Protein AF-0000000067808959 (afdb_homodimer)

Structure (mmCIF, N/CA/C/O backbone):
data_AF-0000000067808959-model_v1
#
loop_
_entity.id
_entity.type
_entity.pdbx_description
1 polymer 'Prostaglandin reductase 1'
#
loop_
_atom_site.group_PDB
_atom_site.id
_atom_site.type_symbol
_atom_site.label_atom_id
_atom_site.label_alt_id
_atom_site.label_comp_id
_atom_site.label_asym_id
_atom_site.label_entity_id
_atom_site.label_seq_id
_atom_site.pdbx_PDB_ins_code
_atom_site.Cartn_x
_atom_site.Cartn_y
_atom_site.Cartn_z
_atom_site.occupancy
_atom_site.B_iso_or_equiv
_atom_site.auth_seq_id
_atom_site.auth_comp_id
_atom_site.auth_asym_id
_atom_site.auth_atom_id
_atom_site.pdbx_PDB_model_num
ATOM 1 N N . MET A 1 1 ? -17.75 41.562 25.484 1 77.75 1 MET A N 1
ATOM 2 C CA . MET A 1 1 ? -17.984 40.969 24.172 1 77.75 1 MET A CA 1
ATOM 3 C C . MET A 1 1 ? -16.812 41.219 23.234 1 77.75 1 MET A C 1
ATOM 5 O O . MET A 1 1 ? -16.188 42.281 23.312 1 77.75 1 MET A O 1
ATOM 9 N N . VAL A 1 2 ? -16.234 40.062 22.656 1 91.69 2 VAL A N 1
ATOM 10 C CA . VAL A 1 2 ? -15.062 40.188 21.781 1 91.69 2 VAL A CA 1
ATOM 11 C C . VAL A 1 2 ? -15.477 39.938 20.328 1 91.69 2 VAL A C 1
ATOM 13 O O . VAL A 1 2 ? -16.25 39.031 20.047 1 91.69 2 VAL A O 1
ATOM 16 N N . LEU A 1 3 ? -15.047 40.875 19.469 1 95.69 3 LEU A N 1
ATOM 17 C CA . LEU A 1 3 ? -15.281 40.688 18.047 1 95.69 3 LEU A CA 1
ATOM 18 C C . LEU A 1 3 ? -14.258 39.719 17.438 1 95.69 3 LEU A C 1
ATOM 20 O O . LEU A 1 3 ? -13.047 39.969 17.516 1 95.69 3 LEU A O 1
ATOM 24 N N . SER A 1 4 ? -14.758 38.625 16.906 1 97.94 4 SER A N 1
ATOM 25 C CA . SER A 1 4 ? -13.906 37.656 16.25 1 97.94 4 SER A CA 1
ATOM 26 C C . SER A 1 4 ? -14.109 37.656 14.734 1 97.94 4 SER A C 1
ATOM 28 O O . SER A 1 4 ? -15.164 38.062 14.25 1 97.94 4 SER A O 1
ATOM 30 N N . ARG A 1 5 ? -13.055 37.375 14.016 1 98.5 5 ARG A N 1
ATOM 31 C CA . ARG A 1 5 ? -13.125 37.094 12.578 1 98.5 5 ARG A CA 1
ATOM 32 C C . ARG A 1 5 ? -12.789 35.656 12.266 1 98.5 5 ARG A C 1
ATOM 34 O O . ARG A 1 5 ? -11.906 35.062 12.891 1 98.5 5 ARG A O 1
ATOM 41 N N . LYS A 1 6 ? -13.539 35.094 11.336 1 98.5 6 LYS A N 1
ATOM 42 C CA . LYS A 1 6 ? -13.258 33.719 10.938 1 98.5 6 LYS A CA 1
ATOM 43 C C . LYS A 1 6 ? -13.398 33.531 9.43 1 98.5 6 LYS A C 1
ATOM 45 O O . LYS A 1 6 ? -14.094 34.312 8.766 1 98.5 6 LYS A O 1
ATOM 50 N N . TYR A 1 7 ? -12.688 32.594 8.883 1 98.62 7 TYR A N 1
ATOM 51 C CA . TYR A 1 7 ? -12.844 32.219 7.48 1 98.62 7 TYR A CA 1
ATOM 52 C C . TYR A 1 7 ? -13.992 31.219 7.316 1 98.62 7 TYR A C 1
ATOM 54 O O . TYR A 1 7 ? -14.07 30.219 8.047 1 98.62 7 TYR A O 1
ATOM 62 N N . VAL A 1 8 ? -14.852 31.484 6.434 1 98.62 8 VAL A N 1
ATOM 63 C CA . VAL A 1 8 ? -15.93 30.594 6.012 1 98.62 8 VAL A CA 1
ATOM 64 C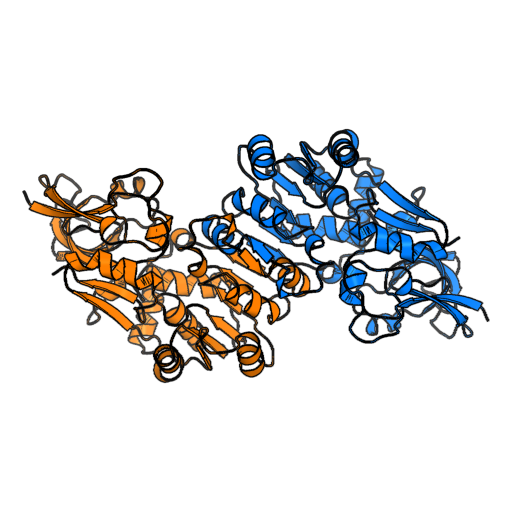 C . VAL A 1 8 ? -15.688 30.141 4.57 1 98.62 8 VAL A C 1
ATOM 66 O O . VAL A 1 8 ? -15.43 30.969 3.691 1 98.62 8 VAL A O 1
ATOM 69 N N . VAL A 1 9 ? -15.656 28.844 4.375 1 98.56 9 VAL A N 1
ATOM 70 C CA . VAL A 1 9 ? -15.586 28.312 3.021 1 98.56 9 VAL A CA 1
ATOM 71 C C . VAL A 1 9 ? -16.984 28.281 2.4 1 98.56 9 VAL A C 1
ATOM 73 O O . VAL A 1 9 ? -17.875 27.609 2.91 1 98.56 9 VAL A O 1
ATOM 76 N N . GLN A 1 10 ? -17.094 28.891 1.295 1 98.12 10 GLN A N 1
ATOM 77 C CA . GLN A 1 10 ? -18.422 29.156 0.725 1 98.12 10 GLN A CA 1
ATOM 78 C C . GLN A 1 10 ? -18.875 28 -0.156 1 98.12 10 GLN A C 1
ATOM 80 O O . GLN A 1 10 ? -20.062 27.672 -0.192 1 98.12 10 GLN A O 1
ATOM 85 N N . THR A 1 11 ? -18 27.453 -0.9 1 97 11 THR A N 1
ATOM 86 C CA . THR A 1 11 ? -18.297 26.406 -1.875 1 97 11 THR A CA 1
ATOM 87 C C . THR A 1 11 ? -17.188 25.359 -1.885 1 97 11 THR A C 1
ATOM 89 O O . THR A 1 11 ? -16.062 25.625 -1.46 1 97 11 THR A O 1
ATOM 92 N N . PRO A 1 12 ? -17.547 24.172 -2.352 1 95.81 12 PRO A N 1
ATOM 93 C CA . PRO A 1 12 ? -16.5 23.156 -2.449 1 95.81 12 PRO A CA 1
ATOM 94 C C . PRO A 1 12 ? -15.336 23.594 -3.342 1 95.81 12 PRO A C 1
ATOM 96 O O . PRO A 1 12 ? -15.523 24.375 -4.27 1 95.81 12 PRO A O 1
ATOM 99 N N . PHE A 1 13 ? -14.172 23.078 -3.01 1 96.06 13 PHE A N 1
ATOM 100 C CA . PHE A 1 13 ? -13.023 23.328 -3.869 1 96.06 13 PHE A CA 1
ATOM 101 C C . PHE A 1 13 ? -13.109 22.484 -5.141 1 96.06 13 PHE A C 1
ATOM 103 O O . PHE A 1 13 ? -13.164 21.266 -5.078 1 96.06 13 PHE A O 1
ATOM 110 N N . VAL A 1 14 ? -13.203 23.047 -6.262 1 95.38 14 VAL A N 1
ATOM 111 C CA . VAL A 1 14 ? -13.156 22.391 -7.57 1 95.38 14 VAL A CA 1
ATOM 112 C C . VAL A 1 14 ? -11.867 22.781 -8.289 1 95.38 14 VAL A C 1
ATOM 114 O O . VAL A 1 14 ? -11.695 23.938 -8.688 1 95.38 14 VAL A O 1
ATOM 117 N N . GLY A 1 15 ? -10.992 21.812 -8.492 1 96 15 GLY A N 1
ATOM 118 C CA . GLY A 1 15 ? -9.656 22.172 -8.938 1 96 15 GLY A CA 1
ATOM 119 C C . GLY A 1 15 ? -8.844 22.891 -7.875 1 96 15 GLY A C 1
ATOM 120 O O . GLY A 1 15 ? -8.961 22.578 -6.684 1 96 15 GLY A O 1
ATOM 121 N N . GLU A 1 16 ? -7.98 23.703 -8.289 1 96.44 16 GLU A N 1
ATOM 122 C CA . GLU A 1 16 ? -7.207 24.5 -7.34 1 96.44 16 GLU A CA 1
ATOM 123 C C . GLU A 1 16 ? -8.109 25.469 -6.57 1 96.44 16 GLU A C 1
ATOM 125 O O . GLU A 1 16 ? -8.961 26.125 -7.164 1 96.44 16 GLU A O 1
ATOM 130 N N . PRO A 1 17 ? -7.98 25.484 -5.266 1 97.38 17 PRO A N 1
ATOM 131 C CA . PRO A 1 17 ? -8.758 26.453 -4.504 1 97.38 17 PRO A CA 1
ATOM 132 C C . PRO A 1 17 ? -8.586 27.875 -5.035 1 97.38 17 PRO A C 1
ATOM 134 O O . PRO A 1 17 ? -7.535 28.219 -5.586 1 97.38 17 PRO A O 1
ATOM 137 N N . LYS A 1 18 ? -9.711 28.75 -4.895 1 96.81 18 LYS A N 1
ATOM 138 C CA . LYS A 1 18 ? -9.734 30.156 -5.312 1 96.81 18 LYS A CA 1
ATOM 139 C C . LYS A 1 18 ? -10.109 31.062 -4.148 1 96.81 18 LYS A C 1
ATOM 141 O O . LYS A 1 18 ? -10.773 30.641 -3.199 1 96.81 18 LYS A O 1
ATOM 146 N N . LYS A 1 19 ? -9.664 32.25 -4.289 1 97.56 19 LYS A N 1
ATOM 147 C CA . LYS A 1 19 ? -10 33.219 -3.252 1 97.56 19 LYS A CA 1
ATOM 148 C C . LYS A 1 19 ? -11.508 33.312 -3.049 1 97.56 19 LYS A C 1
ATOM 150 O O . LYS A 1 19 ? -11.977 33.531 -1.929 1 97.56 19 LYS A O 1
ATOM 155 N N . SER A 1 20 ? -12.234 33.156 -4.148 1 98.06 20 SER A N 1
ATOM 156 C CA . SER A 1 20 ? -13.688 33.25 -4.102 1 98.06 20 SER A CA 1
ATOM 157 C C . SER A 1 20 ? -14.297 32.156 -3.262 1 98.06 20 SER A C 1
ATOM 159 O O . SER A 1 20 ? -15.477 32.219 -2.902 1 98.06 20 SER A O 1
ATOM 161 N N . ASN A 1 21 ? -13.57 31.109 -2.982 1 98.44 21 ASN A N 1
ATOM 162 C CA . ASN A 1 21 ? -14.07 30.047 -2.119 1 98.44 21 ASN A CA 1
ATOM 163 C C . ASN A 1 21 ? -14.219 30.516 -0.675 1 98.44 21 ASN A C 1
ATOM 165 O O . ASN A 1 21 ? -14.883 29.859 0.13 1 98.44 21 ASN A O 1
ATOM 169 N N . PHE A 1 22 ? -13.617 31.641 -0.339 1 98.62 22 PHE A N 1
ATOM 170 C CA . PHE A 1 22 ? -13.492 32.031 1.062 1 98.62 22 PHE A CA 1
ATOM 171 C C . PHE A 1 22 ? -14.195 33.344 1.322 1 98.62 22 PHE A C 1
ATOM 173 O O . PHE A 1 22 ? -14.25 34.219 0.443 1 98.62 22 PHE A O 1
ATOM 180 N N . LYS A 1 23 ? -14.695 33.5 2.469 1 98.56 23 LYS A N 1
ATOM 181 C CA . LYS A 1 23 ? -15.234 34.75 2.996 1 98.56 23 LYS A CA 1
ATOM 182 C C . LYS A 1 23 ? -14.844 34.938 4.457 1 98.56 23 LYS A C 1
ATOM 184 O O . LYS A 1 23 ? -14.891 34 5.25 1 98.56 23 LYS A O 1
ATOM 189 N N . ILE A 1 24 ? -14.359 36.094 4.832 1 98.56 24 ILE A N 1
ATOM 190 C CA . ILE A 1 24 ? -14.141 36.438 6.234 1 98.56 24 ILE A CA 1
ATOM 191 C C . ILE A 1 24 ? -15.422 37 6.836 1 98.56 24 ILE A C 1
ATOM 193 O O . ILE A 1 24 ? -16.031 37.938 6.277 1 98.56 24 ILE A O 1
ATOM 197 N N . VAL A 1 25 ? -15.773 36.406 7.922 1 98.44 25 VAL A N 1
ATOM 198 C CA . VAL A 1 25 ? -16.984 36.812 8.609 1 98.44 25 VAL A CA 1
ATOM 199 C C . VAL A 1 25 ? -16.656 37.281 10.023 1 98.44 25 VAL A C 1
ATOM 201 O O . VAL A 1 25 ? -15.797 36.719 10.688 1 98.44 25 VAL A O 1
ATOM 204 N N . GLU A 1 26 ? -17.359 38.312 10.438 1 98 26 GLU A N 1
ATOM 205 C CA . GLU A 1 26 ? -17.234 38.781 11.812 1 98 26 GLU A CA 1
ATOM 206 C C . GLU A 1 26 ? -18.312 38.219 12.711 1 98 26 GLU A C 1
ATOM 208 O O . GLU A 1 26 ? -19.438 37.969 12.266 1 98 26 GLU A O 1
ATOM 213 N N . GLU A 1 27 ? -17.891 37.938 13.867 1 96.44 27 GLU A N 1
ATOM 214 C CA . GLU A 1 27 ? -18.844 37.406 14.836 1 96.44 27 GLU A CA 1
ATOM 215 C C . GLU A 1 27 ? -18.547 37.938 16.234 1 96.44 27 GLU A C 1
ATOM 217 O O . GLU A 1 27 ? -17.391 38.031 16.641 1 96.44 27 GLU A O 1
ATOM 222 N N . ASP A 1 28 ? -19.625 38.344 16.984 1 97.25 28 ASP A N 1
ATOM 223 C CA . ASP A 1 28 ? -19.484 38.688 18.391 1 97.25 28 ASP A CA 1
ATOM 224 C C . ASP A 1 28 ? -19.484 37.438 19.281 1 97.25 28 ASP A C 1
ATOM 226 O O . ASP A 1 28 ? -20.438 36.656 19.25 1 97.25 28 ASP A O 1
ATOM 230 N N . LEU A 1 29 ? -18.422 37.344 20.031 1 97.88 29 LEU A N 1
ATOM 231 C CA . LEU A 1 29 ? -18.359 36.188 20.922 1 97.88 29 LEU A CA 1
ATOM 232 C C . LEU A 1 29 ? -19.031 36.5 22.25 1 97.88 29 LEU A C 1
ATOM 234 O O . LEU A 1 29 ? -18.922 37.625 22.766 1 97.88 29 LEU A O 1
ATOM 238 N N . PRO A 1 30 ? -19.719 35.5 22.781 1 96.75 30 PRO A N 1
ATOM 239 C CA . PRO A 1 30 ? -20.375 35.719 24.078 1 96.75 30 PRO A CA 1
ATOM 240 C C . PRO A 1 30 ? -19.391 35.812 25.234 1 96.75 30 PRO A C 1
ATOM 242 O O . PRO A 1 30 ? -18.172 35.75 25.016 1 96.75 30 PRO A O 1
ATOM 245 N N . ALA A 1 31 ? -20 36.062 26.422 1 97.12 31 ALA A N 1
ATOM 246 C CA . ALA A 1 31 ? -19.156 36.031 27.625 1 97.12 31 ALA A CA 1
ATOM 247 C C . ALA A 1 31 ? -18.625 34.656 27.922 1 97.12 31 ALA A C 1
ATOM 249 O O . ALA A 1 31 ? -19.312 33.656 27.672 1 97.12 31 ALA A O 1
ATOM 250 N N . VAL A 1 32 ? -17.359 34.656 28.406 1 98 32 VAL A N 1
ATOM 251 C CA . VAL A 1 32 ? -16.75 33.375 28.781 1 98 32 VAL A CA 1
ATOM 252 C C . VAL A 1 32 ? -17.531 32.75 29.938 1 98 32 VAL A C 1
ATOM 254 O O . VAL A 1 32 ? -17.812 33.406 30.938 1 98 32 VAL A O 1
ATOM 257 N N . GLU A 1 33 ? -17.891 31.484 29.766 1 97.44 33 GLU A N 1
ATOM 258 C CA . GLU A 1 33 ? -18.641 30.766 30.781 1 97.44 33 GLU A CA 1
ATOM 259 C C . GLU A 1 33 ? -17.734 29.875 31.609 1 97.44 33 GLU A C 1
ATOM 261 O O . GLU A 1 33 ? -16.516 29.859 31.406 1 97.44 33 GLU A O 1
ATOM 266 N N . GLU A 1 34 ? -18.391 29.219 32.594 1 96.88 34 GLU A N 1
ATOM 267 C CA . GLU A 1 34 ? -17.641 28.312 33.469 1 96.88 34 GLU A CA 1
ATOM 268 C C . GLU A 1 34 ? -16.922 27.234 32.656 1 96.88 34 GLU A C 1
ATOM 270 O O . GLU A 1 34 ? -17.5 26.656 31.734 1 96.88 34 GLU A O 1
ATOM 275 N N . ASN A 1 35 ? -15.633 26.984 33 1 97.12 35 ASN A N 1
ATOM 276 C CA . ASN A 1 35 ? -14.781 25.969 32.406 1 97.12 35 ASN A CA 1
ATOM 277 C C . ASN A 1 35 ? -14.336 26.344 31 1 97.12 35 ASN A C 1
ATOM 279 O O . ASN A 1 35 ? -13.727 25.547 30.281 1 97.12 35 ASN A O 1
ATOM 283 N N . GLU A 1 36 ? -14.688 27.531 30.578 1 98.19 36 GLU A N 1
ATOM 284 C CA . GLU A 1 36 ? -14.273 28.031 29.281 1 98.19 36 GLU A CA 1
ATOM 285 C C . GLU A 1 36 ? -13.117 29.016 29.406 1 98.19 36 GLU A C 1
ATOM 287 O O . GLU A 1 36 ? -12.812 29.484 30.5 1 98.19 36 GLU A O 1
ATOM 292 N N . PHE A 1 37 ? -12.477 29.25 28.312 1 98.31 37 PHE A N 1
ATOM 293 C CA . PHE A 1 37 ? -11.516 30.344 28.203 1 98.31 37 PHE A CA 1
ATOM 294 C C . PHE A 1 37 ? -11.586 30.953 26.812 1 98.31 37 PHE A C 1
ATOM 296 O O . PHE A 1 37 ? -12.086 30.344 25.875 1 98.31 37 PHE A O 1
ATOM 303 N N . LEU A 1 38 ? -11.211 32.188 26.734 1 98.62 38 LEU A N 1
ATOM 304 C CA . LEU A 1 38 ? -11.039 32.938 25.484 1 98.62 38 LEU A CA 1
ATOM 305 C C . LEU A 1 38 ? -9.578 32.969 25.062 1 98.62 38 LEU A C 1
ATOM 307 O O . LEU A 1 38 ? -8.703 33.312 25.859 1 98.62 38 LEU A O 1
ATOM 311 N N . ALA A 1 39 ? -9.336 32.531 23.891 1 98.5 39 ALA A N 1
ATOM 312 C CA . ALA A 1 39 ? -7.977 32.531 23.359 1 98.5 39 ALA A CA 1
ATOM 313 C C . ALA A 1 39 ? -7.883 33.406 22.109 1 98.5 39 ALA A C 1
ATOM 315 O O . ALA A 1 39 ? -8.82 33.469 21.312 1 98.5 39 ALA A O 1
ATOM 316 N N . GLU A 1 40 ? -6.773 34.062 21.969 1 98.75 40 GLU A N 1
ATOM 317 C CA . GLU A 1 40 ? -6.465 34.906 20.812 1 98.75 40 GLU A CA 1
ATOM 318 C C . GLU A 1 40 ? -5.391 34.25 19.938 1 98.75 40 GLU A C 1
ATOM 320 O O . GLU A 1 40 ? -4.293 33.969 20.422 1 98.75 40 GLU A O 1
ATOM 325 N N . ALA A 1 41 ? -5.703 34.094 18.672 1 98.75 41 ALA A N 1
ATOM 326 C CA . ALA A 1 41 ? -4.801 33.406 17.75 1 98.75 41 ALA A CA 1
ATOM 327 C C . ALA A 1 41 ? -3.527 34.219 17.531 1 98.75 41 ALA A C 1
ATOM 329 O O . ALA A 1 41 ? -3.586 35.438 17.297 1 98.75 41 ALA A O 1
ATOM 330 N N . ALA A 1 42 ? -2.434 33.562 17.672 1 98.75 42 ALA A N 1
ATOM 331 C CA . ALA A 1 42 ? -1.156 34.156 17.297 1 98.75 42 ALA A CA 1
ATOM 332 C C . ALA A 1 42 ? -0.721 33.688 15.906 1 98.75 42 ALA A C 1
ATOM 334 O O . ALA A 1 42 ? -0.342 34.5 15.062 1 98.75 42 ALA A O 1
ATOM 335 N N . PHE A 1 43 ? -0.751 32.375 15.641 1 98.81 43 PHE A N 1
ATOM 336 C CA . PHE A 1 43 ? -0.417 31.766 14.367 1 98.81 43 PHE A CA 1
ATOM 337 C C . PHE A 1 43 ? -1.479 30.75 13.961 1 98.81 43 PHE A C 1
ATOM 339 O O . PHE A 1 43 ? -2.049 30.062 14.812 1 98.81 43 PHE A O 1
ATOM 346 N N . ILE A 1 44 ? -1.712 30.672 12.68 1 98.56 44 ILE A N 1
ATOM 347 C CA . ILE A 1 44 ? -2.639 29.703 12.094 1 98.56 44 ILE A CA 1
ATOM 348 C C . ILE A 1 44 ? -1.884 28.766 11.148 1 98.56 44 ILE A C 1
ATOM 350 O O . ILE A 1 44 ? -1.042 29.219 10.367 1 98.56 44 ILE A O 1
ATOM 354 N N . SER A 1 45 ? -2.158 27.516 11.359 1 98.19 45 SER A N 1
ATOM 355 C CA . SER A 1 45 ? -1.544 26.516 10.492 1 98.19 45 SER A CA 1
ATOM 356 C C . SER A 1 45 ? -2.285 26.422 9.156 1 98.19 45 SER A C 1
ATOM 358 O O . SER A 1 45 ? -3.516 26.484 9.125 1 98.19 45 SER A O 1
ATOM 360 N N . VAL A 1 46 ? -1.574 26.312 8.125 1 97.25 46 VAL A N 1
ATOM 361 C CA . VAL A 1 46 ? -2.105 26.047 6.789 1 97.25 46 VAL A CA 1
ATOM 362 C C . VAL A 1 46 ? -1.584 24.703 6.289 1 97.25 46 VAL A C 1
ATOM 364 O O . VAL A 1 46 ? -0.375 24.516 6.125 1 97.25 46 VAL A O 1
ATOM 367 N N . ASP A 1 47 ? -2.504 23.75 6.062 1 96.44 47 ASP A N 1
ATOM 368 C CA . ASP A 1 47 ? -2.133 22.375 5.746 1 96.44 47 ASP A CA 1
ATOM 369 C C . ASP A 1 47 ? -2.977 21.828 4.598 1 96.44 47 ASP A C 1
ATOM 371 O O . ASP A 1 47 ? -4.172 22.109 4.512 1 96.44 47 ASP A O 1
ATOM 375 N N . PRO A 1 48 ? -2.395 20.953 3.797 1 95.25 48 PRO A N 1
ATOM 376 C CA . PRO A 1 48 ? -3.131 20.391 2.664 1 95.25 48 PRO A CA 1
ATOM 377 C C . PRO A 1 48 ? -4.34 19.562 3.096 1 95.25 48 PRO A C 1
ATOM 379 O O . PRO A 1 48 ? -5.363 19.547 2.404 1 95.25 48 PRO A O 1
ATOM 382 N N . TYR A 1 49 ? -4.309 18.906 4.23 1 92.88 49 TYR A N 1
ATOM 383 C CA . TYR A 1 49 ? -5.387 18.031 4.66 1 92.88 49 TYR A CA 1
ATOM 384 C C . TYR A 1 49 ? -6.684 18.797 4.852 1 92.88 49 TYR A C 1
ATOM 386 O O . TYR A 1 49 ? -7.773 18.219 4.805 1 92.88 49 TYR A O 1
ATOM 394 N N . GLN A 1 50 ? -6.57 20.078 5.098 1 95.44 50 GLN A N 1
ATOM 395 C CA . GLN A 1 50 ? -7.75 20.906 5.328 1 95.44 50 GLN A CA 1
ATOM 396 C C . GLN A 1 50 ? -8.68 20.891 4.117 1 95.44 50 GLN A C 1
ATOM 398 O O . GLN A 1 50 ? -9.898 21 4.266 1 95.44 50 GLN A O 1
ATOM 403 N N . ARG A 1 51 ? -8.062 20.734 2.965 1 94.19 51 ARG A N 1
ATOM 404 C CA . ARG A 1 51 ? -8.852 20.609 1.743 1 94.19 51 ARG A CA 1
ATOM 405 C C . ARG A 1 51 ? -9.695 19.328 1.771 1 94.19 51 ARG A C 1
ATOM 407 O O . ARG A 1 51 ? -10.844 19.344 1.319 1 94.19 51 ARG A O 1
ATOM 414 N N . MET A 1 52 ? -9.148 18.312 2.4 1 89 52 MET A N 1
ATOM 415 C CA . MET A 1 52 ? -9.727 16.969 2.309 1 89 52 MET A CA 1
ATOM 416 C C . MET A 1 52 ? -10.719 16.734 3.445 1 89 52 MET A C 1
ATOM 418 O O . MET A 1 52 ? -11.609 15.891 3.326 1 89 52 MET A O 1
ATOM 422 N N . LYS A 1 53 ? -10.664 17.516 4.512 1 91.38 53 LYS A N 1
ATOM 423 C CA . LYS A 1 53 ? -11.383 17.156 5.73 1 91.38 53 LYS A CA 1
ATOM 424 C C . LYS A 1 53 ? -12.531 18.125 5.988 1 91.38 53 LYS A C 1
ATOM 426 O O . LYS A 1 53 ? -13.188 18.062 7.035 1 91.38 53 LYS A O 1
ATOM 431 N N . LEU A 1 54 ? -12.781 19.109 5.191 1 91.12 54 LEU A N 1
ATOM 432 C CA . LEU A 1 54 ? -13.836 20.109 5.398 1 91.12 54 LEU A CA 1
ATOM 433 C C . LEU A 1 54 ? -15.211 19.453 5.32 1 91.12 54 LEU A C 1
ATOM 435 O O . LEU A 1 54 ? -16.172 19.953 5.906 1 91.12 54 LEU A O 1
ATOM 439 N N . GLY A 1 55 ? -15.5 18.297 4.793 1 85.62 55 GLY A N 1
ATOM 440 C CA . GLY A 1 55 ? -16.797 17.672 4.641 1 85.62 55 GLY A CA 1
ATOM 441 C C . GLY A 1 55 ? -17.531 18.109 3.377 1 85.62 55 GLY A C 1
ATOM 442 O O . GLY A 1 55 ? -16.906 18.625 2.445 1 85.62 55 GLY A O 1
ATOM 443 N N . ALA A 1 56 ? -18.844 17.938 3.396 1 88.25 56 ALA A N 1
ATOM 444 C CA . ALA A 1 56 ? -19.594 18.125 2.148 1 88.25 56 ALA A CA 1
ATOM 445 C C . ALA A 1 56 ? -20.641 19.219 2.291 1 88.25 56 ALA A C 1
ATOM 447 O O . ALA A 1 56 ? -21.359 19.531 1.339 1 88.25 56 ALA A O 1
ATOM 448 N N . THR A 1 57 ? -20.688 19.828 3.457 1 94.56 57 THR A N 1
ATOM 449 C CA . THR A 1 57 ? -21.719 20.844 3.695 1 94.56 57 THR A CA 1
ATOM 450 C C . THR A 1 57 ? -21.125 22.234 3.66 1 94.56 57 THR A C 1
ATOM 452 O O . THR A 1 57 ? -20.172 22.531 4.387 1 94.56 57 THR A O 1
ATOM 455 N N . PHE A 1 58 ? -21.734 23.047 2.842 1 96.19 58 PHE A N 1
ATOM 456 C CA . PHE A 1 58 ? -21.281 24.422 2.672 1 96.19 58 PHE A CA 1
ATOM 457 C C . PHE A 1 58 ? -22.453 25.391 2.764 1 96.19 58 PHE A C 1
ATOM 459 O O . PHE A 1 58 ? -23.594 25.031 2.445 1 96.19 58 PHE A O 1
ATOM 466 N N . PRO A 1 59 ? -22.219 26.688 3.195 1 97.56 59 PRO A N 1
ATOM 467 C CA . PRO A 1 59 ? -20.938 27.156 3.711 1 97.56 59 PRO A CA 1
ATOM 468 C C . PRO A 1 59 ? -20.578 26.531 5.059 1 97.56 59 PRO A C 1
ATOM 470 O O . PRO A 1 59 ? -21.453 26.062 5.785 1 97.56 59 PRO A O 1
ATOM 473 N N . CYS A 1 60 ? -19.328 26.469 5.344 1 97.5 60 CYS A N 1
ATOM 474 C CA . CYS A 1 60 ? -18.859 25.969 6.633 1 97.5 60 CYS A CA 1
ATOM 475 C C . CYS A 1 60 ? -17.609 26.719 7.09 1 97.5 60 CYS A C 1
ATOM 477 O O . CYS A 1 60 ? -16.953 27.375 6.285 1 97.5 60 CYS A O 1
ATOM 479 N N . ASP A 1 61 ? -17.312 26.688 8.367 1 97 61 ASP A N 1
ATOM 480 C CA . ASP A 1 61 ? -16.094 27.297 8.898 1 97 61 ASP A CA 1
ATOM 481 C C . ASP A 1 61 ? -14.859 26.547 8.414 1 97 61 ASP A C 1
ATOM 483 O O . ASP A 1 61 ? -14.852 25.312 8.344 1 97 61 ASP A O 1
ATOM 487 N N . MET A 1 62 ? -13.828 27.312 8.055 1 97.75 62 MET A N 1
ATOM 488 C CA . MET A 1 62 ? -12.547 26.672 7.746 1 97.75 62 MET A CA 1
ATOM 489 C C . MET A 1 62 ? -11.961 26 8.984 1 97.75 62 MET A C 1
ATOM 491 O O . MET A 1 62 ? -12.109 26.516 10.102 1 97.75 62 MET A O 1
ATOM 495 N N . ILE A 1 63 ? -11.328 24.875 8.805 1 96.88 63 ILE A N 1
ATOM 496 C CA . ILE A 1 63 ? -10.758 24.109 9.906 1 96.88 63 ILE A CA 1
ATOM 497 C C . ILE A 1 63 ? -9.25 24.344 9.977 1 96.88 63 ILE A C 1
ATOM 499 O O . ILE A 1 63 ? -8.664 24.906 9.047 1 96.88 63 ILE A O 1
ATOM 503 N N . GLY A 1 64 ? -8.617 23.891 11.109 1 96.69 64 GLY A N 1
ATOM 504 C CA . GLY A 1 64 ? -7.172 23.969 11.242 1 96.69 64 GLY A CA 1
ATOM 505 C C . GLY A 1 64 ? -6.723 24.25 12.664 1 96.69 64 GLY A C 1
ATOM 506 O O . GLY A 1 64 ? -7.504 24.75 13.484 1 96.69 64 GLY A O 1
ATOM 507 N N . GLY A 1 65 ? -5.457 23.922 12.828 1 97.31 65 GLY A N 1
ATOM 508 C CA . GLY A 1 65 ? -4.855 24.219 14.125 1 97.31 65 GLY A CA 1
ATOM 509 C C . GLY A 1 65 ? -4.324 25.641 14.219 1 97.31 65 GLY A C 1
ATOM 510 O O . GLY A 1 65 ? -4.031 26.266 13.203 1 97.31 65 GLY A O 1
ATOM 511 N N . GLN A 1 66 ? -4.242 26.125 15.422 1 98.06 66 GLN A N 1
ATOM 512 C CA . GLN A 1 66 ? -3.598 27.406 15.672 1 98.06 66 GLN A CA 1
ATOM 513 C C . GLN A 1 66 ? -2.928 27.438 17.047 1 98.06 66 GLN A C 1
ATOM 515 O O . GLN A 1 66 ? -3.232 26.609 17.906 1 98.06 66 GLN A O 1
ATOM 520 N N . VAL A 1 67 ? -1.928 28.188 17.141 1 98.56 67 VAL A N 1
ATOM 521 C CA . VAL A 1 67 ? -1.361 28.578 18.438 1 98.56 67 VAL A CA 1
ATOM 522 C C . VAL A 1 67 ? -1.981 29.891 18.891 1 98.56 67 VAL A C 1
ATOM 524 O O . VAL A 1 67 ? -2.049 30.859 18.125 1 98.56 67 VAL A O 1
ATOM 527 N N . ALA A 1 68 ? -2.447 29.859 20.125 1 98.69 68 ALA A N 1
ATOM 528 C CA . ALA A 1 68 ? -3.17 31.016 20.656 1 98.69 68 ALA A CA 1
ATOM 529 C C . ALA A 1 68 ? -2.791 31.266 22.109 1 98.69 68 ALA A C 1
ATOM 531 O O . ALA A 1 68 ? -2.273 30.391 22.797 1 98.69 68 ALA A O 1
ATOM 532 N N . LYS A 1 69 ? -2.996 32.5 22.469 1 98.5 69 LYS A N 1
ATOM 533 C CA . LYS A 1 69 ? -2.775 32.906 23.859 1 98.5 69 LYS A CA 1
ATOM 534 C C . LYS A 1 69 ? -4.098 33.062 24.594 1 98.5 69 LYS A C 1
ATOM 536 O O . LYS A 1 69 ? -5.02 33.719 24.094 1 98.5 69 LYS A O 1
ATOM 541 N N . VAL A 1 70 ? -4.16 32.469 25.766 1 98.62 70 VAL A N 1
ATOM 542 C CA . VAL A 1 70 ? -5.348 32.625 26.594 1 98.62 70 VAL A CA 1
ATOM 543 C C . VAL A 1 70 ? -5.398 34.062 27.141 1 98.62 70 VAL A C 1
ATOM 545 O O . VAL A 1 70 ? -4.461 34.5 27.812 1 98.62 70 VAL A O 1
ATOM 548 N N . ILE A 1 71 ? -6.539 34.75 26.953 1 98.5 71 ILE A N 1
ATOM 549 C CA . ILE A 1 71 ? -6.586 36.156 27.359 1 98.5 71 ILE A CA 1
ATOM 550 C C . ILE A 1 71 ? -7.707 36.375 28.375 1 98.5 71 ILE A C 1
ATOM 552 O O . ILE A 1 71 ? -7.762 37.406 29.031 1 98.5 71 ILE A O 1
ATOM 556 N N . GLU A 1 72 ? -8.594 35.5 28.5 1 98.56 72 GLU A N 1
ATOM 557 C CA . GLU A 1 72 ? -9.609 35.406 29.547 1 98.56 72 GLU A CA 1
ATOM 558 C C . GLU A 1 72 ? -9.883 33.938 29.891 1 98.56 72 GLU A C 1
ATOM 560 O O . GLU A 1 72 ? -9.867 33.062 29.016 1 98.56 72 GLU A O 1
ATOM 565 N N . SER A 1 73 ? -10.078 33.656 31.234 1 98.38 73 SER A N 1
ATOM 566 C CA . SER A 1 73 ? -10.258 32.25 31.547 1 98.38 73 SER A CA 1
ATOM 567 C C . SER A 1 73 ? -11.148 32.062 32.781 1 98.38 73 SER A C 1
ATOM 569 O O . SER A 1 73 ? -11.047 32.812 33.75 1 98.38 73 SER A O 1
ATOM 571 N N . ARG A 1 74 ? -12.055 31.203 32.688 1 98.25 74 ARG A N 1
ATOM 572 C CA . ARG A 1 74 ? -12.773 30.625 33.812 1 98.25 74 ARG A CA 1
ATOM 573 C C . ARG A 1 74 ? -12.477 29.125 33.938 1 98.25 74 ARG A C 1
ATOM 575 O O . ARG A 1 74 ? -13.359 28.344 34.312 1 98.25 74 ARG A O 1
ATOM 582 N N . ASN A 1 75 ? -11.359 28.766 33.5 1 97.75 75 ASN A N 1
ATOM 583 C CA . ASN A 1 75 ? -10.812 27.406 33.562 1 97.75 75 ASN A CA 1
ATOM 584 C C . ASN A 1 75 ? -9.43 27.406 34.219 1 97.75 75 ASN A C 1
ATOM 586 O O . ASN A 1 75 ? -8.469 27.922 33.656 1 97.75 75 ASN A O 1
ATOM 590 N N . SER A 1 76 ? -9.234 26.781 35.312 1 97.25 76 SER A N 1
ATOM 591 C CA . SER A 1 76 ? -8 26.828 36.094 1 97.25 76 SER A CA 1
ATOM 592 C C . SER A 1 76 ? -6.871 26.094 35.375 1 97.25 76 SER A C 1
ATOM 594 O O . SER A 1 76 ? -5.695 26.375 35.594 1 97.25 76 SER A O 1
ATOM 596 N N . GLU A 1 77 ? -7.199 25.172 34.5 1 97.06 77 GLU A N 1
ATOM 597 C CA . GLU A 1 77 ? -6.188 24.438 33.75 1 97.06 77 GLU A CA 1
ATOM 598 C C . GLU A 1 77 ? -5.598 25.281 32.625 1 97.06 77 GLU A C 1
ATOM 600 O O . GLU A 1 77 ? -4.52 24.984 32.094 1 97.06 77 GLU A O 1
ATOM 605 N N . TYR A 1 78 ? -6.266 26.281 32.25 1 98.12 78 TYR A N 1
ATOM 606 C CA . TYR A 1 78 ? -5.828 27.156 31.156 1 98.12 78 TYR A CA 1
ATOM 607 C C . TYR A 1 78 ? -5.875 28.625 31.609 1 98.12 78 TYR A C 1
ATOM 609 O O . TYR A 1 78 ? -6.691 29.406 31.109 1 98.12 78 TYR A O 1
ATOM 617 N N . PRO A 1 79 ? -4.973 28.984 32.438 1 97.94 79 PRO A N 1
ATOM 618 C CA . PRO A 1 79 ? -4.984 30.359 32.969 1 97.94 79 PRO A CA 1
ATOM 619 C C . PRO A 1 79 ? -4.574 31.391 31.922 1 97.94 79 PRO A C 1
ATOM 621 O O . PRO A 1 79 ? -3.902 31.062 30.953 1 97.94 79 PRO A O 1
ATOM 624 N N . VAL A 1 80 ? -4.961 32.625 32.188 1 98.44 80 VAL A N 1
ATOM 625 C CA . VAL A 1 80 ? -4.594 33.75 31.328 1 98.44 80 VAL A CA 1
ATOM 626 C C . VAL A 1 80 ? -3.08 33.781 31.141 1 98.44 80 VAL A C 1
ATOM 628 O O . VAL A 1 80 ? -2.328 33.594 32.094 1 98.44 80 VAL A O 1
ATOM 631 N N . GLY A 1 81 ? -2.627 33.969 29.906 1 97.69 81 GLY A N 1
ATOM 632 C CA . GLY A 1 81 ? -1.208 34.062 29.609 1 97.69 81 GLY A CA 1
ATOM 633 C C . GLY A 1 81 ? -0.644 32.75 29.062 1 97.69 81 GLY A C 1
ATOM 634 O O . GLY A 1 81 ? 0.44 32.75 28.469 1 97.69 81 GLY A O 1
ATOM 635 N N . SER A 1 82 ? -1.376 31.688 29.172 1 96.94 82 SER A N 1
ATOM 636 C CA . SER A 1 82 ? -0.912 30.391 28.688 1 96.94 82 SER A CA 1
ATOM 637 C C . SER A 1 82 ? -0.992 30.312 27.172 1 96.94 82 SER A C 1
ATOM 639 O O . SER A 1 82 ? -1.922 30.844 26.562 1 96.94 82 SER A O 1
ATOM 641 N N . TRP A 1 83 ? 0.076 29.688 26.625 1 98.12 83 TRP A N 1
ATOM 642 C CA . TRP A 1 83 ? 0.036 29.344 25.203 1 98.12 83 TRP A CA 1
ATOM 643 C C . TRP A 1 83 ? -0.599 27.969 24.984 1 98.12 83 TRP A C 1
ATOM 645 O O . TRP A 1 83 ? -0.287 27.016 25.703 1 98.12 83 TRP A O 1
ATOM 655 N N . VAL A 1 84 ? -1.497 27.891 23.969 1 98.25 84 VAL A N 1
ATOM 656 C CA . VAL A 1 84 ? -2.154 26.625 23.672 1 98.25 84 VAL A CA 1
ATOM 657 C C . VAL A 1 84 ? -2.104 26.344 22.172 1 98.25 84 VAL A C 1
ATOM 659 O O . VAL A 1 84 ? -2.041 27.281 21.375 1 98.25 84 VAL A O 1
ATOM 662 N N . MET A 1 85 ? -1.946 25.125 21.828 1 98.19 85 MET A N 1
ATOM 663 C CA . MET A 1 85 ? -2.299 24.656 20.484 1 98.19 85 MET A CA 1
ATOM 664 C C . MET A 1 85 ? -3.713 24.078 20.469 1 98.19 85 MET A C 1
ATOM 666 O O . MET A 1 85 ? -4.09 23.312 21.359 1 98.19 85 MET A O 1
ATOM 670 N N . GLY A 1 86 ? -4.527 24.5 19.578 1 97.81 86 GLY A N 1
ATOM 671 C CA . GLY A 1 86 ? -5.883 23.984 19.469 1 97.81 86 GLY A CA 1
ATOM 672 C C . GLY A 1 86 ? -6.391 23.922 18.047 1 97.81 86 GLY A C 1
ATOM 673 O O . GLY A 1 86 ? -5.898 24.656 17.172 1 97.81 86 GLY A O 1
ATOM 674 N N . HIS A 1 87 ? -7.277 23.016 17.781 1 97.5 87 HIS A N 1
ATOM 675 C CA . HIS A 1 87 ? -7.965 22.938 16.5 1 97.5 87 HIS A CA 1
ATOM 676 C C . HIS A 1 87 ? -9.203 23.828 16.484 1 97.5 87 HIS A C 1
ATOM 678 O O . HIS A 1 87 ? -10.328 23.328 16.453 1 97.5 87 HIS A O 1
ATOM 684 N N . PHE A 1 88 ? -8.969 25.156 16.438 1 97.31 88 PHE A N 1
ATOM 685 C CA . PHE A 1 88 ? -10.016 26.156 16.578 1 97.31 88 PHE A CA 1
ATOM 686 C C . PHE A 1 88 ? -10.469 26.656 15.211 1 97.31 88 PHE A C 1
ATOM 688 O O . PHE A 1 88 ? -11.453 27.391 15.109 1 97.31 88 PHE A O 1
ATOM 695 N N . GLY A 1 89 ? -9.812 26.188 14.141 1 96.81 89 GLY A N 1
ATOM 696 C CA . GLY A 1 89 ? -10.086 26.719 12.812 1 96.81 89 GLY A CA 1
ATOM 697 C C . GLY A 1 89 ? -9.406 28.047 12.547 1 96.81 89 GLY A C 1
ATOM 698 O O . GLY A 1 89 ? -8.562 28.484 13.328 1 96.81 89 GLY A O 1
ATOM 699 N N . TRP A 1 90 ? -9.711 28.531 11.383 1 98.44 90 TRP A N 1
ATOM 700 C CA . TRP A 1 90 ? -9.164 29.828 10.992 1 98.44 90 TRP A CA 1
ATOM 701 C C . TRP A 1 90 ? -10 30.969 11.547 1 98.44 90 TRP A C 1
ATOM 703 O O . TRP A 1 90 ? -10.797 31.578 10.82 1 98.44 90 TRP A O 1
ATOM 713 N N . ARG A 1 91 ? -9.758 31.328 12.758 1 98.44 91 ARG A N 1
ATOM 714 C CA . ARG A 1 91 ? -10.461 32.406 13.43 1 98.44 91 ARG A CA 1
ATOM 715 C C . ARG A 1 91 ? -9.531 33.156 14.383 1 98.44 91 ARG A C 1
ATOM 717 O O . ARG A 1 91 ? -8.57 32.594 14.898 1 98.44 91 ARG A O 1
ATOM 724 N N . THR A 1 92 ? -9.797 34.438 14.703 1 98.69 92 THR A N 1
ATOM 725 C CA . THR A 1 92 ? -8.891 35.281 15.453 1 98.69 92 THR A CA 1
ATOM 726 C C . THR A 1 92 ? -9.062 35.094 16.953 1 98.69 92 THR A C 1
ATOM 728 O O . THR A 1 92 ? -8.117 35.281 17.719 1 98.69 92 THR A O 1
ATOM 731 N N . HIS A 1 93 ? -10.281 34.812 17.359 1 98.62 93 HIS A N 1
ATOM 732 C CA . HIS A 1 93 ? -10.609 34.562 18.75 1 98.62 93 HIS A CA 1
ATOM 733 C C . HIS A 1 93 ? -11.523 33.375 18.906 1 98.62 93 HIS A C 1
ATOM 735 O O . HIS A 1 93 ? -12.414 33.125 18.094 1 98.62 93 HIS A O 1
ATOM 741 N N . THR A 1 94 ? -11.352 32.594 19.922 1 97.88 94 THR A N 1
ATOM 742 C CA . THR A 1 94 ? -12.133 31.375 20.156 1 97.88 94 THR A CA 1
ATOM 743 C C . THR A 1 94 ? -12.492 31.25 21.641 1 97.88 94 THR A C 1
ATOM 745 O O . THR A 1 94 ? -11.633 31.406 22.516 1 97.88 94 THR A O 1
ATOM 748 N N . ILE A 1 95 ? -13.727 31.078 21.969 1 98.25 95 ILE A N 1
ATOM 749 C CA . ILE A 1 95 ? -14.141 30.594 23.266 1 98.25 95 ILE A CA 1
ATOM 750 C C . ILE A 1 95 ? -14.328 29.078 23.219 1 98.25 95 ILE A C 1
ATOM 752 O O . ILE A 1 95 ? -15.062 28.562 22.375 1 98.25 95 ILE A O 1
ATOM 756 N N . THR A 1 96 ? -13.633 28.406 24.062 1 97.25 96 THR A N 1
ATOM 757 C CA . THR A 1 96 ? -13.695 26.953 23.984 1 97.25 96 THR A CA 1
ATOM 758 C C . THR A 1 96 ? -13.477 26.328 25.359 1 97.25 96 THR A C 1
ATOM 760 O O . THR A 1 96 ? -13.305 27.047 26.344 1 97.25 96 THR A O 1
ATOM 763 N N . LYS A 1 97 ? -13.695 25.094 25.453 1 95.69 97 LYS A N 1
ATOM 764 C CA . LYS A 1 97 ? -13.398 24.219 26.594 1 95.69 97 LYS A CA 1
ATOM 765 C C . LYS A 1 97 ? -12.969 22.828 26.141 1 95.69 97 LYS A C 1
ATOM 767 O O . LYS A 1 97 ? -13.219 22.453 25 1 95.69 97 LYS A O 1
ATOM 772 N N . PRO A 1 98 ? -12.18 22.062 26.953 1 91.75 98 PRO A N 1
ATOM 773 C CA . PRO A 1 98 ? -11.664 20.75 26.562 1 91.75 98 PRO A CA 1
ATOM 774 C C . PRO A 1 98 ? -12.75 19.812 26.031 1 91.75 98 PRO A C 1
ATOM 776 O O . PRO A 1 98 ? -12.508 19.031 25.125 1 91.75 98 PRO A O 1
ATOM 779 N N . GLU A 1 99 ? -13.953 19.938 26.469 1 91.31 99 GLU A N 1
ATOM 780 C CA . GLU A 1 99 ? -15.055 19.031 26.141 1 91.31 99 GLU A CA 1
ATOM 781 C C . GLU A 1 99 ? -15.5 19.219 24.688 1 91.31 99 GLU A C 1
ATOM 783 O O . GLU A 1 99 ? -16.219 18.375 24.141 1 91.31 99 GLU A O 1
ATOM 788 N N . ASN A 1 100 ? -15.031 20.297 24.109 1 91.69 100 ASN A N 1
ATOM 789 C CA . ASN A 1 100 ? -15.43 20.562 22.734 1 91.69 100 ASN A CA 1
ATOM 790 C C . ASN A 1 100 ? -14.734 19.609 21.766 1 91.69 100 ASN A C 1
ATOM 792 O O . ASN A 1 100 ? -15.07 19.562 20.578 1 91.69 100 ASN A O 1
ATOM 796 N N . GLU A 1 101 ? -13.773 18.812 22.219 1 86.44 101 GLU A N 1
ATOM 797 C CA . GL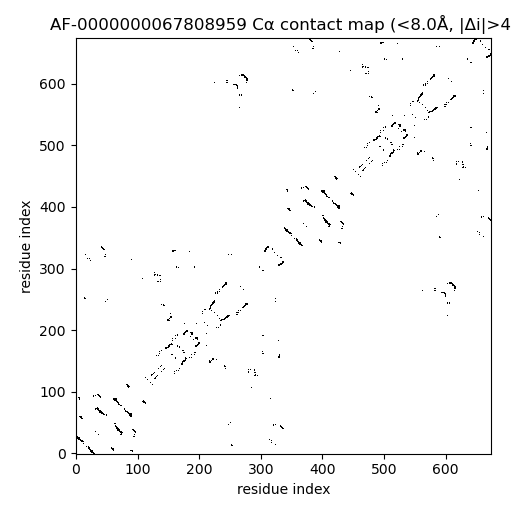U A 1 101 ? -13.047 17.844 21.406 1 86.44 101 GLU A CA 1
ATOM 798 C C . GLU A 1 101 ? -14 16.906 20.672 1 86.44 101 GLU A C 1
ATOM 800 O O . GLU A 1 101 ? -13.711 16.453 19.562 1 86.44 101 GLU A O 1
ATOM 805 N N . LYS A 1 102 ? -15.055 16.656 21.188 1 82.44 102 LYS A N 1
ATOM 806 C CA . LYS A 1 102 ? -16.016 15.68 20.688 1 82.44 102 LYS A CA 1
ATOM 807 C C . LYS A 1 102 ? -16.594 16.125 19.344 1 82.44 102 LYS A C 1
ATOM 809 O O . LYS A 1 102 ? -17.156 15.312 18.594 1 82.44 102 LYS A O 1
ATOM 814 N N . PHE A 1 103 ? -16.328 17.422 19.062 1 74.5 103 PHE A N 1
ATOM 815 C CA . PHE A 1 103 ? -16.969 17.969 17.875 1 74.5 103 PHE A CA 1
ATOM 816 C C . PHE A 1 103 ? -15.969 18.094 16.734 1 74.5 103 PHE A C 1
ATOM 818 O O . PHE A 1 103 ? -16.344 18.453 15.609 1 74.5 103 PHE A O 1
ATOM 825 N N . CYS A 1 104 ? -14.812 17.703 17.188 1 82.19 104 CYS A N 1
ATOM 826 C CA . CYS A 1 104 ? -13.789 17.812 16.156 1 82.19 104 CYS A CA 1
ATOM 827 C C . CYS A 1 104 ? -13.172 16.453 15.844 1 82.19 104 CYS A C 1
ATOM 829 O O . CYS A 1 104 ? -13.219 15.547 16.688 1 82.19 104 CYS A O 1
ATOM 831 N N . GLY A 1 105 ? -12.93 16.016 14.781 1 86.06 105 GLY A N 1
ATOM 832 C CA . GLY A 1 105 ? -12.32 14.766 14.352 1 86.06 105 GLY A CA 1
ATOM 833 C C . GLY A 1 105 ? -10.805 14.766 14.492 1 86.06 105 GLY A C 1
ATOM 834 O O . GLY A 1 105 ? -10.133 13.891 13.945 1 86.06 105 GLY A O 1
ATOM 835 N N . GLN A 1 106 ? -10.203 15.781 15.32 1 92.44 106 GLN A N 1
ATOM 836 C CA . GLN A 1 106 ? -8.766 15.914 15.508 1 92.44 106 GLN A CA 1
ATOM 837 C C . GLN A 1 106 ? -8.367 15.656 16.969 1 92.44 106 GLN A C 1
ATOM 839 O O . GLN A 1 106 ? -9.031 16.141 17.891 1 92.44 106 GLN A O 1
ATOM 844 N N . LYS A 1 107 ? -7.266 14.875 17.188 1 94.25 107 LYS A N 1
ATOM 845 C CA . LYS A 1 107 ? -6.777 14.547 18.531 1 94.25 107 LYS A CA 1
ATOM 846 C C . LYS A 1 107 ? -5.273 14.781 18.625 1 94.25 107 LYS A C 1
ATOM 848 O O . LYS A 1 107 ? -4.512 14.391 17.75 1 94.25 107 LYS A O 1
ATOM 853 N N . PRO A 1 108 ? -4.859 15.414 19.812 1 95.62 108 PRO A N 1
ATOM 854 C CA . PRO A 1 108 ? -5.707 16.125 20.781 1 95.62 108 PRO A CA 1
ATOM 855 C C . PRO A 1 108 ? -6.348 17.375 20.203 1 95.62 108 PRO A C 1
ATOM 857 O O . PRO A 1 108 ? -5.758 18.031 19.328 1 95.62 108 PRO A O 1
ATOM 860 N N . TYR A 1 109 ? -7.457 17.672 20.656 1 96.25 109 TYR A N 1
ATOM 861 C CA . TYR A 1 109 ? -8.164 18.891 20.266 1 96.25 109 TYR A CA 1
ATOM 862 C C . TYR A 1 109 ? -7.418 20.125 20.75 1 96.25 109 TYR A C 1
ATOM 864 O O . TYR A 1 109 ? -7.293 21.109 20 1 96.25 109 TYR A O 1
ATOM 872 N N . LEU A 1 110 ? -6.941 20.062 21.906 1 96.06 110 LEU A N 1
ATOM 873 C CA . LEU A 1 110 ? -6.324 21.188 22.594 1 96.06 110 LEU A CA 1
ATOM 874 C C . LEU A 1 110 ? -5.305 20.719 23.609 1 96.06 110 LEU A C 1
ATOM 876 O O . LEU A 1 110 ? -5.523 19.703 24.297 1 96.06 110 LEU A O 1
ATOM 880 N N . TYR A 1 111 ? -4.164 21.375 23.688 1 96.5 111 TYR A N 1
ATOM 881 C CA . TYR A 1 111 ? -3.205 21.156 24.766 1 96.5 111 TYR A CA 1
ATOM 882 C C . TYR A 1 111 ? -2.367 22.406 25.016 1 96.5 111 TYR A C 1
ATOM 884 O O . TYR A 1 111 ? -2.201 23.234 24.125 1 96.5 111 TYR A O 1
ATOM 892 N N . LYS A 1 112 ? -1.863 22.516 26.25 1 96.81 112 LYS A N 1
ATOM 893 C CA . LYS A 1 112 ? -0.93 23.594 26.594 1 96.81 112 LYS A CA 1
ATOM 894 C C . LYS A 1 112 ? 0.442 23.344 25.984 1 96.81 112 LYS A C 1
ATOM 896 O O . LYS A 1 112 ? 0.912 22.203 25.922 1 96.81 112 LYS A O 1
ATOM 901 N N . LEU A 1 113 ? 1.036 24.391 25.453 1 97.06 113 LEU A N 1
ATOM 902 C CA . LEU A 1 113 ? 2.363 24.234 24.859 1 97.06 113 LEU A CA 1
ATOM 903 C C . LEU A 1 113 ? 3.41 24 25.938 1 97.06 113 LEU A C 1
ATOM 905 O O . LEU A 1 113 ? 3.354 24.594 27.016 1 97.06 113 LEU A O 1
ATOM 909 N N . PRO A 1 114 ? 4.348 23.078 25.625 1 94 114 PRO A N 1
ATOM 910 C CA . PRO A 1 114 ? 5.52 23.016 26.5 1 94 114 PRO A CA 1
ATOM 911 C C . PRO A 1 114 ? 6.355 24.297 26.453 1 94 114 PRO A C 1
ATOM 913 O O . PRO A 1 114 ? 6.066 25.203 25.672 1 94 114 PRO A O 1
ATOM 916 N N . ASP A 1 115 ? 7.305 24.328 27.359 1 92 115 ASP A N 1
ATOM 917 C CA . ASP A 1 115 ? 8.18 25.5 27.406 1 92 115 ASP A CA 1
ATOM 918 C C . ASP A 1 115 ? 9.133 25.5 26.219 1 92 115 ASP A C 1
ATOM 920 O O . ASP A 1 115 ? 10.055 24.688 26.141 1 92 115 ASP A O 1
ATOM 924 N N . PHE A 1 116 ? 8.914 26.406 25.344 1 94.62 116 PHE A N 1
ATOM 925 C CA . PHE A 1 116 ? 9.75 26.531 24.156 1 94.62 116 PHE A CA 1
ATOM 926 C C . PHE A 1 116 ? 10.961 27.406 24.422 1 94.62 116 PHE A C 1
ATOM 928 O O . PHE A 1 116 ? 11.883 27.484 23.594 1 94.62 116 PHE A O 1
ATOM 935 N N . GLY A 1 117 ? 11 27.969 25.641 1 93.62 117 GLY A N 1
ATOM 936 C CA . GLY A 1 117 ? 12.094 28.875 25.953 1 93.62 117 GLY A CA 1
ATOM 937 C C . GLY A 1 117 ? 12.227 30.016 24.969 1 93.62 117 GLY A C 1
ATOM 938 O O . GLY A 1 117 ? 11.258 30.734 24.703 1 93.62 117 GLY A O 1
ATOM 939 N N . ASP A 1 118 ? 13.367 30.109 24.297 1 95.06 118 ASP A N 1
ATOM 940 C CA . ASP A 1 118 ? 13.648 31.203 23.391 1 95.06 118 ASP A CA 1
ATOM 941 C C . ASP A 1 118 ? 13.172 30.891 21.969 1 95.06 118 ASP A C 1
ATOM 943 O O . ASP A 1 118 ? 13.289 31.719 21.078 1 95.06 118 ASP A O 1
ATOM 947 N N . LEU A 1 119 ? 12.664 29.75 21.797 1 97.12 119 LEU A N 1
ATOM 948 C CA . LEU A 1 119 ? 12.195 29.359 20.469 1 97.12 119 LEU A CA 1
ATOM 949 C C . LEU A 1 119 ? 10.812 29.953 20.188 1 97.12 119 LEU A C 1
ATOM 951 O O . LEU A 1 119 ? 10.016 30.141 21.109 1 97.12 119 LEU A O 1
ATOM 955 N N . PRO A 1 120 ? 10.555 30.25 18.984 1 97.12 120 PRO A N 1
ATOM 956 C CA . PRO A 1 120 ? 9.242 30.828 18.656 1 97.12 120 PRO A CA 1
ATOM 957 C C . PRO A 1 120 ? 8.102 29.844 18.922 1 97.12 120 PRO A C 1
ATOM 959 O O . PRO A 1 120 ? 8.234 28.641 18.672 1 97.12 120 PRO A O 1
ATOM 962 N N . VAL A 1 121 ? 6.938 30.344 19.344 1 97.31 121 VAL A N 1
ATOM 963 C CA . VAL A 1 121 ? 5.785 29.5 19.672 1 97.31 121 VAL A CA 1
ATOM 964 C C . VAL A 1 121 ? 5.188 28.922 18.391 1 97.31 121 VAL A C 1
ATOM 966 O O . VAL A 1 121 ? 4.434 27.953 18.438 1 97.31 121 VAL A O 1
ATOM 969 N N . SER A 1 122 ? 5.527 29.547 17.188 1 97.94 122 SER A N 1
ATOM 970 C CA . SER A 1 122 ? 5.023 29.078 15.906 1 97.94 122 SER A CA 1
ATOM 971 C C . SER A 1 122 ? 5.477 27.641 15.633 1 97.94 122 SER A C 1
ATOM 973 O O . SER A 1 122 ? 4.844 26.922 14.859 1 97.94 122 SER A O 1
ATOM 975 N N . LEU A 1 123 ? 6.562 27.188 16.266 1 98.12 123 LEU A N 1
ATOM 976 C CA . LEU A 1 123 ? 7.09 25.844 16.047 1 98.12 123 LEU A CA 1
ATOM 977 C C . LEU A 1 123 ? 6.074 24.797 16.469 1 98.12 123 LEU A C 1
ATOM 979 O O . LEU A 1 123 ? 6.145 23.641 16.031 1 98.12 123 LEU A O 1
ATOM 983 N N . ALA A 1 124 ? 5.121 25.234 17.328 1 98.19 124 ALA A N 1
ATOM 984 C CA . ALA A 1 124 ? 4.078 24.328 17.812 1 98.19 124 ALA A CA 1
ATOM 985 C C . ALA A 1 124 ? 3.162 23.891 16.672 1 98.19 124 ALA A C 1
ATOM 987 O O . ALA A 1 124 ? 2.422 22.922 16.797 1 98.19 124 ALA A O 1
ATOM 988 N N . LEU A 1 125 ? 3.203 24.578 15.547 1 98.25 125 LEU A N 1
ATOM 989 C CA . LEU A 1 125 ? 2.389 24.234 14.383 1 98.25 125 LEU A CA 1
ATOM 990 C C . LEU A 1 125 ? 3.223 23.516 13.328 1 98.25 125 LEU A C 1
ATOM 992 O O . LEU A 1 125 ? 2.695 23.094 12.297 1 98.25 125 LEU A O 1
ATOM 996 N N . GLY A 1 126 ? 4.496 23.406 13.555 1 97.69 126 GLY A N 1
ATOM 997 C CA . GLY A 1 126 ? 5.434 22.812 12.625 1 97.69 126 GLY A CA 1
ATOM 998 C C . GLY A 1 126 ? 6.25 21.688 13.234 1 97.69 126 GLY A C 1
ATOM 999 O O . GLY A 1 126 ? 5.691 20.688 13.703 1 97.69 126 GLY A O 1
ATOM 1000 N N . VAL A 1 127 ? 7.551 21.922 13.414 1 97.81 127 VAL A N 1
ATOM 1001 C CA . VAL A 1 127 ? 8.539 20.906 13.781 1 97.81 127 VAL A CA 1
ATOM 1002 C C . VAL A 1 127 ? 8.258 20.406 15.195 1 97.81 127 VAL A C 1
ATOM 1004 O O . VAL A 1 127 ? 8.508 19.234 15.508 1 97.81 127 VAL A O 1
ATOM 1007 N N . CYS A 1 128 ? 7.684 21.234 16.047 1 98 128 CYS A N 1
ATOM 1008 C CA . CYS A 1 128 ? 7.359 20.859 17.422 1 98 128 CYS A CA 1
ATOM 1009 C C . CYS A 1 128 ? 5.848 20.781 17.625 1 98 128 CYS A C 1
ATOM 1011 O O . CYS A 1 128 ? 5.332 21.203 18.656 1 98 128 CYS A O 1
ATOM 1013 N N . GLY A 1 129 ? 5.145 20.328 16.672 1 97.56 129 GLY A N 1
ATOM 1014 C CA . GLY A 1 129 ? 3.707 20.109 16.672 1 97.56 129 GLY A CA 1
ATOM 1015 C C . GLY A 1 129 ? 3.291 18.875 15.906 1 97.56 129 GLY A C 1
ATOM 1016 O O . GLY A 1 129 ? 3.977 17.844 15.945 1 97.56 129 GLY A O 1
ATOM 1017 N N . ARG A 1 130 ? 2.131 18.969 15.281 1 96.81 130 ARG A N 1
ATOM 1018 C CA . ARG A 1 130 ? 1.547 17.844 14.547 1 96.81 130 ARG A CA 1
ATOM 1019 C C . ARG A 1 130 ? 2.418 17.453 13.359 1 96.81 130 ARG A C 1
ATOM 1021 O O . ARG A 1 130 ? 2.566 16.281 13.055 1 96.81 130 ARG A O 1
ATOM 1028 N N . VAL A 1 131 ? 2.969 18.422 12.711 1 97.94 131 VAL A N 1
ATOM 1029 C CA . VAL A 1 131 ? 3.818 18.203 11.547 1 97.94 131 VAL A CA 1
ATOM 1030 C C . VAL A 1 131 ? 5.043 17.375 11.953 1 97.94 131 VAL A C 1
ATOM 1032 O O . VAL A 1 131 ? 5.355 16.375 11.32 1 97.94 131 VAL A O 1
ATOM 1035 N N . GLY A 1 132 ? 5.711 17.859 13.039 1 98.56 132 GLY A N 1
ATOM 1036 C CA . GLY A 1 132 ? 6.852 17.109 13.539 1 98.56 132 GLY A CA 1
ATOM 1037 C C . GLY A 1 132 ? 6.492 15.703 13.977 1 98.56 132 GLY A C 1
ATOM 1038 O O . GLY A 1 132 ? 7.246 14.758 13.711 1 98.56 132 GLY A O 1
ATOM 1039 N N . ASN A 1 133 ? 5.379 15.562 14.633 1 98.69 133 ASN A N 1
ATOM 1040 C CA . ASN A 1 133 ? 4.918 14.25 15.07 1 98.69 133 ASN A CA 1
ATOM 1041 C C . ASN A 1 133 ? 4.605 13.336 13.891 1 98.69 133 ASN A C 1
ATOM 1043 O O . ASN A 1 133 ? 4.867 12.133 13.938 1 98.69 133 ASN A O 1
ATOM 1047 N N . THR A 1 134 ? 4.012 13.922 12.852 1 98.75 134 THR A N 1
ATOM 1048 C CA . THR A 1 134 ? 3.758 13.172 11.633 1 98.75 134 THR A CA 1
ATOM 1049 C C . THR A 1 134 ? 5.055 12.602 11.07 1 98.75 134 THR A C 1
ATOM 1051 O O . THR A 1 134 ? 5.129 11.414 10.742 1 98.75 134 THR A O 1
ATOM 1054 N N . ALA A 1 135 ? 6.051 13.43 10.977 1 98.88 135 ALA A N 1
ATOM 1055 C CA . ALA A 1 135 ? 7.352 13.016 10.453 1 98.88 135 ALA A CA 1
ATOM 1056 C C . ALA A 1 135 ? 7.992 11.961 11.359 1 98.88 135 ALA A C 1
ATOM 1058 O O . ALA A 1 135 ? 8.43 10.914 10.883 1 98.88 135 ALA A O 1
ATOM 1059 N N . TYR A 1 136 ? 8 12.234 12.68 1 98.88 136 TYR A N 1
ATOM 1060 C CA . TYR A 1 136 ? 8.695 11.398 13.648 1 98.88 136 TYR A CA 1
ATOM 1061 C C . TYR A 1 136 ? 8.062 10.016 13.734 1 98.88 136 TYR A C 1
ATOM 1063 O O . TYR A 1 136 ? 8.727 9 13.508 1 98.88 136 TYR A O 1
ATOM 1071 N N . PHE A 1 137 ? 6.793 9.945 13.984 1 98.81 137 PHE A N 1
ATOM 1072 C CA . PHE A 1 137 ? 6.137 8.664 14.195 1 98.81 137 PHE A CA 1
ATOM 1073 C C . PHE A 1 137 ? 5.941 7.93 12.867 1 98.81 137 PHE A C 1
ATOM 1075 O O . PHE A 1 137 ? 6.117 6.715 12.797 1 98.81 137 PHE A O 1
ATOM 1082 N N . GLY A 1 138 ? 5.535 8.672 11.797 1 98.75 138 GLY A N 1
ATOM 1083 C CA . GLY A 1 138 ? 5.402 8.023 10.5 1 98.75 138 GLY A CA 1
ATOM 1084 C C . GLY A 1 138 ? 6.676 7.336 10.047 1 98.75 138 GLY A C 1
ATOM 1085 O O . GLY A 1 138 ? 6.637 6.207 9.562 1 98.75 138 GLY A O 1
ATOM 1086 N N . PHE A 1 139 ? 7.789 8.016 10.258 1 98.88 139 PHE A N 1
ATOM 1087 C CA . PHE A 1 139 ? 9.062 7.484 9.789 1 98.88 139 PHE A CA 1
ATOM 1088 C C . PHE A 1 139 ? 9.555 6.371 10.703 1 98.88 139 PHE A C 1
ATOM 1090 O O . PHE A 1 139 ? 9.961 5.309 10.227 1 98.88 139 PHE A O 1
ATOM 1097 N N . THR A 1 140 ? 9.492 6.539 12.031 1 98.75 140 THR A N 1
ATOM 1098 C CA . THR A 1 140 ? 10.117 5.605 12.953 1 98.75 140 THR A CA 1
ATOM 1099 C C . THR A 1 140 ? 9.219 4.391 13.195 1 98.75 140 THR A C 1
ATOM 1101 O O . THR A 1 140 ? 9.711 3.271 13.352 1 98.75 140 THR A O 1
ATOM 1104 N N . GLU A 1 141 ? 7.922 4.578 13.211 1 98.31 141 GLU A N 1
ATOM 1105 C CA . GLU A 1 141 ? 7.035 3.475 13.57 1 98.31 141 GLU A CA 1
ATOM 1106 C C . GLU A 1 141 ? 6.562 2.717 12.336 1 98.31 141 GLU A C 1
ATOM 1108 O O . GLU A 1 141 ? 6.305 1.513 12.398 1 98.31 141 GLU A O 1
ATOM 1113 N N . ILE A 1 142 ? 6.426 3.4 11.211 1 98.5 142 ILE A N 1
ATOM 1114 C CA . ILE A 1 142 ? 5.887 2.748 10.023 1 98.5 142 ILE A CA 1
ATOM 1115 C C . ILE A 1 142 ? 7.027 2.271 9.133 1 98.5 142 ILE A C 1
ATOM 1117 O O . ILE A 1 142 ? 7.109 1.088 8.797 1 98.5 142 ILE A O 1
ATOM 1121 N N . CYS A 1 143 ? 7.977 3.168 8.797 1 98.62 143 CYS A N 1
ATOM 1122 C CA . CYS A 1 143 ? 9.086 2.762 7.949 1 98.62 143 CYS A CA 1
ATOM 1123 C C . CYS A 1 143 ? 10.086 1.913 8.727 1 98.62 143 CYS A C 1
ATOM 1125 O O . CYS A 1 143 ? 10.773 1.066 8.148 1 98.62 143 CYS A O 1
ATOM 1127 N N . GLN A 1 144 ? 10.281 2.213 10.086 1 98.62 144 GLN A N 1
ATOM 1128 C CA . GLN A 1 144 ? 11.234 1.495 10.93 1 98.62 144 GLN A CA 1
ATOM 1129 C C . GLN A 1 144 ? 12.609 1.424 10.273 1 98.62 144 GLN A C 1
ATOM 1131 O O . GLN A 1 144 ? 13.164 0.336 10.094 1 98.62 144 GLN A O 1
ATOM 1136 N N . PRO A 1 145 ? 13.18 2.592 10 1 98.69 145 PRO A N 1
ATOM 1137 C CA . PRO A 1 145 ? 14.445 2.619 9.266 1 98.69 145 PRO A CA 1
ATOM 1138 C C . PRO A 1 145 ? 15.609 2.037 10.07 1 98.69 145 PRO A C 1
ATOM 1140 O O . PRO A 1 145 ? 15.562 2.027 11.305 1 98.69 145 PRO A O 1
ATOM 1143 N N . LYS A 1 146 ? 16.609 1.501 9.406 1 98.56 146 LYS A N 1
ATOM 1144 C CA . LYS A 1 146 ? 17.891 1.067 9.977 1 98.56 146 LYS A CA 1
ATOM 1145 C C . LYS A 1 146 ? 19.047 1.882 9.422 1 98.56 146 LYS A C 1
ATOM 1147 O O . LYS A 1 146 ? 19.016 2.295 8.258 1 98.56 146 LYS A O 1
ATOM 1152 N N . ALA A 1 147 ? 20.031 2.09 10.344 1 98.69 147 ALA A N 1
ATOM 1153 C CA . ALA A 1 147 ? 21.234 2.787 9.891 1 98.69 147 ALA A CA 1
ATOM 1154 C C . ALA A 1 147 ? 21.812 2.125 8.641 1 98.69 147 ALA A C 1
ATOM 1156 O O . ALA A 1 147 ? 21.859 0.896 8.547 1 98.69 147 ALA A O 1
ATOM 1157 N N . GLY A 1 148 ? 22.219 2.93 7.715 1 98.56 148 GLY A N 1
ATOM 1158 C CA . GLY A 1 148 ? 22.812 2.422 6.492 1 98.56 148 GLY A CA 1
ATOM 1159 C C . GLY A 1 148 ? 21.828 2.256 5.359 1 98.56 148 GLY A C 1
ATOM 1160 O O . GLY A 1 148 ? 22.219 2.158 4.195 1 98.56 148 GLY A O 1
ATOM 1161 N N . GLU A 1 149 ? 20.516 2.256 5.625 1 98.88 149 GLU A N 1
ATOM 1162 C CA . GLU A 1 149 ? 19.5 2.102 4.598 1 98.88 149 GLU A CA 1
ATOM 1163 C C . GLU A 1 149 ? 19.297 3.395 3.811 1 98.88 149 GLU A C 1
ATOM 1165 O O . GLU A 1 149 ? 19.703 4.469 4.266 1 98.88 149 GLU A O 1
ATOM 1170 N N . THR A 1 150 ? 18.766 3.252 2.648 1 98.94 150 THR A N 1
ATOM 1171 C CA . THR A 1 150 ? 18.469 4.391 1.783 1 98.94 150 THR A CA 1
ATOM 1172 C C . THR A 1 150 ? 16.984 4.766 1.875 1 98.94 150 THR A C 1
ATOM 1174 O O . THR A 1 150 ? 16.109 3.908 1.735 1 98.94 150 THR A O 1
ATOM 1177 N N . VAL A 1 151 ? 16.766 6.07 2.086 1 98.88 151 VAL A N 1
ATOM 1178 C CA . VAL A 1 151 ? 15.414 6.598 2.262 1 98.88 151 VAL A CA 1
ATOM 1179 C C . VAL A 1 151 ? 15.117 7.633 1.179 1 98.88 151 VAL A C 1
ATOM 1181 O O . VAL A 1 151 ? 15.945 8.516 0.912 1 98.88 151 VAL A O 1
ATOM 1184 N N . VAL A 1 152 ? 13.977 7.508 0.522 1 99 152 VAL A N 1
ATOM 1185 C CA . VAL A 1 152 ? 13.492 8.531 -0.398 1 99 152 VAL A CA 1
ATOM 1186 C C . VAL A 1 152 ? 12.305 9.266 0.22 1 99 152 VAL A C 1
ATOM 1188 O O . VAL A 1 152 ? 11.438 8.641 0.84 1 99 152 VAL A O 1
ATOM 1191 N N . VAL A 1 153 ? 12.289 10.555 0.1 1 98.94 153 VAL A N 1
ATOM 1192 C CA . VAL A 1 153 ? 11.211 11.398 0.595 1 98.94 153 VAL A CA 1
ATOM 1193 C C . VAL A 1 153 ? 10.641 12.227 -0.551 1 98.94 153 VAL A C 1
ATOM 1195 O O . VAL A 1 153 ? 11.359 13.016 -1.171 1 98.94 153 VAL A O 1
ATOM 1198 N N . SER A 1 154 ? 9.391 12.047 -0.892 1 98.81 154 SER A N 1
ATOM 1199 C CA . SER A 1 154 ? 8.727 12.961 -1.82 1 98.81 154 SER A CA 1
ATOM 1200 C C . SER A 1 154 ? 8.164 14.18 -1.093 1 98.81 154 SER A C 1
ATOM 1202 O O . SER A 1 154 ? 7.891 14.117 0.107 1 98.81 154 SER A O 1
ATOM 1204 N N . GLY A 1 155 ? 7.98 15.305 -1.882 1 98.25 155 GLY A N 1
ATOM 1205 C CA . GLY A 1 155 ? 7.625 16.531 -1.175 1 98.25 155 GLY A CA 1
ATOM 1206 C C . GLY A 1 155 ? 8.617 16.891 -0.087 1 98.25 155 GLY A C 1
ATOM 1207 O O . GLY A 1 155 ? 8.227 17.328 0.997 1 98.25 155 GLY A O 1
ATOM 1208 N N . ALA A 1 156 ? 9.891 16.75 -0.403 1 98.75 156 ALA A N 1
ATOM 1209 C CA . ALA A 1 156 ? 10.945 16.75 0.61 1 98.75 156 ALA A CA 1
ATOM 1210 C C . ALA A 1 156 ? 11.172 18.156 1.167 1 98.75 156 ALA A C 1
ATOM 1212 O O . ALA A 1 156 ? 11.711 18.312 2.264 1 98.75 156 ALA A O 1
ATOM 1213 N N . ALA A 1 157 ? 10.789 19.156 0.436 1 98.56 157 ALA A N 1
ATOM 1214 C CA . ALA A 1 157 ? 11.047 20.516 0.895 1 98.56 157 ALA A CA 1
ATOM 1215 C C . ALA A 1 157 ? 9.828 21.094 1.626 1 98.56 157 ALA A C 1
ATOM 1217 O O . ALA A 1 157 ? 9.828 22.25 2.037 1 98.56 157 ALA A O 1
ATOM 1218 N N . GLY A 1 158 ? 8.789 20.297 1.749 1 97.81 158 GLY A N 1
ATOM 1219 C CA . GLY A 1 158 ? 7.602 20.719 2.479 1 97.81 158 GLY A CA 1
ATOM 1220 C C . GLY A 1 158 ? 7.75 20.594 3.982 1 97.81 158 GLY A C 1
ATOM 1221 O O . GLY A 1 158 ? 8.844 20.344 4.484 1 97.81 158 GLY A O 1
ATOM 1222 N N . ALA A 1 159 ? 6.602 20.812 4.672 1 97.56 159 ALA A N 1
ATOM 1223 C CA . ALA A 1 159 ? 6.586 20.828 6.133 1 97.56 159 ALA A CA 1
ATOM 1224 C C . ALA A 1 159 ? 6.996 19.469 6.695 1 97.56 159 ALA A C 1
ATOM 1226 O O . ALA A 1 159 ? 7.953 19.359 7.469 1 97.56 159 ALA A O 1
ATOM 1227 N N . VAL A 1 160 ? 6.363 18.406 6.242 1 98.62 160 VAL A N 1
ATOM 1228 C CA . VAL A 1 160 ? 6.613 17.078 6.785 1 98.62 160 VAL A CA 1
ATOM 1229 C C . VAL A 1 160 ? 7.887 16.5 6.176 1 98.62 160 VAL A C 1
ATOM 1231 O O . VAL A 1 160 ? 8.758 16 6.895 1 98.62 160 VAL A O 1
ATOM 1234 N N . GLY A 1 161 ? 8.047 16.625 4.895 1 98.81 161 GLY A N 1
ATOM 1235 C CA . GLY A 1 161 ? 9.148 16 4.172 1 98.81 161 GLY A CA 1
ATOM 1236 C C . GLY A 1 161 ? 10.508 16.469 4.648 1 98.81 161 GLY A C 1
ATOM 1237 O O . GLY A 1 161 ? 11.43 15.664 4.801 1 98.81 161 GLY A O 1
ATOM 1238 N N . SER A 1 162 ? 10.641 17.766 4.879 1 98.75 162 SER A N 1
ATOM 1239 C CA . SER A 1 162 ? 11.938 18.312 5.289 1 98.75 162 SER A CA 1
ATOM 1240 C C . SER A 1 162 ? 12.344 17.797 6.664 1 98.75 162 SER A C 1
ATOM 1242 O O . SER A 1 162 ? 13.531 17.641 6.949 1 98.75 162 SER A O 1
ATOM 1244 N N . HIS A 1 163 ? 11.391 17.438 7.484 1 98.69 163 HIS A N 1
ATOM 1245 C CA . HIS A 1 163 ? 11.68 16.891 8.805 1 98.69 163 HIS A CA 1
ATOM 1246 C C . HIS A 1 163 ? 12.023 15.406 8.719 1 98.69 163 HIS A C 1
ATOM 1248 O O . HIS A 1 163 ? 12.969 14.945 9.367 1 98.69 163 HIS A O 1
ATOM 1254 N N . VAL A 1 164 ? 11.289 14.656 7.902 1 98.94 164 VAL A N 1
ATOM 1255 C CA . VAL A 1 164 ? 11.539 13.234 7.719 1 98.94 164 VAL A CA 1
ATOM 1256 C C . VAL A 1 164 ? 12.984 13.008 7.285 1 98.94 164 VAL A C 1
ATOM 1258 O O . VAL A 1 164 ? 13.68 12.156 7.836 1 98.94 164 VAL A O 1
ATOM 1261 N N . GLY A 1 165 ? 13.406 13.781 6.281 1 98.88 165 GLY A N 1
ATOM 1262 C CA . GLY A 1 165 ? 14.758 13.617 5.785 1 98.88 165 GLY A CA 1
ATOM 1263 C C . GLY A 1 165 ? 15.82 13.867 6.84 1 98.88 165 GLY A C 1
ATOM 1264 O O . GLY A 1 165 ? 16.812 13.141 6.918 1 98.88 165 GLY A O 1
ATOM 1265 N N . GLN A 1 166 ? 15.633 14.867 7.629 1 98.94 166 GLN A N 1
ATOM 1266 C CA . GLN A 1 166 ? 16.578 15.172 8.688 1 98.94 166 GLN A CA 1
ATOM 1267 C C . GLN A 1 166 ? 16.594 14.078 9.75 1 98.94 166 GLN A C 1
ATOM 1269 O O . GLN A 1 166 ? 17.656 13.695 10.25 1 98.94 166 GLN A O 1
ATOM 1274 N N . ILE A 1 167 ? 15.414 13.594 10.141 1 98.88 167 ILE A N 1
ATOM 1275 C CA . ILE A 1 167 ? 15.336 12.492 11.094 1 98.88 167 ILE A CA 1
ATOM 1276 C C . ILE A 1 167 ? 16.062 11.273 10.531 1 98.88 167 ILE A C 1
ATOM 1278 O O . ILE A 1 167 ? 16.797 10.594 11.258 1 98.88 167 ILE A O 1
ATOM 1282 N N . ALA A 1 168 ? 15.844 10.984 9.258 1 98.94 168 ALA A N 1
ATOM 1283 C CA . ALA A 1 168 ? 16.531 9.875 8.602 1 98.94 168 ALA A CA 1
ATOM 1284 C C . ALA A 1 168 ? 18.047 10.031 8.703 1 98.94 168 ALA A C 1
ATOM 1286 O O . ALA A 1 168 ? 18.766 9.07 8.984 1 98.94 168 ALA A O 1
ATOM 1287 N N . LYS A 1 169 ? 18.531 11.281 8.492 1 98.88 169 LYS A N 1
ATOM 1288 C CA . LYS A 1 169 ? 19.969 11.539 8.617 1 98.88 169 LYS A CA 1
ATOM 1289 C C . LYS A 1 169 ? 20.438 11.297 10.047 1 98.88 169 LYS A C 1
ATOM 1291 O O . LYS A 1 169 ? 21.5 10.688 10.258 1 98.88 169 LYS A O 1
ATOM 1296 N N . ILE A 1 170 ? 19.688 11.789 11 1 98.75 170 ILE A N 1
ATOM 1297 C CA . ILE A 1 170 ? 20.016 11.594 12.414 1 98.75 170 ILE A CA 1
ATOM 1298 C C . ILE A 1 170 ? 20.141 10.102 12.711 1 98.75 170 ILE A C 1
ATOM 1300 O O . ILE A 1 170 ? 20.984 9.688 13.508 1 98.75 170 ILE A O 1
ATOM 1304 N N . LEU A 1 171 ? 19.328 9.297 12.055 1 98.56 171 LEU A N 1
ATOM 1305 C CA . LEU A 1 171 ? 19.281 7.863 12.32 1 98.56 171 LEU A CA 1
ATOM 1306 C C . LEU A 1 171 ? 20.281 7.109 11.453 1 98.56 171 LEU A C 1
ATOM 1308 O O . LEU A 1 171 ? 20.312 5.879 11.461 1 98.56 171 LEU A O 1
ATOM 1312 N N . GLY A 1 172 ? 21.031 7.762 10.656 1 98.69 172 GLY A N 1
ATOM 1313 C CA . GLY A 1 172 ? 22.172 7.16 9.977 1 98.69 172 GLY A CA 1
ATOM 1314 C C . GLY A 1 172 ? 21.844 6.648 8.594 1 98.69 172 GLY A C 1
ATOM 1315 O O . GLY A 1 172 ? 22.516 5.773 8.062 1 98.69 172 GLY A O 1
ATOM 1316 N N . CYS A 1 173 ? 20.812 7.168 7.98 1 98.81 173 CYS A N 1
ATOM 1317 C CA . CYS A 1 173 ? 20.375 6.703 6.664 1 98.81 173 CYS A CA 1
ATOM 1318 C C . CYS A 1 173 ? 20.969 7.57 5.559 1 98.81 173 CYS A C 1
ATOM 1320 O O . CYS A 1 173 ? 21.422 8.688 5.816 1 98.81 173 CYS A O 1
ATOM 1322 N N . ARG A 1 174 ? 21.109 6.992 4.363 1 98.69 174 ARG A N 1
ATOM 1323 C CA . ARG A 1 174 ? 21.281 7.762 3.133 1 98.69 174 ARG A CA 1
ATOM 1324 C C . ARG A 1 174 ? 19.953 8.352 2.676 1 98.69 174 ARG A C 1
ATOM 1326 O O . ARG A 1 174 ? 18.953 7.625 2.539 1 98.69 174 ARG A O 1
ATOM 1333 N N . VAL A 1 175 ? 19.891 9.664 2.418 1 98.94 175 VAL A N 1
ATOM 1334 C CA . VAL A 1 175 ? 18.594 10.312 2.223 1 98.94 175 VAL A CA 1
ATOM 1335 C C . VAL A 1 175 ? 18.562 11 0.863 1 98.94 175 VAL A C 1
ATOM 1337 O O . VAL A 1 175 ? 19.453 11.789 0.535 1 98.94 175 VAL A O 1
ATOM 1340 N N . ILE A 1 176 ? 17.562 10.742 0.062 1 98.94 176 ILE A N 1
ATOM 1341 C CA . ILE A 1 176 ? 17.281 11.352 -1.233 1 98.94 176 ILE A CA 1
ATOM 1342 C C . ILE A 1 176 ? 15.93 12.055 -1.194 1 98.94 176 ILE A C 1
ATOM 1344 O O . ILE A 1 176 ? 14.93 11.461 -0.791 1 98.94 176 ILE A O 1
ATOM 1348 N N . GLY A 1 177 ? 15.914 13.328 -1.581 1 98.88 177 GLY A N 1
ATOM 1349 C CA . GLY A 1 177 ? 14.672 14.086 -1.584 1 98.88 177 GLY A CA 1
ATOM 1350 C C . GLY A 1 177 ? 14.273 14.562 -2.965 1 98.88 177 GLY A C 1
ATOM 1351 O O . GLY A 1 177 ? 15.133 14.883 -3.793 1 98.88 177 GLY A O 1
ATOM 1352 N N . PHE A 1 178 ? 12.984 14.609 -3.203 1 98.75 178 PHE A N 1
ATOM 1353 C CA . PHE A 1 178 ? 12.453 15.25 -4.398 1 98.75 178 PHE A CA 1
ATOM 1354 C C . PHE A 1 178 ? 11.656 16.5 -4.035 1 98.75 178 PHE A C 1
ATOM 1356 O O . PHE A 1 178 ? 10.852 16.469 -3.102 1 98.75 178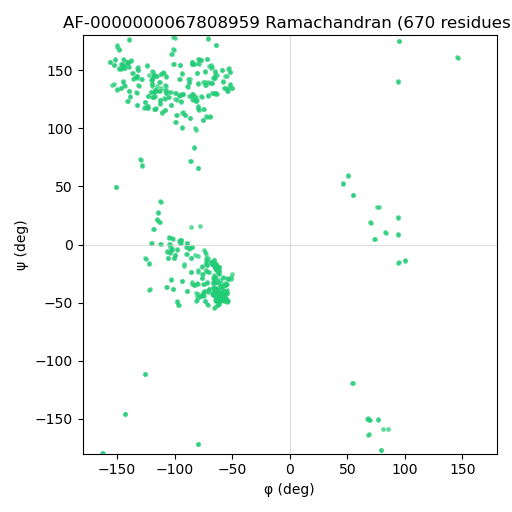 PHE A O 1
ATOM 1363 N N . ALA A 1 179 ? 11.914 17.578 -4.711 1 98.31 179 ALA A N 1
ATOM 1364 C CA . ALA A 1 179 ? 11.219 18.844 -4.516 1 98.31 179 ALA A CA 1
ATOM 1365 C C . ALA A 1 179 ? 10.938 19.531 -5.855 1 98.31 179 ALA A C 1
ATOM 1367 O O . ALA A 1 179 ? 11.344 19.031 -6.906 1 98.31 179 ALA A O 1
ATOM 1368 N N . GLY A 1 180 ? 10.242 20.688 -5.832 1 97.12 180 GLY A N 1
ATOM 1369 C CA . GLY A 1 180 ? 9.68 21.234 -7.055 1 97.12 180 GLY A CA 1
ATOM 1370 C C . GLY A 1 180 ? 10.492 22.391 -7.621 1 97.12 180 GLY A C 1
ATOM 1371 O O . GLY A 1 180 ? 10.062 23.062 -8.562 1 97.12 180 GLY A O 1
ATOM 1372 N N . SER A 1 181 ? 11.656 22.719 -7.039 1 97.69 181 SER A N 1
ATOM 1373 C CA . SER A 1 181 ? 12.531 23.75 -7.578 1 97.69 181 SER A CA 1
ATOM 1374 C C . SER A 1 181 ? 13.992 23.484 -7.219 1 97.69 181 SER A C 1
ATOM 1376 O O . SER A 1 181 ? 14.273 22.766 -6.262 1 97.69 181 SER A O 1
ATOM 1378 N N . ASP A 1 182 ? 14.891 24.094 -8 1 98.06 182 ASP A N 1
ATOM 1379 C CA . ASP A 1 182 ? 16.312 23.906 -7.746 1 98.06 182 ASP A CA 1
ATOM 1380 C C . ASP A 1 182 ? 16.719 24.516 -6.402 1 98.06 182 ASP A C 1
ATOM 1382 O O . ASP A 1 182 ? 17.531 23.953 -5.68 1 98.06 182 ASP A O 1
ATOM 1386 N N . ASP A 1 183 ? 16.109 25.641 -6.094 1 98 183 ASP A N 1
ATOM 1387 C CA . ASP A 1 183 ? 16.406 26.297 -4.82 1 98 183 ASP A CA 1
ATOM 1388 C C . ASP A 1 183 ? 16.031 25.391 -3.646 1 98 183 ASP A C 1
ATOM 1390 O O . ASP A 1 183 ? 16.766 25.312 -2.658 1 98 183 ASP A O 1
ATOM 1394 N N . LYS A 1 184 ? 14.961 24.766 -3.766 1 98.31 184 LYS A N 1
ATOM 1395 C CA . LYS A 1 184 ? 14.523 23.844 -2.723 1 98.31 184 LYS A CA 1
ATOM 1396 C C . LYS A 1 184 ? 15.469 22.641 -2.609 1 98.31 184 LYS A C 1
ATOM 1398 O O . LYS A 1 184 ? 15.805 22.219 -1.504 1 98.31 184 LYS A O 1
ATOM 1403 N N . CYS A 1 185 ? 15.852 22.141 -3.734 1 98.69 185 CYS A N 1
ATOM 1404 C CA . CYS A 1 185 ? 16.781 21.016 -3.723 1 98.69 185 CYS A CA 1
ATOM 1405 C C . CYS A 1 185 ? 18.109 21.422 -3.094 1 98.69 185 CYS A C 1
ATOM 1407 O O . CYS A 1 185 ? 18.703 20.656 -2.322 1 98.69 185 CYS A O 1
ATOM 1409 N N . GLU A 1 186 ? 18.562 22.578 -3.438 1 98.62 186 GLU A N 1
ATOM 1410 C CA . GLU A 1 186 ? 19.781 23.094 -2.84 1 98.62 186 GLU A CA 1
ATOM 1411 C C . GLU A 1 186 ? 19.656 23.219 -1.326 1 98.62 186 GLU A C 1
ATOM 1413 O O . GLU A 1 186 ? 20.562 22.859 -0.583 1 98.62 186 GLU A O 1
ATOM 1418 N N . TRP A 1 187 ? 18.516 23.734 -0.867 1 98.62 187 TRP A N 1
ATOM 1419 C CA . TRP A 1 187 ? 18.25 23.875 0.56 1 98.62 187 TRP A CA 1
ATOM 1420 C C . TRP A 1 187 ? 18.312 22.516 1.257 1 98.62 187 TRP A C 1
ATOM 1422 O O . TRP A 1 187 ? 18.891 22.391 2.332 1 98.62 187 TRP A O 1
ATOM 1432 N N . LEU A 1 188 ? 17.766 21.5 0.633 1 98.88 188 LEU A N 1
ATOM 1433 C CA . LEU A 1 188 ? 17.734 20.156 1.197 1 98.88 188 LEU A CA 1
ATOM 1434 C C . LEU A 1 188 ? 19.141 19.609 1.397 1 98.88 188 LEU A C 1
ATOM 1436 O O . LEU A 1 188 ? 19.453 19.062 2.457 1 98.88 188 LEU A O 1
ATOM 1440 N N . VAL A 1 189 ? 19.953 19.781 0.404 1 98.88 189 VAL A N 1
ATOM 1441 C CA . VAL A 1 189 ? 21.281 19.172 0.428 1 98.88 189 VAL A CA 1
ATOM 1442 C C . VAL A 1 189 ? 22.219 20.031 1.27 1 98.88 189 VAL A C 1
ATOM 1444 O O . VAL A 1 189 ? 22.875 19.516 2.18 1 98.88 189 VAL A O 1
ATOM 1447 N N . LYS A 1 190 ? 22.266 21.281 1.099 1 98.62 190 LYS A N 1
ATOM 1448 C CA . LYS A 1 190 ? 23.281 22.141 1.693 1 98.62 190 LYS A CA 1
ATOM 1449 C C . LYS A 1 190 ? 22.938 22.469 3.146 1 98.62 190 LYS A C 1
ATOM 1451 O O . LYS A 1 190 ? 23.844 22.625 3.979 1 98.62 190 LYS A O 1
ATOM 1456 N N . GLU A 1 191 ? 21.656 22.562 3.426 1 98.44 191 GLU A N 1
ATOM 1457 C CA . GLU A 1 191 ? 21.281 23.047 4.754 1 98.44 191 GLU A CA 1
ATOM 1458 C C . GLU A 1 191 ? 20.734 21.906 5.613 1 98.44 191 GLU A C 1
ATOM 1460 O O . GLU A 1 191 ? 20.984 21.859 6.82 1 98.44 191 GLU A O 1
ATOM 1465 N N . LEU A 1 192 ? 20.016 21.016 4.988 1 98.75 192 LEU A N 1
ATOM 1466 C CA . LEU A 1 192 ? 19.328 20.016 5.809 1 98.75 192 LEU A CA 1
ATOM 1467 C C . LEU A 1 192 ? 20.078 18.703 5.824 1 98.75 192 LEU A C 1
ATOM 1469 O O . LEU A 1 192 ? 19.719 17.781 6.566 1 98.75 192 LEU A O 1
ATOM 1473 N N . GLY A 1 193 ? 21.062 18.516 4.984 1 98.56 193 GLY A N 1
ATOM 1474 C CA . GLY A 1 193 ? 21.953 17.375 5.074 1 98.56 193 GLY A CA 1
ATOM 1475 C C . GLY A 1 193 ? 21.516 16.203 4.207 1 98.56 193 GLY A C 1
ATOM 1476 O O . GLY A 1 193 ? 22.078 15.109 4.293 1 98.56 193 GLY A O 1
ATOM 1477 N N . PHE A 1 194 ? 20.516 16.375 3.363 1 98.88 194 PHE A N 1
ATOM 1478 C CA . PHE A 1 194 ? 20.203 15.328 2.406 1 98.88 194 PHE A CA 1
ATOM 1479 C C . PHE A 1 194 ? 21.422 14.961 1.575 1 98.88 194 PHE A C 1
ATOM 1481 O O . PHE A 1 194 ? 22.234 15.82 1.245 1 98.88 194 PHE A O 1
ATOM 1488 N N . ASP A 1 195 ? 21.531 13.672 1.238 1 98.94 195 ASP A N 1
ATOM 1489 C CA . ASP A 1 195 ? 22.641 13.258 0.397 1 98.94 195 ASP A CA 1
ATOM 1490 C C . ASP A 1 195 ? 22.438 13.695 -1.051 1 98.94 195 ASP A C 1
ATOM 1492 O O . ASP A 1 195 ? 23.391 14.078 -1.733 1 98.94 195 ASP A O 1
ATOM 1496 N N . TYR A 1 196 ? 21.234 13.578 -1.508 1 98.88 196 TYR A N 1
ATOM 1497 C CA . TYR A 1 196 ? 20.844 14 -2.85 1 98.88 196 TYR A CA 1
ATOM 1498 C C . TYR A 1 196 ? 19.453 14.602 -2.854 1 98.88 196 TYR A C 1
ATOM 1500 O O . TYR A 1 196 ? 18.625 14.281 -1.99 1 98.88 196 TYR A O 1
ATOM 1508 N N . ALA A 1 197 ? 19.219 15.5 -3.785 1 98.88 197 ALA A N 1
ATOM 1509 C CA . ALA A 1 197 ? 17.875 16.031 -4.02 1 98.88 197 ALA A CA 1
ATOM 1510 C C . ALA A 1 197 ? 17.656 16.344 -5.496 1 98.88 197 ALA A C 1
ATOM 1512 O O . ALA A 1 197 ? 18.547 16.875 -6.164 1 98.88 197 ALA A O 1
ATOM 1513 N N . GLY A 1 198 ? 16.531 15.945 -5.996 1 98.62 198 GLY A N 1
ATOM 1514 C CA . GLY A 1 198 ? 16.203 16.188 -7.391 1 98.62 198 GLY A CA 1
ATOM 1515 C C . GLY A 1 198 ? 14.945 17.031 -7.57 1 98.62 198 GLY A C 1
ATOM 1516 O O . GLY A 1 198 ? 13.961 16.844 -6.855 1 98.62 198 GLY A O 1
ATOM 1517 N N . ASN A 1 199 ? 15.016 17.984 -8.539 1 98.44 199 ASN A N 1
ATOM 1518 C CA . ASN A 1 199 ? 13.844 18.719 -8.992 1 98.44 199 ASN A CA 1
ATOM 1519 C C . ASN A 1 199 ? 12.961 17.859 -9.891 1 98.44 199 ASN A C 1
ATOM 1521 O O . ASN A 1 199 ? 13.305 17.609 -11.047 1 98.44 199 ASN A O 1
ATOM 1525 N N . TYR A 1 200 ? 11.805 17.438 -9.359 1 96.94 200 TYR A N 1
ATOM 1526 C CA . TYR A 1 200 ? 11 16.453 -10.062 1 96.94 200 TYR A CA 1
ATOM 1527 C C . TYR A 1 200 ? 10.43 17.016 -11.352 1 96.94 200 TYR A C 1
ATOM 1529 O O . TYR A 1 200 ? 9.961 16.281 -12.219 1 96.94 200 TYR A O 1
ATOM 1537 N N . LYS A 1 201 ? 10.43 18.359 -11.492 1 96.12 201 LYS A N 1
ATOM 1538 C CA . LYS A 1 201 ? 9.883 19.031 -12.672 1 96.12 201 LYS A CA 1
ATOM 1539 C C . LYS A 1 201 ? 10.883 18.984 -13.828 1 96.12 201 LYS A C 1
ATOM 1541 O O . LYS A 1 201 ? 10.492 19.125 -14.992 1 96.12 201 LYS A O 1
ATOM 1546 N N . THR A 1 202 ? 12.148 18.828 -13.5 1 97.06 202 THR A N 1
ATOM 1547 C CA . THR A 1 202 ? 13.148 19.016 -14.555 1 97.06 202 THR A CA 1
ATOM 1548 C C . THR A 1 202 ? 14.039 17.781 -14.68 1 97.06 202 THR A C 1
ATOM 1550 O O . THR A 1 202 ? 14.836 17.688 -15.617 1 97.06 202 THR A O 1
ATOM 1553 N N . THR A 1 203 ? 13.961 16.938 -13.766 1 95.88 203 THR A N 1
ATOM 1554 C CA . THR A 1 203 ? 14.836 15.773 -13.797 1 95.88 203 THR A CA 1
ATOM 1555 C C . THR A 1 203 ? 14.047 14.508 -14.156 1 95.88 203 THR A C 1
ATOM 1557 O O . THR A 1 203 ? 12.859 14.414 -13.867 1 95.88 203 THR A O 1
ATOM 1560 N N . ASN A 1 204 ? 14.727 13.609 -14.906 1 97.25 204 ASN A N 1
ATOM 1561 C CA . ASN A 1 204 ? 14.211 12.25 -15.031 1 97.25 204 ASN A CA 1
ATOM 1562 C C . ASN A 1 204 ? 14.32 11.484 -13.711 1 97.25 204 ASN A C 1
ATOM 1564 O O . ASN A 1 204 ? 15.414 11.07 -13.32 1 97.25 204 ASN A O 1
ATOM 1568 N N . LEU A 1 205 ? 13.25 11.234 -13.094 1 97.31 205 LEU A N 1
ATOM 1569 C CA . LEU A 1 205 ? 13.211 10.711 -11.734 1 97.31 205 LEU A CA 1
ATOM 1570 C C . LEU A 1 205 ? 13.852 9.328 -11.664 1 97.31 205 LEU A C 1
ATOM 1572 O O . LEU A 1 205 ? 14.609 9.031 -10.742 1 97.31 205 LEU A O 1
ATOM 1576 N N . ALA A 1 206 ? 13.516 8.484 -12.594 1 97 206 ALA A N 1
ATOM 1577 C CA . ALA A 1 206 ? 14.031 7.121 -12.594 1 97 206 ALA A CA 1
ATOM 1578 C C . ALA A 1 206 ? 15.555 7.109 -12.711 1 97 206 ALA A C 1
ATOM 1580 O O . ALA A 1 206 ? 16.234 6.418 -11.953 1 97 206 ALA A O 1
ATOM 1581 N N . GLU A 1 207 ? 16.109 7.84 -13.625 1 97.94 207 GLU A N 1
ATOM 1582 C CA . GLU A 1 207 ? 17.547 7.918 -13.812 1 97.94 207 GLU A CA 1
ATOM 1583 C C . GLU A 1 207 ? 18.234 8.531 -12.594 1 97.94 207 GLU A C 1
ATOM 1585 O O . GLU A 1 207 ? 19.281 8.062 -12.156 1 97.94 207 GLU A O 1
ATOM 1590 N N . PHE A 1 208 ? 17.656 9.633 -12.117 1 98.5 208 PHE A N 1
ATOM 1591 C CA . PHE A 1 208 ? 18.188 10.297 -10.93 1 98.5 208 PHE A CA 1
ATOM 1592 C C . PHE A 1 208 ? 18.297 9.312 -9.766 1 98.5 208 PHE A C 1
ATOM 1594 O O . PHE A 1 208 ? 19.312 9.258 -9.078 1 98.5 208 PHE A O 1
ATOM 1601 N N . LEU A 1 209 ? 17.234 8.555 -9.531 1 98.19 209 LEU A N 1
ATOM 1602 C CA . LEU A 1 209 ? 17.188 7.617 -8.414 1 98.19 209 LEU A CA 1
ATOM 1603 C C . LEU A 1 209 ? 18.219 6.5 -8.602 1 98.19 209 LEU A C 1
ATOM 1605 O O . LEU A 1 209 ? 18.844 6.066 -7.633 1 98.19 209 LEU A O 1
ATOM 1609 N N . LYS A 1 210 ? 18.312 5.949 -9.812 1 97.56 210 LYS A N 1
ATOM 1610 C CA . LYS A 1 210 ? 19.312 4.91 -10.094 1 97.56 210 LYS A CA 1
ATOM 1611 C C . LYS A 1 210 ? 20.719 5.375 -9.742 1 97.56 210 LYS A C 1
ATOM 1613 O O . LYS A 1 210 ? 21.516 4.602 -9.219 1 97.56 210 LYS A O 1
ATOM 1618 N N . GLU A 1 211 ? 21 6.613 -10.031 1 98 211 GLU A N 1
ATOM 1619 C CA . GLU A 1 211 ? 22.328 7.176 -9.75 1 98 211 GLU A CA 1
ATOM 1620 C C . GLU A 1 211 ? 22.5 7.449 -8.258 1 98 211 GLU A C 1
ATOM 1622 O O . GLU A 1 211 ? 23.547 7.152 -7.691 1 98 211 GLU A O 1
ATOM 1627 N N . ALA A 1 212 ? 21.5 8.008 -7.648 1 98.31 212 ALA A N 1
ATOM 1628 C CA . ALA A 1 212 ? 21.578 8.445 -6.258 1 98.31 212 ALA A CA 1
ATOM 1629 C C . ALA A 1 212 ? 21.484 7.25 -5.305 1 98.31 212 ALA A C 1
ATOM 1631 O O . ALA A 1 212 ? 21.969 7.309 -4.176 1 98.31 212 ALA A O 1
ATOM 1632 N N . ALA A 1 213 ? 20.797 6.203 -5.711 1 98 213 ALA A N 1
ATOM 1633 C CA . ALA A 1 213 ? 20.609 5.004 -4.906 1 98 213 ALA A CA 1
ATOM 1634 C C . ALA A 1 213 ? 20.984 3.748 -5.684 1 98 213 ALA A C 1
ATOM 1636 O O . ALA A 1 213 ? 20.141 2.885 -5.941 1 98 213 ALA A O 1
ATOM 1637 N N . PRO A 1 214 ? 22.219 3.586 -5.953 1 96.88 214 PRO A N 1
ATOM 1638 C CA . PRO A 1 214 ? 22.656 2.455 -6.777 1 96.88 214 PRO A CA 1
ATOM 1639 C C . PRO A 1 214 ? 22.328 1.104 -6.137 1 96.88 214 PRO A C 1
ATOM 1641 O O . PRO A 1 214 ? 22.219 0.099 -6.844 1 96.88 214 PRO A O 1
ATOM 1644 N N . LYS A 1 215 ? 22.203 1.072 -4.789 1 97.19 215 LYS A N 1
ATOM 1645 C CA . LYS A 1 215 ? 21.891 -0.188 -4.113 1 97.19 215 LYS A CA 1
ATOM 1646 C C . LYS A 1 215 ? 20.391 -0.344 -3.887 1 97.19 215 LYS A C 1
ATOM 1648 O O . LYS A 1 215 ? 19.969 -1.253 -3.176 1 97.19 215 LYS A O 1
ATOM 1653 N N . GLY A 1 216 ? 19.594 0.594 -4.387 1 98.31 216 GLY A N 1
ATOM 1654 C CA . GLY A 1 216 ? 18.141 0.545 -4.238 1 98.31 216 GLY A CA 1
ATOM 1655 C C . GLY A 1 216 ? 17.641 1.352 -3.055 1 98.31 216 GLY A C 1
ATOM 1656 O O . GLY A 1 216 ? 18.422 1.97 -2.338 1 98.31 216 GLY A O 1
ATOM 1657 N N . VAL A 1 217 ? 16.359 1.41 -2.943 1 98.88 217 VAL A N 1
ATOM 1658 C CA . VAL A 1 217 ? 15.688 2.188 -1.911 1 98.88 217 VAL A CA 1
ATOM 1659 C C . VAL A 1 217 ? 15.078 1.247 -0.874 1 98.88 217 VAL A C 1
ATOM 1661 O O . VAL A 1 217 ? 14.406 0.276 -1.228 1 98.88 217 VAL A O 1
ATOM 1664 N N . ASP A 1 218 ? 15.258 1.494 0.405 1 98.94 218 ASP A N 1
ATOM 1665 C CA . ASP A 1 218 ? 14.766 0.625 1.47 1 98.94 218 ASP A CA 1
ATOM 1666 C C . ASP A 1 218 ? 13.492 1.192 2.094 1 98.94 218 ASP A C 1
ATOM 1668 O O . ASP A 1 218 ? 12.586 0.44 2.463 1 98.94 218 ASP A O 1
ATOM 1672 N N . CYS A 1 219 ? 13.453 2.506 2.24 1 98.94 219 CYS A N 1
ATOM 1673 C CA . CYS A 1 219 ? 12.305 3.186 2.824 1 98.94 219 CYS A CA 1
ATOM 1674 C C . CYS A 1 219 ? 11.828 4.324 1.928 1 98.94 219 CYS A C 1
ATOM 1676 O O . CYS A 1 219 ? 12.648 5.016 1.313 1 98.94 219 CYS A O 1
ATOM 1678 N N . TYR A 1 220 ? 10.602 4.516 1.837 1 99 220 TYR A N 1
ATOM 1679 C CA . TYR A 1 220 ? 10 5.621 1.103 1 99 220 TYR A CA 1
ATOM 1680 C C . TYR A 1 220 ? 8.93 6.309 1.939 1 99 220 TYR A C 1
ATOM 1682 O O . TYR A 1 220 ? 8.016 5.656 2.445 1 99 220 TYR A O 1
ATOM 1690 N N . PHE A 1 221 ? 9.094 7.543 2.207 1 99 221 PHE A N 1
ATOM 1691 C CA . PHE A 1 221 ? 8.078 8.383 2.838 1 99 221 PHE A CA 1
ATOM 1692 C C . PHE A 1 221 ? 7.332 9.211 1.798 1 99 221 PHE A C 1
ATOM 1694 O O . PHE A 1 221 ? 7.852 10.211 1.303 1 99 221 PHE A O 1
ATOM 1701 N N . ASP A 1 222 ? 6.141 8.836 1.521 1 98.94 222 ASP A N 1
ATOM 1702 C CA . ASP A 1 222 ? 5.387 9.328 0.374 1 98.94 222 ASP A CA 1
ATOM 1703 C C . ASP A 1 222 ? 4.418 10.438 0.788 1 98.94 222 ASP A C 1
ATOM 1705 O O . ASP A 1 222 ? 3.424 10.18 1.469 1 98.94 222 ASP A O 1
ATOM 1709 N N . ASN A 1 223 ? 4.699 11.641 0.353 1 98.62 223 ASN A N 1
ATOM 1710 C CA . ASN A 1 223 ? 3.82 12.773 0.601 1 98.62 223 ASN A CA 1
ATOM 1711 C C . ASN A 1 223 ? 3.023 13.148 -0.645 1 98.62 223 ASN A C 1
ATOM 1713 O O . ASN A 1 223 ? 2.117 13.984 -0.58 1 98.62 223 ASN A O 1
ATOM 1717 N N . VAL A 1 224 ? 3.311 12.555 -1.741 1 97.88 224 VAL A N 1
ATOM 1718 C CA . VAL A 1 224 ? 2.91 13.148 -3.012 1 97.88 224 VAL A CA 1
ATOM 1719 C C . VAL A 1 224 ? 2.012 12.18 -3.775 1 97.88 224 VAL A C 1
ATOM 1721 O O . VAL A 1 224 ? 1.02 12.586 -4.383 1 97.88 224 VAL A O 1
ATOM 1724 N N . GLY A 1 225 ? 2.26 10.898 -3.752 1 97.94 225 GLY A N 1
ATOM 1725 C CA . GLY A 1 225 ? 1.547 9.922 -4.559 1 97.94 225 GLY A CA 1
ATOM 1726 C C . GLY A 1 225 ? 1.827 10.055 -6.043 1 97.94 225 GLY A C 1
ATOM 1727 O O . GLY A 1 225 ? 2.893 10.523 -6.438 1 97.94 225 GLY A O 1
ATOM 1728 N N . GLY A 1 226 ? 0.958 9.422 -6.855 1 96.62 226 GLY A N 1
ATOM 1729 C CA . GLY A 1 226 ? 1.02 9.562 -8.305 1 96.62 226 GLY A CA 1
ATOM 1730 C C . GLY A 1 226 ? 2.258 8.93 -8.914 1 96.62 226 GLY A C 1
ATOM 1731 O O . GLY A 1 226 ? 2.785 7.953 -8.383 1 96.62 226 GLY A O 1
ATOM 1732 N N . GLU A 1 227 ? 2.725 9.508 -10.023 1 96.88 227 GLU A N 1
ATOM 1733 C CA . GLU A 1 227 ? 3.797 8.93 -10.828 1 96.88 227 GLU A CA 1
ATOM 1734 C C . GLU A 1 227 ? 5.117 8.914 -10.062 1 96.88 227 GLU A C 1
ATOM 1736 O O . GLU A 1 227 ? 5.926 8 -10.234 1 96.88 227 GLU A O 1
ATOM 1741 N N . ILE A 1 228 ? 5.312 9.898 -9.219 1 97.56 228 ILE A N 1
ATOM 1742 C CA . ILE A 1 228 ? 6.527 9.914 -8.406 1 97.56 228 ILE A CA 1
ATOM 1743 C C . ILE A 1 228 ? 6.574 8.664 -7.523 1 97.56 228 ILE A C 1
ATOM 1745 O O . ILE A 1 228 ? 7.602 7.984 -7.453 1 97.56 228 ILE A O 1
ATOM 1749 N N . SER A 1 229 ? 5.48 8.383 -6.895 1 98.25 229 SER A N 1
ATOM 1750 C CA . SER A 1 229 ? 5.387 7.215 -6.031 1 98.25 229 SER A CA 1
ATOM 1751 C C . SER A 1 229 ? 5.652 5.93 -6.809 1 98.25 229 SER A C 1
ATOM 1753 O O . SER A 1 229 ? 6.41 5.07 -6.355 1 98.25 229 SER A O 1
ATOM 1755 N N . SER A 1 230 ? 5.043 5.805 -7.977 1 98 230 SER A N 1
ATOM 1756 C CA . SER A 1 230 ? 5.254 4.621 -8.805 1 98 230 SER A CA 1
ATOM 1757 C C . SER A 1 230 ? 6.723 4.457 -9.18 1 98 230 SER A C 1
ATOM 1759 O O . SER A 1 230 ? 7.254 3.346 -9.148 1 98 230 SER A O 1
ATOM 1761 N N . THR A 1 231 ? 7.344 5.527 -9.562 1 98 231 THR A N 1
ATOM 1762 C CA . THR A 1 231 ? 8.75 5.492 -9.953 1 98 231 THR A CA 1
ATOM 1763 C C . THR A 1 231 ? 9.625 5.043 -8.781 1 98 231 THR A C 1
ATOM 1765 O O . THR A 1 231 ? 10.5 4.191 -8.945 1 98 231 THR A O 1
ATOM 1768 N N . VAL A 1 232 ? 9.398 5.594 -7.609 1 98.75 232 VAL A N 1
ATOM 1769 C CA . VAL A 1 232 ? 10.195 5.227 -6.441 1 98.75 232 VAL A CA 1
ATOM 1770 C C . VAL A 1 232 ? 9.977 3.75 -6.117 1 98.75 232 VAL A C 1
ATOM 1772 O O . VAL A 1 232 ? 10.945 3.006 -5.918 1 98.75 232 VAL A O 1
ATOM 1775 N N . MET A 1 233 ? 8.727 3.293 -6.102 1 98.69 233 MET A N 1
ATOM 1776 C CA . MET A 1 233 ? 8.406 1.908 -5.77 1 98.69 233 MET A CA 1
ATOM 1777 C C . MET A 1 233 ? 9.086 0.945 -6.742 1 98.69 233 MET A C 1
ATOM 1779 O O . MET A 1 233 ? 9.508 -0.142 -6.348 1 98.69 233 MET A O 1
ATOM 1783 N N . SER A 1 234 ? 9.164 1.33 -7.988 1 97.69 234 SER A N 1
ATOM 1784 C CA . SER A 1 234 ? 9.75 0.472 -9.008 1 97.69 234 SER A CA 1
ATOM 1785 C C . SER A 1 234 ? 11.234 0.224 -8.734 1 97.69 234 SER A C 1
ATOM 1787 O O . SER A 1 234 ? 11.82 -0.721 -9.266 1 97.69 234 SER A O 1
ATOM 1789 N N . GLN A 1 235 ? 11.859 1.024 -7.895 1 98.38 235 GLN A N 1
ATOM 1790 C CA . GLN A 1 235 ? 13.297 0.915 -7.66 1 98.38 235 GLN A CA 1
ATOM 1791 C C . GLN A 1 235 ? 13.594 0.576 -6.203 1 98.38 235 GLN A C 1
ATOM 1793 O O . GLN A 1 235 ? 14.711 0.78 -5.727 1 98.38 235 GLN A O 1
ATOM 1798 N N . MET A 1 236 ? 12.602 0.184 -5.473 1 98.88 236 MET A N 1
ATOM 1799 C CA . MET A 1 236 ? 12.789 -0.208 -4.078 1 98.88 236 MET A CA 1
ATOM 1800 C C . MET A 1 236 ? 13.352 -1.62 -3.98 1 98.88 236 MET A C 1
ATOM 1802 O O . MET A 1 236 ? 13.211 -2.414 -4.91 1 98.88 236 MET A O 1
ATOM 1806 N N . ASN A 1 237 ? 14.008 -1.876 -2.869 1 98.75 237 ASN A N 1
ATOM 1807 C CA . ASN A 1 237 ? 14.531 -3.201 -2.549 1 98.75 237 ASN A CA 1
ATOM 1808 C C . ASN A 1 237 ? 13.43 -4.125 -2.031 1 98.75 237 ASN A C 1
ATOM 1810 O O . ASN A 1 237 ? 12.359 -3.66 -1.629 1 98.75 237 ASN A O 1
ATOM 1814 N N . ASN A 1 238 ? 13.688 -5.457 -2.102 1 98.44 238 ASN A N 1
ATOM 1815 C CA . ASN A 1 238 ? 12.781 -6.422 -1.483 1 98.44 238 ASN A CA 1
ATOM 1816 C C . ASN A 1 238 ? 12.477 -6.051 -0.034 1 98.44 238 ASN A C 1
ATOM 1818 O O . ASN A 1 238 ? 13.375 -5.656 0.712 1 98.44 238 ASN A O 1
ATOM 1822 N N . TYR A 1 239 ? 11.219 -6.121 0.326 1 98.62 239 TYR A N 1
ATOM 1823 C CA . TYR A 1 239 ? 10.719 -5.895 1.678 1 98.62 239 TYR A CA 1
ATOM 1824 C C . TYR A 1 239 ? 10.836 -4.422 2.062 1 98.62 239 TYR A C 1
ATOM 1826 O O . TYR A 1 239 ? 10.953 -4.09 3.244 1 98.62 239 TYR A O 1
ATOM 1834 N N . GLY A 1 240 ? 10.969 -3.531 1.026 1 98.88 240 GLY A N 1
ATOM 1835 C CA . GLY A 1 240 ? 10.93 -2.105 1.309 1 98.88 240 GLY A CA 1
ATOM 1836 C C . GLY A 1 240 ? 9.695 -1.691 2.094 1 98.88 240 GLY A C 1
ATOM 1837 O O . GLY A 1 240 ? 8.656 -2.342 2.01 1 98.88 240 GLY A O 1
ATOM 1838 N N . ARG A 1 241 ? 9.828 -0.637 2.873 1 98.94 241 ARG A N 1
ATOM 1839 C CA . ARG A 1 241 ? 8.742 -0.12 3.699 1 98.94 241 ARG A CA 1
ATOM 1840 C C . ARG A 1 241 ? 8.367 1.296 3.279 1 98.94 241 ARG A C 1
ATOM 1842 O O . ARG A 1 241 ? 9.234 2.139 3.057 1 98.94 241 ARG A O 1
ATOM 1849 N N . ILE A 1 242 ? 7.07 1.515 3.145 1 98.94 242 ILE A N 1
ATOM 1850 C CA . ILE A 1 242 ? 6.578 2.805 2.676 1 98.94 242 ILE A CA 1
ATOM 1851 C C . ILE A 1 242 ? 5.562 3.361 3.672 1 98.94 242 ILE A C 1
ATOM 1853 O O . ILE A 1 242 ? 4.59 2.689 4.016 1 98.94 242 ILE A O 1
ATOM 1857 N N . ALA A 1 243 ? 5.781 4.5 4.188 1 98.94 243 ALA A N 1
ATOM 1858 C CA . ALA A 1 243 ? 4.773 5.281 4.898 1 98.94 243 ALA A CA 1
ATOM 1859 C C . ALA A 1 243 ? 4.07 6.254 3.959 1 98.94 243 ALA A C 1
ATOM 1861 O O . ALA A 1 243 ? 4.699 7.164 3.41 1 98.94 243 ALA A O 1
ATOM 1862 N N . VAL A 1 244 ? 2.826 6.035 3.74 1 98.94 244 VAL A N 1
ATOM 1863 C CA . VAL A 1 244 ? 2.053 6.957 2.914 1 98.94 244 VAL A CA 1
ATOM 1864 C C . VAL A 1 244 ? 1.414 8.031 3.795 1 98.94 244 VAL A C 1
ATOM 1866 O O . VAL A 1 244 ? 0.471 7.75 4.539 1 98.94 244 VAL A O 1
ATOM 1869 N N . CYS A 1 245 ? 1.886 9.203 3.639 1 98.62 245 CYS A N 1
ATOM 1870 C CA . CYS A 1 245 ? 1.486 10.32 4.48 1 98.62 245 CYS A CA 1
ATOM 1871 C C . CYS A 1 245 ? 0.509 11.234 3.746 1 98.62 245 CYS A C 1
ATOM 1873 O O . CYS A 1 245 ? -0.322 11.891 4.371 1 98.62 245 CYS A O 1
ATOM 1875 N N . GLY A 1 246 ? 0.679 11.242 2.471 1 97.69 246 GLY A N 1
ATOM 1876 C CA . GLY A 1 246 ? -0.19 12.086 1.661 1 97.69 246 GLY A CA 1
ATOM 1877 C C . GLY A 1 246 ? -0.175 11.711 0.19 1 97.69 246 GLY A C 1
ATOM 1878 O O . GLY A 1 246 ? 0.506 10.766 -0.212 1 97.69 246 GLY A O 1
ATOM 1879 N N . ALA A 1 247 ? -0.96 12.469 -0.587 1 97.25 247 ALA A N 1
ATOM 1880 C CA . ALA A 1 247 ? -1.116 12.305 -2.029 1 97.25 247 ALA A CA 1
ATOM 1881 C C . ALA A 1 247 ? -1.451 13.633 -2.703 1 97.25 247 ALA A C 1
ATOM 1883 O O . ALA A 1 247 ? -2.395 13.711 -3.494 1 97.25 247 ALA A O 1
ATOM 1884 N N . ILE A 1 248 ? -0.679 14.586 -2.373 1 95.69 248 ILE A N 1
ATOM 1885 C CA . ILE A 1 248 ? -1.025 15.969 -2.703 1 95.69 248 ILE A CA 1
ATOM 1886 C C . ILE A 1 248 ? -1.058 16.141 -4.219 1 95.69 248 ILE A C 1
ATOM 1888 O O . ILE A 1 248 ? -1.694 17.062 -4.73 1 95.69 248 ILE A O 1
ATOM 1892 N N . SER A 1 249 ? -0.417 15.289 -5 1 93.81 249 SER A N 1
ATOM 1893 C CA . SER A 1 249 ? -0.408 15.398 -6.457 1 93.81 249 SER A CA 1
ATOM 1894 C C . SER A 1 249 ? -1.807 15.195 -7.035 1 93.81 249 SER A C 1
ATOM 1896 O O . SER A 1 249 ? -2.088 15.625 -8.156 1 93.81 249 SER A O 1
ATOM 1898 N N . GLY A 1 250 ? -2.615 14.57 -6.215 1 93.94 250 GLY A N 1
ATOM 1899 C CA . GLY A 1 250 ? -3.947 14.281 -6.723 1 93.94 250 GLY A CA 1
ATOM 1900 C C . GLY A 1 250 ? -5.016 15.195 -6.148 1 93.94 250 GLY A C 1
ATOM 1901 O O . GLY A 1 250 ? -6.188 15.094 -6.516 1 93.94 250 GLY A O 1
ATOM 1902 N N . TYR A 1 251 ? -4.684 16.109 -5.309 1 94.12 251 TYR A N 1
ATOM 1903 C CA . TYR A 1 251 ? -5.672 16.844 -4.527 1 94.12 251 TYR A CA 1
ATOM 1904 C C . TYR A 1 251 ? -6.473 17.781 -5.418 1 94.12 251 TYR A C 1
ATOM 1906 O O . TYR A 1 251 ? -7.68 17.969 -5.219 1 94.12 251 TYR A O 1
ATOM 1914 N N . ASN A 1 252 ? -5.828 18.406 -6.395 1 95.12 252 ASN A N 1
ATOM 1915 C CA . ASN A 1 252 ? -6.508 19.391 -7.219 1 95.12 252 ASN A CA 1
ATOM 1916 C C . ASN A 1 252 ? -7.246 18.75 -8.383 1 95.12 252 ASN A C 1
ATOM 1918 O O . ASN A 1 252 ? -7.984 19.406 -9.109 1 95.12 252 ASN A O 1
ATOM 1922 N N . GLU A 1 253 ? -6.992 17.5 -8.633 1 94.06 253 GLU A N 1
ATOM 1923 C CA . GLU A 1 253 ? -7.758 16.781 -9.656 1 94.06 253 GLU A CA 1
ATOM 1924 C C . GLU A 1 253 ? -9.102 16.297 -9.102 1 94.06 253 GLU A C 1
ATOM 1926 O O . GLU A 1 253 ? -9.18 15.234 -8.492 1 94.06 253 GLU A O 1
ATOM 1931 N N . THR A 1 254 ? -10.141 17.078 -9.391 1 91.44 254 THR A N 1
ATOM 1932 C CA . THR A 1 254 ? -11.422 16.797 -8.766 1 91.44 254 THR A CA 1
ATOM 1933 C C . THR A 1 254 ? -12.234 15.812 -9.609 1 91.44 254 THR A C 1
ATOM 1935 O O . THR A 1 254 ? -13.266 15.312 -9.156 1 91.44 254 THR A O 1
ATOM 1938 N N . ASP A 1 255 ? -11.766 15.523 -10.773 1 91.88 255 ASP A N 1
ATOM 1939 C CA . ASP A 1 255 ? -12.336 14.438 -11.57 1 91.88 255 ASP A CA 1
ATOM 1940 C C . ASP A 1 255 ? -11.703 13.102 -11.219 1 91.88 255 ASP A C 1
ATOM 1942 O O . ASP A 1 255 ? -10.555 12.836 -11.586 1 91.88 255 ASP A O 1
ATOM 1946 N N . PRO A 1 256 ? -12.461 12.305 -10.586 1 86.44 256 PRO A N 1
ATOM 1947 C CA . PRO A 1 256 ? -11.883 11.031 -10.148 1 86.44 256 PRO A CA 1
ATOM 1948 C C . PRO A 1 256 ? -11.328 10.203 -11.305 1 86.44 256 PRO A C 1
ATOM 1950 O O . PRO A 1 256 ? -10.367 9.445 -11.125 1 86.44 256 PRO A O 1
ATOM 1953 N N . GLU A 1 257 ? -11.844 10.32 -12.492 1 89.44 257 GLU A N 1
ATOM 1954 C CA . GLU A 1 257 ? -11.422 9.539 -13.656 1 89.44 257 GLU A CA 1
ATOM 1955 C C . GLU A 1 257 ? -10.055 9.992 -14.156 1 89.44 257 GLU A C 1
ATOM 1957 O O . GLU A 1 257 ? -9.406 9.273 -14.922 1 89.44 257 GLU A O 1
ATOM 1962 N N . LYS A 1 258 ? -9.672 11.125 -13.719 1 93.06 258 LYS A N 1
ATOM 1963 C CA . LYS A 1 258 ? -8.398 11.672 -14.188 1 93.06 258 LYS A CA 1
ATOM 1964 C C . LYS A 1 258 ? -7.293 11.445 -13.164 1 93.06 258 LYS A C 1
ATOM 1966 O O . LYS A 1 258 ? -6.117 11.703 -13.438 1 93.06 258 LYS A O 1
ATOM 1971 N N . ARG A 1 259 ? -7.652 11.008 -12.039 1 95 259 ARG A N 1
ATOM 1972 C CA . ARG A 1 259 ? -6.672 10.719 -10.992 1 95 259 ARG A CA 1
ATOM 1973 C C . ARG A 1 259 ? -5.996 9.375 -11.234 1 95 259 ARG A C 1
ATOM 1975 O O . ARG A 1 259 ? -6.18 8.43 -10.461 1 95 259 ARG A O 1
ATOM 1982 N N . LYS A 1 260 ? -5.242 9.312 -12.305 1 96.31 260 LYS A N 1
ATOM 1983 C CA . LYS A 1 260 ? -4.613 8.07 -12.719 1 96.31 260 LYS A CA 1
ATOM 1984 C C . LYS A 1 260 ? -3.096 8.141 -12.57 1 96.31 260 LYS A C 1
ATOM 1986 O O . LYS A 1 260 ? -2.51 9.219 -12.664 1 96.31 260 LYS A O 1
ATOM 1991 N N . ALA A 1 261 ? -2.484 7.098 -12.273 1 96.81 261 ALA A N 1
ATOM 1992 C CA . ALA A 1 261 ? -1.034 6.922 -12.25 1 96.81 261 ALA A CA 1
ATOM 1993 C C . ALA A 1 261 ? -0.648 5.492 -12.609 1 96.81 261 ALA A C 1
ATOM 1995 O O . ALA A 1 261 ? -1.516 4.629 -12.758 1 96.81 261 ALA A O 1
ATOM 1996 N N . THR A 1 262 ? 0.633 5.262 -12.875 1 97.25 262 THR A N 1
ATOM 1997 C CA . THR A 1 262 ? 1.137 3.914 -13.125 1 97.25 262 THR A CA 1
ATOM 1998 C C . THR A 1 262 ? 0.772 2.979 -11.977 1 97.25 262 THR A C 1
ATOM 2000 O O . THR A 1 262 ? 0.965 3.318 -10.805 1 97.25 262 THR A O 1
ATOM 2003 N N . MET A 1 263 ? 0.216 1.771 -12.336 1 97.5 263 MET A N 1
ATOM 2004 C CA . MET A 1 263 ? -0.194 0.791 -11.328 1 97.5 263 MET A CA 1
ATOM 2005 C C . MET A 1 263 ? 0.982 0.398 -10.445 1 97.5 263 MET A C 1
ATOM 2007 O O . MET A 1 263 ? 2.096 0.196 -10.93 1 97.5 263 MET A O 1
ATOM 2011 N N . VAL A 1 264 ? 0.66 0.251 -9.133 1 98 264 VAL A N 1
ATOM 2012 C CA . VAL A 1 264 ? 1.771 0.025 -8.211 1 98 264 VAL A CA 1
ATOM 2013 C C . VAL A 1 264 ? 1.785 -1.437 -7.77 1 98 264 VAL A C 1
ATOM 2015 O O . VAL A 1 264 ? 2.781 -1.916 -7.223 1 98 264 VAL A O 1
ATOM 2018 N N . GLN A 1 265 ? 0.723 -2.242 -8.047 1 98.12 265 GLN A N 1
ATOM 2019 C CA . GLN A 1 265 ? 0.583 -3.586 -7.496 1 98.12 265 GLN A CA 1
ATOM 2020 C C . GLN A 1 265 ? 1.701 -4.5 -7.988 1 98.12 265 GLN A C 1
ATOM 2022 O O . GLN A 1 265 ? 2.186 -5.352 -7.238 1 98.12 265 GLN A O 1
ATOM 2027 N N . GLY A 1 266 ? 2.102 -4.352 -9.273 1 97.12 266 GLY A N 1
ATOM 2028 C CA . GLY A 1 266 ? 3.203 -5.152 -9.781 1 97.12 266 GLY A CA 1
ATOM 2029 C C . GLY A 1 266 ? 4.484 -4.98 -8.984 1 97.12 266 GLY A C 1
ATOM 2030 O O . GLY A 1 266 ? 5.18 -5.957 -8.703 1 97.12 266 GLY A O 1
ATOM 2031 N N . TYR A 1 267 ? 4.789 -3.75 -8.578 1 97.88 267 TYR A N 1
ATOM 2032 C CA . TYR A 1 267 ? 5.973 -3.477 -7.773 1 97.88 267 TYR A CA 1
ATOM 2033 C C . TYR A 1 267 ? 5.805 -4.016 -6.359 1 97.88 267 TYR A C 1
ATOM 2035 O O . TYR A 1 267 ? 6.754 -4.543 -5.773 1 97.88 267 TYR A O 1
ATOM 2043 N N . ILE A 1 268 ? 4.57 -3.848 -5.801 1 98.81 268 ILE A N 1
ATOM 2044 C CA . ILE A 1 268 ? 4.277 -4.281 -4.441 1 98.81 268 ILE A CA 1
ATOM 2045 C C . ILE A 1 268 ? 4.52 -5.781 -4.312 1 98.81 268 ILE A C 1
ATOM 2047 O O . ILE A 1 268 ? 5.18 -6.234 -3.375 1 98.81 268 ILE A O 1
ATOM 2051 N N . VAL A 1 269 ? 4.051 -6.543 -5.266 1 98.06 269 VAL A N 1
ATOM 2052 C CA . VAL A 1 269 ? 4.219 -7.992 -5.207 1 98.06 269 VAL A CA 1
ATOM 2053 C C . VAL A 1 269 ? 5.672 -8.352 -5.512 1 98.06 269 VAL A C 1
ATOM 2055 O O . VAL A 1 269 ? 6.277 -9.156 -4.797 1 98.06 269 VAL A O 1
ATOM 2058 N N . GLY A 1 270 ? 6.23 -7.797 -6.574 1 97.06 270 GLY A N 1
ATOM 2059 C CA . GLY A 1 270 ? 7.562 -8.148 -7.043 1 97.06 270 GLY A CA 1
ATOM 2060 C C . GLY A 1 270 ? 8.641 -7.918 -6 1 97.06 270 GLY A C 1
ATOM 2061 O O . GLY A 1 270 ? 9.578 -8.711 -5.891 1 97.06 270 GLY A O 1
ATOM 2062 N N . LYS A 1 271 ? 8.461 -6.816 -5.238 1 98.19 271 LYS A N 1
ATOM 2063 C CA . LYS A 1 271 ? 9.453 -6.465 -4.223 1 98.19 271 LYS A CA 1
ATOM 2064 C C . LYS A 1 271 ? 8.938 -6.789 -2.822 1 98.19 271 LYS A C 1
ATOM 2066 O O . LYS A 1 271 ? 9.594 -6.48 -1.827 1 98.19 271 LYS A O 1
ATOM 2071 N N . GLN A 1 272 ? 7.797 -7.422 -2.793 1 98.69 272 GLN A N 1
ATOM 2072 C CA . GLN A 1 272 ? 7.18 -7.766 -1.519 1 98.69 272 GLN A CA 1
ATOM 2073 C C . GLN A 1 272 ? 7.203 -6.582 -0.557 1 98.69 272 GLN A C 1
ATOM 2075 O O . GLN A 1 272 ? 7.648 -6.715 0.585 1 98.69 272 GLN A O 1
ATOM 2080 N N . LEU A 1 273 ? 6.699 -5.426 -1.028 1 98.94 273 LEU A N 1
ATOM 2081 C CA . LEU A 1 273 ? 6.707 -4.176 -0.275 1 98.94 273 LEU A CA 1
ATOM 2082 C C . LEU A 1 273 ? 5.668 -4.207 0.841 1 98.94 273 LEU A C 1
ATOM 2084 O O . LEU A 1 273 ? 4.656 -4.902 0.733 1 98.94 273 LEU A O 1
ATOM 2088 N N . LYS A 1 274 ? 5.961 -3.508 1.93 1 98.88 274 LYS A N 1
ATOM 2089 C CA . LYS A 1 274 ? 4.992 -3.189 2.973 1 98.88 274 LYS A CA 1
ATOM 2090 C C . LYS A 1 274 ? 4.621 -1.708 2.945 1 98.88 274 LYS A C 1
ATOM 2092 O O . LYS A 1 274 ? 5.484 -0.845 3.115 1 98.88 274 LYS A O 1
ATOM 2097 N N . ILE A 1 275 ? 3.412 -1.427 2.674 1 98.94 275 ILE A N 1
ATOM 2098 C CA . ILE A 1 275 ? 2.902 -0.065 2.557 1 98.94 275 ILE A CA 1
ATOM 2099 C C . ILE A 1 275 ? 1.86 0.19 3.643 1 98.94 275 ILE A C 1
ATOM 2101 O O . ILE A 1 275 ? 0.971 -0.635 3.865 1 98.94 275 ILE A O 1
ATOM 2105 N N . GLU A 1 276 ? 1.966 1.282 4.316 1 98.94 276 GLU A N 1
ATOM 2106 C CA . GLU A 1 276 ? 0.989 1.626 5.344 1 98.94 276 GLU A CA 1
ATOM 2107 C C . GLU A 1 276 ? 0.673 3.119 5.328 1 98.94 276 GLU A C 1
ATOM 2109 O O . GLU A 1 276 ? 1.582 3.951 5.332 1 98.94 276 GLU A O 1
ATOM 2114 N N . GLY A 1 277 ? -0.621 3.406 5.172 1 98.88 277 GLY A N 1
ATOM 2115 C CA . GLY A 1 277 ? -1.07 4.777 5.363 1 98.88 277 GLY A CA 1
ATOM 2116 C C . GLY A 1 277 ? -1.324 5.121 6.82 1 98.88 277 GLY A C 1
ATOM 2117 O O . GLY A 1 277 ? -1.617 4.242 7.629 1 98.88 277 GLY A O 1
ATOM 2118 N N . PHE A 1 278 ? -1.224 6.422 7.094 1 98.69 278 PHE A N 1
ATOM 2119 C CA . PHE A 1 278 ? -1.459 6.781 8.492 1 98.69 278 PHE A CA 1
ATOM 2120 C C . PHE A 1 278 ? -1.912 8.234 8.609 1 98.69 278 PHE A C 1
ATOM 2122 O O . PHE A 1 278 ? -1.687 9.031 7.699 1 98.69 278 PHE A O 1
ATOM 2129 N N . GLN A 1 279 ? -2.555 8.539 9.625 1 97.56 279 GLN A N 1
ATOM 2130 C CA . GLN A 1 279 ? -2.857 9.875 10.125 1 97.56 279 GLN A CA 1
ATOM 2131 C C . GLN A 1 279 ? -2.279 10.078 11.516 1 97.56 279 GLN A C 1
ATOM 2133 O O . GLN A 1 279 ? -2.307 9.172 12.352 1 97.56 279 GLN A O 1
ATOM 2138 N N . VAL A 1 280 ? -1.801 11.227 11.766 1 97.44 280 VAL A N 1
ATOM 2139 C CA . VAL A 1 280 ? -1.052 11.484 12.992 1 97.44 280 VAL A CA 1
ATOM 2140 C C . VAL A 1 280 ? -1.969 11.32 14.203 1 97.44 280 VAL A C 1
ATOM 2142 O O . VAL A 1 280 ? -1.499 11.078 15.32 1 97.44 280 VAL A O 1
ATOM 2145 N N . ASN A 1 281 ? -3.287 11.398 14.008 1 96.81 281 ASN A N 1
ATOM 2146 C CA . ASN A 1 281 ? -4.246 11.164 15.078 1 96.81 281 ASN A CA 1
ATOM 2147 C C . ASN A 1 281 ? -4.012 9.812 15.758 1 96.81 281 ASN A C 1
ATOM 2149 O O . ASN A 1 281 ? -4.293 9.656 16.953 1 96.81 281 ASN A O 1
ATOM 2153 N N . ARG A 1 282 ? -3.502 8.93 14.969 1 96.5 282 ARG A N 1
ATOM 2154 C CA . ARG A 1 282 ? -3.244 7.582 15.469 1 96.5 282 ARG A CA 1
ATOM 2155 C C . ARG A 1 282 ? -2.24 7.605 16.609 1 96.5 282 ARG A C 1
ATOM 2157 O O . ARG A 1 282 ? -2.207 6.688 17.438 1 96.5 282 ARG A O 1
ATOM 2164 N N . PHE A 1 283 ? -1.481 8.672 16.734 1 97.75 283 PHE A N 1
ATOM 2165 C CA . PHE A 1 283 ? -0.422 8.789 17.734 1 97.75 283 PHE A CA 1
ATOM 2166 C C . PHE A 1 283 ? -0.75 9.883 18.734 1 97.75 283 PHE A C 1
ATOM 2168 O O . PHE A 1 283 ? 0.148 10.438 19.375 1 97.75 283 PHE A O 1
ATOM 2175 N N . ALA A 1 284 ? -1.969 10.242 18.891 1 96.81 284 ALA A N 1
ATOM 2176 C CA . ALA A 1 284 ? -2.406 11.383 19.688 1 96.81 284 ALA A CA 1
ATOM 2177 C C . ALA A 1 284 ? -1.978 11.227 21.141 1 96.81 284 ALA A C 1
ATOM 2179 O O . ALA A 1 284 ? -1.611 12.203 21.797 1 96.81 284 ALA A O 1
ATOM 2180 N N . GLU A 1 285 ? -1.988 9.992 21.641 1 97.5 285 GLU A N 1
ATOM 2181 C CA . GLU A 1 285 ? -1.642 9.734 23.031 1 97.5 285 GLU A CA 1
ATOM 2182 C C . GLU A 1 285 ? -0.164 10.008 23.297 1 97.5 285 GLU A C 1
ATOM 2184 O O . GLU A 1 285 ? 0.252 10.148 24.453 1 97.5 285 GLU A O 1
ATOM 2189 N N . ARG A 1 286 ? 0.578 10.086 22.266 1 98.06 286 ARG A N 1
ATOM 2190 C CA . ARG A 1 286 ? 2.016 10.297 22.375 1 98.06 286 ARG A CA 1
ATOM 2191 C C . ARG A 1 286 ? 2.422 11.656 21.828 1 98.06 286 ARG A C 1
ATOM 2193 O O . ARG A 1 286 ? 3.58 11.867 21.453 1 98.06 286 ARG A O 1
ATOM 2200 N N . THR A 1 287 ? 1.447 12.539 21.734 1 97.81 287 THR A N 1
ATOM 2201 C CA . THR A 1 287 ? 1.679 13.844 21.125 1 97.81 287 THR A CA 1
ATOM 2202 C C . THR A 1 287 ? 2.842 14.562 21.797 1 97.81 287 THR A C 1
ATOM 2204 O O . THR A 1 287 ? 3.77 15.023 21.125 1 97.81 287 THR A O 1
ATOM 2207 N N . ILE A 1 288 ? 2.865 14.602 23.109 1 97.5 288 ILE A N 1
ATOM 2208 C CA . ILE A 1 288 ? 3.871 15.367 23.844 1 97.5 288 ILE A CA 1
ATOM 2209 C C . ILE A 1 288 ? 5.227 14.664 23.734 1 97.5 288 ILE A C 1
ATOM 2211 O O . ILE A 1 288 ? 6.266 15.328 23.656 1 97.5 288 ILE A O 1
ATOM 2215 N N . ASP A 1 289 ? 5.238 13.32 23.656 1 97.69 289 ASP A N 1
ATOM 2216 C CA . ASP A 1 289 ? 6.48 12.57 23.453 1 97.69 289 ASP A CA 1
ATOM 2217 C C . ASP A 1 289 ? 7.164 12.984 22.156 1 97.69 289 ASP A C 1
ATOM 2219 O O . ASP A 1 289 ? 8.375 13.219 22.141 1 97.69 289 ASP A O 1
ATOM 2223 N N . GLY A 1 290 ? 6.359 13.031 21.125 1 98.25 290 GLY A N 1
ATOM 2224 C CA . GLY A 1 290 ? 6.91 13.438 19.844 1 98.25 290 GLY A CA 1
ATOM 2225 C C . GLY A 1 290 ? 7.41 14.867 19.828 1 98.25 290 GLY A C 1
ATOM 2226 O O . GLY A 1 290 ? 8.492 15.148 19.312 1 98.25 290 GLY A O 1
ATOM 2227 N N . ILE A 1 291 ? 6.645 15.75 20.438 1 98.19 291 ILE A N 1
ATOM 2228 C CA . ILE A 1 291 ? 7.027 17.156 20.516 1 98.19 291 ILE A CA 1
ATOM 2229 C C . ILE A 1 291 ? 8.352 17.297 21.266 1 98.19 291 ILE A C 1
ATOM 2231 O O . ILE A 1 291 ? 9.258 17.984 20.812 1 98.19 291 ILE A O 1
ATOM 2235 N N . ASN A 1 292 ? 8.492 16.609 22.359 1 97.81 292 ASN A N 1
ATOM 2236 C CA . ASN A 1 292 ? 9.703 16.688 23.172 1 97.81 292 ASN A CA 1
ATOM 2237 C C . ASN A 1 292 ? 10.922 16.156 22.422 1 97.81 292 ASN A C 1
ATOM 2239 O O . ASN A 1 292 ? 12.008 16.734 22.5 1 97.81 292 ASN A O 1
ATOM 2243 N N . GLN A 1 293 ? 10.758 15.086 21.734 1 98.38 293 GLN A N 1
ATOM 2244 C CA . GLN A 1 293 ? 11.867 14.523 20.969 1 98.38 293 GLN A CA 1
ATOM 2245 C C . GLN A 1 293 ? 12.32 15.492 19.875 1 98.38 293 GLN A C 1
ATOM 2247 O O . GLN A 1 293 ? 13.523 15.727 19.719 1 98.38 293 GLN A O 1
ATOM 2252 N N . ASN A 1 294 ? 11.391 16.031 19.125 1 98.44 294 ASN A N 1
ATOM 2253 C CA . ASN A 1 294 ? 11.734 17 18.078 1 98.44 294 ASN A CA 1
ATOM 2254 C C . ASN A 1 294 ? 12.352 18.266 18.672 1 98.44 294 ASN A C 1
ATOM 2256 O O . ASN A 1 294 ? 13.32 18.797 18.125 1 98.44 294 ASN A O 1
ATOM 2260 N N . LEU A 1 295 ? 11.766 18.703 19.766 1 97.88 295 LEU A N 1
ATOM 2261 C CA . LEU A 1 295 ? 12.289 19.891 20.453 1 97.88 295 LEU A CA 1
ATOM 2262 C C . LEU A 1 295 ? 13.734 19.656 20.891 1 97.88 295 LEU A C 1
ATOM 2264 O O . LEU A 1 295 ? 14.578 20.547 20.75 1 97.88 295 LEU A O 1
ATOM 2268 N N . LYS A 1 296 ? 14.023 18.5 21.438 1 97.94 296 LYS A N 1
ATOM 2269 C CA . LYS A 1 296 ? 15.391 18.141 21.828 1 97.94 296 LYS A CA 1
ATOM 2270 C C . LYS A 1 296 ? 16.344 18.25 20.641 1 97.94 296 LYS A C 1
ATOM 2272 O O . LYS A 1 296 ? 17.422 18.844 20.75 1 97.94 296 LYS A O 1
ATOM 2277 N N . TRP A 1 297 ? 15.969 17.719 19.484 1 98.5 297 TRP A N 1
ATOM 2278 C CA . TRP A 1 297 ? 16.812 17.75 18.312 1 98.5 297 TRP A CA 1
ATOM 2279 C C . TRP A 1 297 ? 17 19.172 17.812 1 98.5 297 TRP A C 1
ATOM 2281 O O . TRP A 1 297 ? 18.078 19.531 17.312 1 98.5 297 TRP A O 1
ATOM 2291 N N . VAL A 1 298 ? 15.961 19.984 17.906 1 98.12 298 VAL A N 1
ATOM 2292 C CA . VAL A 1 298 ? 16.062 21.391 17.5 1 98.12 298 VAL A CA 1
ATOM 2293 C C . VAL A 1 298 ? 17.078 22.094 18.406 1 98.12 298 VAL A C 1
ATOM 2295 O O . VAL A 1 298 ? 17.953 22.812 17.922 1 98.12 298 VAL A O 1
ATOM 2298 N N . ARG A 1 299 ? 16.984 21.859 19.656 1 97.19 299 ARG A N 1
ATOM 2299 C CA . ARG A 1 299 ? 17.859 22.516 20.641 1 97.19 299 ARG A CA 1
ATOM 2300 C C . ARG A 1 299 ? 19.297 22.078 20.469 1 97.19 299 ARG A C 1
ATOM 2302 O O . ARG A 1 299 ? 20.234 22.859 20.656 1 97.19 299 ARG A O 1
ATOM 2309 N N . GLU A 1 300 ? 19.469 20.875 20.062 1 97.44 300 GLU A N 1
ATOM 2310 C CA . GLU A 1 300 ? 20.812 20.328 19.859 1 97.44 300 GLU A CA 1
ATOM 2311 C C . GLU A 1 300 ? 21.375 20.75 18.5 1 97.44 300 GLU A C 1
ATOM 2313 O O . GLU A 1 300 ? 22.531 20.453 18.188 1 97.44 300 GLU A O 1
ATOM 2318 N N . GLY A 1 301 ? 20.562 21.344 17.688 1 96.88 301 GLY A N 1
ATOM 2319 C CA . GLY A 1 301 ? 20.984 21.797 16.375 1 96.88 301 GLY A CA 1
ATOM 2320 C C . GLY A 1 301 ? 20.969 20.703 15.328 1 96.88 301 GLY A C 1
ATOM 2321 O O . GLY A 1 301 ? 21.438 20.891 14.211 1 96.88 301 GLY A O 1
ATOM 2322 N N . LYS A 1 302 ? 20.406 19.609 15.664 1 98.06 302 LYS A N 1
ATOM 2323 C CA . LYS A 1 302 ? 20.375 18.453 14.766 1 98.06 302 LYS A CA 1
ATOM 2324 C C . LYS A 1 302 ? 19.188 18.531 13.805 1 98.06 302 LYS A C 1
ATOM 2326 O O . LYS A 1 302 ? 19.188 17.875 12.766 1 98.06 302 LYS A O 1
ATOM 2331 N N . LEU A 1 303 ? 18.219 19.234 14.195 1 98.31 303 LEU A N 1
ATOM 2332 C CA . LEU A 1 303 ? 17.016 19.438 13.398 1 98.31 303 LEU A CA 1
ATOM 2333 C C . LEU A 1 303 ? 16.766 20.922 13.164 1 98.31 303 LEU A C 1
ATOM 2335 O O . LEU A 1 303 ? 16.625 21.688 14.117 1 98.31 303 LEU A O 1
ATOM 2339 N N . LYS A 1 304 ? 16.781 21.234 11.93 1 98.31 304 LYS A N 1
ATOM 2340 C CA . LYS A 1 304 ? 16.516 22.609 11.523 1 98.31 304 LYS A CA 1
ATOM 2341 C C . LYS A 1 304 ? 15.086 22.766 11.023 1 98.31 304 LYS A C 1
ATOM 2343 O O . LYS A 1 304 ? 14.414 21.781 10.711 1 98.31 304 LYS A O 1
ATOM 2348 N N . TYR A 1 305 ? 14.609 24 11.133 1 97.12 305 TYR A N 1
ATOM 2349 C CA . TYR A 1 305 ? 13.258 24.297 10.648 1 97.12 305 TYR A CA 1
ATOM 2350 C C . TYR A 1 305 ? 13.25 25.547 9.781 1 97.12 305 TYR A C 1
ATOM 2352 O O . TYR A 1 305 ? 14.148 26.391 9.891 1 97.12 305 TYR A O 1
ATOM 2360 N N . LYS A 1 306 ? 12.344 25.547 8.867 1 97.69 306 LYS A N 1
ATOM 2361 C CA . LYS A 1 306 ? 12.039 26.719 8.047 1 97.69 306 LYS A CA 1
ATOM 2362 C C . LYS A 1 306 ? 10.531 26.953 7.98 1 97.69 306 LYS A C 1
ATOM 2364 O O . LYS A 1 306 ? 9.758 26.031 7.789 1 97.69 306 LYS A O 1
ATOM 2369 N N . GLU A 1 307 ? 10.133 28.156 8.227 1 97.75 307 GLU A N 1
ATOM 2370 C CA . GLU A 1 307 ? 8.727 28.547 8.203 1 97.75 307 GLU A CA 1
ATOM 2371 C C . GLU A 1 307 ? 8.461 29.594 7.125 1 97.75 307 GLU A C 1
ATOM 2373 O O . GLU A 1 307 ? 9.25 30.531 6.941 1 97.75 307 GLU A O 1
ATOM 2378 N N . HIS A 1 308 ? 7.523 29.328 6.336 1 97.31 308 HIS A N 1
ATOM 2379 C CA . HIS A 1 308 ? 7.008 30.297 5.367 1 97.31 308 HIS A CA 1
ATOM 2380 C C . HIS A 1 308 ? 5.816 31.062 5.93 1 97.31 308 HIS A C 1
ATOM 2382 O O . HIS A 1 308 ? 4.676 30.609 5.828 1 97.31 308 HIS A O 1
ATOM 2388 N N . ILE A 1 309 ? 6.051 32.312 6.41 1 97.88 309 ILE A N 1
ATOM 2389 C CA . ILE A 1 309 ? 5.051 33.031 7.203 1 97.88 309 ILE A CA 1
ATOM 2390 C C . ILE A 1 309 ? 4.363 34.094 6.344 1 97.88 309 ILE A C 1
ATOM 2392 O O . ILE A 1 309 ? 5.027 34.938 5.734 1 97.88 309 ILE A O 1
ATOM 2396 N N . TYR A 1 310 ? 3.082 34 6.191 1 98.25 310 TYR A N 1
ATOM 2397 C CA . TYR A 1 310 ? 2.242 35.062 5.645 1 98.25 310 TYR A CA 1
ATOM 2398 C C . TYR A 1 310 ? 1.786 36 6.742 1 98.25 310 TYR A C 1
ATOM 2400 O O . TYR A 1 310 ? 1.428 35.562 7.84 1 98.25 310 TYR A O 1
ATOM 2408 N N . GLU A 1 311 ? 1.786 37.281 6.449 1 98.31 311 GLU A N 1
ATOM 2409 C CA . GLU A 1 311 ? 1.457 38.281 7.461 1 98.31 311 GLU A CA 1
ATOM 2410 C C . GLU A 1 311 ? -0.011 38.688 7.375 1 98.31 311 GLU A C 1
ATOM 2412 O O . GLU A 1 311 ? -0.512 39 6.297 1 98.31 311 GLU A O 1
ATOM 2417 N N . GLY A 1 312 ? -0.662 38.625 8.531 1 98.62 312 GLY A N 1
ATOM 2418 C CA . GLY A 1 312 ? -2.029 39.125 8.617 1 98.62 312 GLY A CA 1
ATOM 2419 C C . GLY A 1 312 ? -3.064 38.031 8.414 1 98.62 312 GLY A C 1
ATOM 2420 O O . GLY A 1 312 ? -2.924 37.188 7.516 1 98.62 312 GLY A O 1
ATOM 2421 N N . PHE A 1 313 ? -4.082 38.125 9.188 1 98.5 313 PHE A N 1
ATOM 2422 C CA . PHE A 1 313 ? -5.16 37.125 9.172 1 98.5 313 PHE A CA 1
ATOM 2423 C C . PHE A 1 313 ? -5.742 37 7.77 1 98.5 313 PHE A C 1
ATOM 2425 O O . PHE A 1 313 ? -6.066 35.875 7.336 1 98.5 313 PHE A O 1
ATOM 2432 N N . GLU A 1 314 ? -5.777 38.062 7.051 1 98.25 314 GLU A N 1
ATOM 2433 C CA . GLU A 1 314 ? -6.438 38.125 5.746 1 98.25 314 GLU A CA 1
ATOM 2434 C C . GLU A 1 314 ? -5.617 37.406 4.68 1 98.25 314 GLU A C 1
ATOM 2436 O O . GLU A 1 314 ? -6.098 37.156 3.568 1 98.25 314 GLU A O 1
ATOM 2441 N N . SER A 1 315 ? -4.441 36.938 5.027 1 98.19 315 SER A N 1
ATOM 2442 C CA . SER A 1 315 ? -3.574 36.312 4.043 1 98.19 315 SER A CA 1
ATOM 2443 C C . SER A 1 315 ? -3.738 34.781 4.062 1 98.19 315 SER A C 1
ATOM 2445 O O . SER A 1 315 ? -3.088 34.062 3.291 1 98.19 315 SER A O 1
ATOM 2447 N N . ALA A 1 316 ? -4.652 34.281 4.887 1 98.44 316 ALA A N 1
ATOM 2448 C CA . ALA A 1 316 ? -4.75 32.844 5.098 1 98.44 316 ALA A CA 1
ATOM 2449 C C . ALA A 1 316 ? -5.184 32.125 3.818 1 98.44 316 ALA A C 1
ATOM 2451 O O . ALA A 1 316 ? -4.695 31.031 3.516 1 98.44 316 ALA A O 1
ATOM 2452 N N . ASP A 1 317 ? -6.129 32.688 3.066 1 98.19 317 ASP A N 1
ATOM 2453 C CA . ASP A 1 317 ? -6.578 32.062 1.829 1 98.19 317 ASP A CA 1
ATOM 2454 C C . ASP A 1 317 ? -5.449 32 0.803 1 98.19 317 ASP A C 1
ATOM 2456 O O . ASP A 1 317 ? -5.273 30.984 0.12 1 98.19 317 ASP A O 1
ATOM 2460 N N . GLU A 1 318 ? -4.625 33.062 0.732 1 97.94 318 GLU A N 1
ATOM 2461 C CA . GLU A 1 318 ? -3.467 33.062 -0.154 1 97.94 318 GLU A CA 1
ATOM 2462 C C . GLU A 1 318 ? -2.471 31.984 0.232 1 97.94 318 GLU A C 1
ATOM 2464 O O . GLU A 1 318 ? -1.927 31.297 -0.636 1 97.94 318 GLU A O 1
ATOM 2469 N N . ALA A 1 319 ? -2.205 31.922 1.494 1 98 319 ALA A N 1
ATOM 2470 C CA . ALA A 1 319 ? -1.299 30.891 1.991 1 98 319 ALA A CA 1
ATOM 2471 C C . ALA A 1 319 ? -1.793 29.5 1.611 1 98 319 ALA A C 1
ATOM 2473 O O . ALA A 1 319 ? -1.011 28.656 1.165 1 98 319 ALA A O 1
ATOM 2474 N N . PHE A 1 320 ? -3.082 29.25 1.755 1 98.12 320 PHE A N 1
ATOM 2475 C CA . PHE A 1 320 ? -3.693 27.953 1.464 1 98.12 320 PHE A CA 1
ATOM 2476 C C . PHE A 1 320 ? -3.578 27.625 -0.019 1 98.12 320 PHE A C 1
ATOM 2478 O O . PHE A 1 320 ? -3.152 26.531 -0.383 1 98.12 320 PHE A O 1
ATOM 2485 N N . ILE A 1 321 ? -3.914 28.547 -0.866 1 97.62 321 ILE A N 1
ATOM 2486 C CA . ILE A 1 321 ? -3.844 28.375 -2.312 1 97.62 321 ILE A CA 1
ATOM 2487 C C . ILE A 1 321 ? -2.396 28.125 -2.73 1 97.62 321 ILE A C 1
ATOM 2489 O O . ILE A 1 321 ? -2.125 27.266 -3.57 1 97.62 321 ILE A O 1
ATOM 2493 N N . GLY A 1 322 ? -1.491 28.828 -2.098 1 95.69 322 GLY A N 1
ATOM 2494 C CA . GLY A 1 322 ? -0.076 28.719 -2.418 1 95.69 322 GLY A CA 1
ATOM 2495 C C . GLY A 1 322 ? 0.5 27.344 -2.141 1 95.69 322 GLY A C 1
ATOM 2496 O O . GLY A 1 322 ? 1.482 26.938 -2.766 1 95.69 322 GLY A O 1
ATOM 2497 N N . LEU A 1 323 ? -0.043 26.594 -1.169 1 94.56 323 LEU A N 1
ATOM 2498 C CA . LEU A 1 323 ? 0.411 25.234 -0.862 1 94.56 323 LEU A CA 1
ATOM 2499 C C . LEU A 1 323 ? 0.377 24.359 -2.105 1 94.56 323 LEU A C 1
ATOM 2501 O O . LEU A 1 323 ? 1.306 23.578 -2.35 1 94.56 323 LEU A O 1
ATOM 2505 N N . PHE A 1 324 ? -0.692 24.5 -2.893 1 94.69 324 PHE A N 1
ATOM 2506 C CA . PHE A 1 324 ? -0.957 23.594 -4.004 1 94.69 324 PHE A CA 1
ATOM 2507 C C . PHE A 1 324 ? -0.2 24.031 -5.254 1 94.69 324 PHE A C 1
ATOM 2509 O O . PHE A 1 324 ? -0.192 23.328 -6.262 1 94.69 324 PHE A O 1
ATOM 2516 N N . ARG A 1 325 ? 0.506 25.156 -5.102 1 92.12 325 ARG A N 1
ATOM 2517 C CA . ARG A 1 325 ? 1.377 25.641 -6.172 1 92.12 325 ARG A CA 1
ATOM 2518 C C . ARG A 1 325 ? 2.844 25.422 -5.824 1 92.12 325 ARG A C 1
ATOM 2520 O O . ARG A 1 325 ? 3.729 25.656 -6.648 1 92.12 325 ARG A O 1
ATOM 2527 N N . GLY A 1 326 ? 3.072 24.984 -4.66 1 91.12 326 GLY A N 1
ATOM 2528 C CA . GLY A 1 326 ? 4.438 24.766 -4.211 1 91.12 326 GLY A CA 1
ATOM 2529 C C . GLY A 1 326 ? 5.16 26.047 -3.859 1 91.12 326 GLY A C 1
ATOM 2530 O O . GLY A 1 326 ? 6.383 26.141 -3.99 1 91.12 326 GLY A O 1
ATOM 2531 N N . ASP A 1 327 ? 4.461 27 -3.375 1 90.62 327 ASP A N 1
ATOM 2532 C CA . ASP A 1 327 ? 5.039 28.297 -3.088 1 90.62 327 ASP A CA 1
ATOM 2533 C C . ASP A 1 327 ? 5.883 28.266 -1.816 1 90.62 327 ASP A C 1
ATOM 2535 O O . ASP A 1 327 ? 6.797 29.078 -1.645 1 90.62 327 ASP A O 1
ATOM 2539 N N . ASN A 1 328 ? 5.602 27.406 -1.004 1 91.44 328 ASN A N 1
ATOM 2540 C CA . ASN A 1 328 ? 6.23 27.438 0.311 1 91.44 328 ASN A CA 1
ATOM 2541 C C . ASN A 1 328 ? 7.488 26.562 0.348 1 91.44 328 ASN A C 1
ATOM 2543 O O . ASN A 1 328 ? 7.59 25.594 -0.392 1 91.44 328 ASN A O 1
ATOM 2547 N N . ILE A 1 329 ? 8.414 26.922 1.08 1 95.5 329 ILE A N 1
ATOM 2548 C CA . ILE A 1 329 ? 9.531 26.125 1.562 1 95.5 329 ILE A CA 1
ATOM 2549 C C . ILE A 1 329 ? 9.414 25.938 3.072 1 95.5 329 ILE A C 1
ATOM 2551 O O . ILE A 1 329 ? 9.273 26.906 3.82 1 95.5 329 ILE A O 1
ATOM 2555 N N . GLY A 1 330 ? 9.352 24.688 3.506 1 97.38 330 GLY A N 1
ATOM 2556 C CA . GLY A 1 330 ? 9.07 24.406 4.906 1 97.38 330 GLY A CA 1
ATOM 2557 C C . GLY A 1 330 ? 7.609 24.578 5.266 1 97.38 330 GLY A C 1
ATOM 2558 O O . GLY A 1 330 ? 6.727 24.297 4.453 1 97.38 330 GLY A O 1
ATOM 2559 N N . LYS A 1 331 ? 7.32 24.938 6.508 1 98.25 331 LYS A N 1
ATOM 2560 C CA . LYS A 1 331 ? 5.969 25 7.062 1 98.25 331 LYS A CA 1
ATOM 2561 C C . LYS A 1 331 ? 5.289 26.312 6.727 1 98.25 331 LYS A C 1
ATOM 2563 O O . LYS A 1 331 ? 5.816 27.391 7.031 1 98.25 331 LYS A O 1
ATOM 2568 N N . SER A 1 332 ? 4.117 26.266 6.094 1 97.88 332 SER A N 1
ATOM 2569 C CA . SER A 1 332 ? 3.311 27.438 5.801 1 97.88 332 SER A CA 1
ATOM 2570 C C . SER A 1 332 ? 2.479 27.859 7.012 1 97.88 332 SER A C 1
ATOM 2572 O O . SER A 1 332 ? 1.77 27.031 7.594 1 97.88 332 SER A O 1
ATOM 2574 N N . LEU A 1 333 ? 2.582 29.078 7.391 1 98.31 333 LEU A N 1
ATOM 2575 C CA . LEU A 1 333 ? 1.87 29.625 8.539 1 98.31 333 LEU A CA 1
ATOM 2576 C C . LEU A 1 333 ? 1.319 31.016 8.211 1 98.31 333 LEU A C 1
ATOM 2578 O O . LEU A 1 333 ? 1.8 31.672 7.293 1 98.31 333 LEU A O 1
ATOM 2582 N N . VAL A 1 334 ? 0.349 31.406 8.953 1 98.75 334 VAL A N 1
ATOM 2583 C CA . VAL A 1 334 ? -0.175 32.75 8.938 1 98.75 334 VAL A CA 1
ATOM 2584 C C . VAL A 1 334 ? 0.01 33.406 10.305 1 98.75 334 VAL A C 1
ATOM 2586 O O . VAL A 1 334 ? -0.465 32.875 11.312 1 98.75 334 VAL A O 1
ATOM 2589 N N . LYS A 1 335 ? 0.788 34.469 10.375 1 98.75 335 LYS A N 1
ATOM 2590 C CA . LYS A 1 335 ? 0.844 35.281 11.578 1 98.75 335 LYS A CA 1
ATOM 2591 C C . LYS A 1 335 ? -0.348 36.219 11.648 1 98.75 335 LYS A C 1
ATOM 2593 O O . LYS A 1 335 ? -0.505 37.094 10.797 1 98.75 335 LYS A O 1
ATOM 2598 N N . VAL A 1 336 ? -1.186 36.062 12.625 1 98.25 336 VAL A N 1
ATOM 2599 C CA . VAL A 1 336 ? -2.486 36.719 12.656 1 98.25 336 VAL A CA 1
ATOM 2600 C C . VAL A 1 336 ? -2.303 38.219 12.898 1 98.25 336 VAL A C 1
ATOM 2602 O O . VAL A 1 336 ? -2.947 39.031 12.25 1 98.25 336 VAL A O 1
ATOM 2605 N N . LYS A 1 337 ? -1.572 38.719 13.93 1 89 337 LYS A N 1
ATOM 2606 C CA . LYS A 1 337 ? -1.298 40.125 14.203 1 89 337 LYS A CA 1
ATOM 2607 C C . LYS A 1 337 ? 0.202 40.406 14.195 1 89 337 LYS A C 1
ATOM 2609 O O . LYS A 1 337 ? 1.006 39.5 14.5 1 89 337 LYS A O 1
ATOM 2614 N N . MET B 1 1 ? 19.281 -44.094 -22.547 1 77.88 1 MET B N 1
ATOM 2615 C CA . MET B 1 1 ? 19.031 -42.719 -22.953 1 77.88 1 MET B CA 1
ATOM 2616 C C . MET B 1 1 ? 17.547 -42.5 -23.172 1 77.88 1 MET B C 1
ATOM 2618 O O . MET B 1 1 ? 16.828 -43.406 -23.594 1 77.88 1 MET B O 1
ATOM 2622 N N . VAL B 1 2 ? 17.016 -41.406 -22.453 1 91.81 2 VAL B N 1
ATOM 2623 C CA . VAL B 1 2 ? 15.586 -41.094 -22.531 1 91.81 2 VAL B CA 1
ATOM 2624 C C . VAL B 1 2 ? 15.367 -39.844 -23.359 1 91.81 2 VAL B C 1
ATOM 2626 O O . VAL B 1 2 ? 16.094 -38.844 -23.219 1 91.81 2 VAL B O 1
ATOM 2629 N N . LEU B 1 3 ? 14.445 -39.969 -24.312 1 95.69 3 LEU B N 1
ATOM 2630 C CA . LEU B 1 3 ? 14.07 -38.812 -25.109 1 95.69 3 LEU B CA 1
ATOM 2631 C C . LEU B 1 3 ? 13.094 -37.906 -24.344 1 95.69 3 LEU B C 1
ATOM 2633 O O . LEU B 1 3 ? 12.016 -38.375 -23.953 1 95.69 3 LEU B O 1
ATOM 2637 N N . SER B 1 4 ? 13.508 -36.688 -24.109 1 97.94 4 SER B N 1
ATOM 2638 C CA . SER B 1 4 ? 12.664 -35.719 -23.422 1 97.94 4 SER B CA 1
ATOM 2639 C C . SER B 1 4 ? 12.195 -34.625 -24.391 1 97.94 4 SER B C 1
ATOM 2641 O O . SER B 1 4 ? 12.836 -34.375 -25.406 1 97.94 4 SER B O 1
ATOM 2643 N N . ARG B 1 5 ? 11.016 -34.125 -24.141 1 98.5 5 ARG B N 1
ATOM 2644 C CA . ARG B 1 5 ? 10.508 -32.938 -24.828 1 98.5 5 ARG B CA 1
ATOM 2645 C C . ARG B 1 5 ? 10.352 -31.766 -23.844 1 98.5 5 ARG B C 1
ATOM 2647 O O . ARG B 1 5 ? 9.961 -31.969 -22.703 1 98.5 5 ARG B O 1
ATOM 2654 N N . LYS B 1 6 ? 10.711 -30.609 -24.328 1 98.56 6 LYS B N 1
ATOM 2655 C CA . LYS B 1 6 ? 10.562 -29.422 -23.469 1 98.56 6 LYS B CA 1
ATOM 2656 C C . LYS B 1 6 ? 10.062 -28.219 -24.281 1 98.56 6 LYS B C 1
ATOM 2658 O O . LYS B 1 6 ? 10.25 -28.172 -25.5 1 98.56 6 LYS B O 1
ATOM 2663 N N . TYR B 1 7 ? 9.391 -27.312 -23.625 1 98.69 7 TYR B N 1
ATOM 2664 C CA . TYR B 1 7 ? 9 -26.047 -24.234 1 98.69 7 TYR B CA 1
ATOM 2665 C C . TYR B 1 7 ? 10.133 -25.016 -24.125 1 98.69 7 TYR B C 1
ATOM 2667 O O . TYR B 1 7 ? 10.711 -24.828 -23.062 1 98.69 7 TYR B O 1
ATOM 2675 N N . VAL B 1 8 ? 10.461 -24.422 -25.203 1 98.62 8 VAL B N 1
ATOM 2676 C CA . VAL B 1 8 ? 11.398 -23.312 -25.297 1 98.62 8 VAL B CA 1
ATOM 2677 C C . VAL B 1 8 ? 10.656 -22.047 -25.703 1 98.62 8 VAL B C 1
ATOM 2679 O O . VAL B 1 8 ? 9.891 -22.047 -26.672 1 98.62 8 VAL B O 1
ATOM 2682 N N . VAL B 1 9 ? 10.781 -21.016 -24.906 1 98.62 9 VAL B N 1
ATOM 2683 C CA . VAL B 1 9 ? 10.242 -19.703 -25.266 1 98.62 9 VAL B CA 1
ATOM 2684 C C . VAL B 1 9 ? 11.211 -19 -26.219 1 98.62 9 VAL B C 1
ATOM 2686 O O . VAL B 1 9 ? 12.352 -18.719 -25.844 1 98.62 9 VAL B O 1
ATOM 2689 N N . GLN B 1 10 ? 10.719 -18.625 -27.312 1 98.12 10 GLN B N 1
ATOM 2690 C CA . GLN B 1 10 ? 11.586 -18.156 -28.391 1 98.12 10 GLN B CA 1
ATOM 2691 C C . GLN B 1 10 ? 11.836 -16.656 -28.297 1 98.12 10 GLN B C 1
ATOM 2693 O O . GLN B 1 10 ? 12.93 -16.172 -28.609 1 98.12 10 GLN B O 1
ATOM 2698 N N . THR B 1 11 ? 10.844 -15.914 -27.969 1 96.88 11 THR B N 1
ATOM 2699 C CA . THR B 1 11 ? 10.883 -14.453 -27.922 1 96.88 11 THR B CA 1
ATOM 2700 C C . THR B 1 11 ? 10.117 -13.93 -26.719 1 96.88 11 THR B C 1
ATOM 2702 O O . THR B 1 11 ? 9.258 -14.617 -26.172 1 96.88 11 THR B O 1
ATOM 2705 N N . PRO B 1 12 ? 10.453 -12.727 -26.312 1 95.75 12 PRO B N 1
ATOM 2706 C CA . PRO B 1 12 ? 9.68 -12.156 -25.203 1 95.75 12 PRO B CA 1
ATOM 2707 C C . PRO B 1 12 ? 8.188 -12.055 -25.516 1 95.75 12 PRO B C 1
ATOM 2709 O O . PRO B 1 12 ? 7.805 -11.914 -26.672 1 95.75 12 PRO B O 1
ATOM 2712 N N . PHE B 1 13 ? 7.406 -12.148 -24.469 1 96.06 13 PHE B N 1
ATOM 2713 C CA . PHE B 1 13 ? 5.973 -11.938 -24.641 1 96.06 13 PHE B CA 1
ATOM 2714 C C . PHE B 1 13 ? 5.656 -10.461 -24.828 1 96.06 13 PHE B C 1
ATOM 2716 O O . PHE B 1 13 ? 5.957 -9.641 -23.953 1 96.06 13 PHE B O 1
ATOM 2723 N N . VAL B 1 14 ? 5.152 -10.039 -25.891 1 95.25 14 VAL B N 1
ATOM 2724 C CA . VAL B 1 14 ? 4.668 -8.695 -26.172 1 95.25 14 VAL B CA 1
ATOM 2725 C C . VAL B 1 14 ? 3.146 -8.703 -26.312 1 95.25 14 VAL B C 1
ATOM 2727 O O . VAL B 1 14 ? 2.602 -9.258 -27.266 1 95.25 14 VAL B O 1
ATOM 2730 N N . GLY B 1 15 ? 2.469 -8.062 -25.375 1 95.94 15 GLY B N 1
ATOM 2731 C CA . GLY B 1 15 ? 1.03 -8.258 -25.297 1 95.94 15 GLY B CA 1
ATOM 2732 C C . GLY B 1 15 ? 0.639 -9.648 -24.828 1 95.94 15 GLY B C 1
ATOM 2733 O O . GLY B 1 15 ? 1.322 -10.242 -24 1 95.94 15 GLY B O 1
ATOM 2734 N N . GLU B 1 16 ? -0.458 -10.086 -25.25 1 96.38 16 GLU B N 1
ATOM 2735 C CA . GLU B 1 16 ? -0.88 -11.445 -24.938 1 96.38 16 GLU B CA 1
ATOM 2736 C C . GLU B 1 16 ? 0.057 -12.477 -25.562 1 96.38 16 GLU B C 1
ATOM 2738 O O . GLU B 1 16 ? 0.426 -12.359 -26.734 1 96.38 16 GLU B O 1
ATOM 2743 N N . PRO B 1 17 ? 0.502 -13.43 -24.766 1 97.31 17 PRO B N 1
ATOM 2744 C CA . PRO B 1 17 ? 1.328 -14.492 -25.344 1 97.31 17 PRO B CA 1
ATOM 2745 C C . PRO B 1 17 ? 0.678 -15.141 -26.562 1 97.31 17 PRO B C 1
ATOM 2747 O O . PRO B 1 17 ? -0.55 -15.195 -26.656 1 97.31 17 PRO B O 1
ATOM 2750 N N . LYS B 1 18 ? 1.567 -15.625 -27.578 1 96.81 18 LYS B N 1
ATOM 2751 C CA . LYS B 1 18 ? 1.141 -16.297 -28.812 1 96.81 18 LYS B CA 1
ATOM 2752 C C . LYS B 1 18 ? 1.799 -17.672 -28.938 1 96.81 18 LYS B C 1
ATOM 2754 O O . LYS B 1 18 ? 2.871 -17.906 -28.375 1 96.81 18 LYS B O 1
ATOM 2759 N N . LYS B 1 19 ? 1.114 -18.484 -29.625 1 97.5 19 LYS B N 1
ATOM 2760 C CA . LYS B 1 19 ? 1.67 -19.812 -29.844 1 97.5 19 LYS B CA 1
ATOM 2761 C C . LYS B 1 19 ? 3.07 -19.734 -30.453 1 97.5 19 LYS B C 1
ATOM 2763 O O . LYS B 1 19 ? 3.926 -20.578 -30.156 1 97.5 19 LYS B O 1
ATOM 2768 N N . SER B 1 20 ? 3.262 -18.719 -31.297 1 98 20 SER B N 1
ATOM 2769 C CA . SER B 1 20 ? 4.539 -18.562 -31.984 1 98 20 SER B CA 1
ATOM 2770 C C . SER B 1 20 ? 5.66 -18.25 -30.984 1 98 20 SER B C 1
ATOM 2772 O O . SER B 1 20 ? 6.84 -18.312 -31.344 1 98 20 SER B O 1
ATOM 2774 N N . ASN B 1 21 ? 5.34 -17.859 -29.781 1 98.38 21 ASN B N 1
ATOM 2775 C CA . ASN B 1 21 ? 6.355 -17.625 -28.766 1 98.38 21 ASN B CA 1
ATOM 2776 C C . ASN B 1 21 ? 7.023 -18.922 -28.328 1 98.38 21 ASN B C 1
ATOM 2778 O O . ASN B 1 21 ? 8.086 -18.906 -27.703 1 98.38 21 ASN B O 1
ATOM 2782 N N . PHE B 1 22 ? 6.426 -20.047 -28.656 1 98.62 22 PHE B N 1
ATOM 2783 C CA . PHE B 1 22 ? 6.852 -21.312 -28.062 1 98.62 22 PHE B CA 1
ATOM 2784 C C . PHE B 1 22 ? 7.324 -22.281 -29.141 1 98.62 22 PHE B C 1
ATOM 2786 O O . PHE B 1 22 ? 6.824 -22.266 -30.266 1 98.62 22 PHE B O 1
ATOM 2793 N N . LYS B 1 23 ? 8.227 -23.094 -28.797 1 98.56 23 LYS B N 1
ATOM 2794 C CA . LYS B 1 23 ? 8.695 -24.219 -29.594 1 98.56 23 LYS B CA 1
ATOM 2795 C C . LYS B 1 23 ? 8.938 -25.438 -28.719 1 98.56 23 LYS B C 1
ATOM 2797 O O . LYS B 1 23 ? 9.516 -25.328 -27.641 1 98.56 23 LYS B O 1
ATOM 2802 N N . ILE B 1 24 ? 8.445 -26.609 -29.109 1 98.62 24 ILE B N 1
ATOM 2803 C CA . ILE B 1 24 ? 8.797 -27.859 -28.438 1 98.62 24 ILE B CA 1
ATOM 2804 C C . ILE B 1 24 ? 10.07 -28.438 -29.047 1 98.62 24 ILE B C 1
ATOM 2806 O O . ILE B 1 24 ? 10.188 -28.562 -30.266 1 98.62 24 ILE B O 1
ATOM 2810 N N . VAL B 1 25 ? 10.969 -28.703 -28.172 1 98.44 25 VAL B N 1
ATOM 2811 C CA . VAL B 1 25 ? 12.266 -29.234 -28.594 1 98.44 25 VAL B CA 1
ATOM 2812 C C . VAL B 1 25 ? 12.492 -30.609 -27.953 1 98.44 25 VAL B C 1
ATOM 2814 O O . VAL B 1 25 ? 12.125 -30.828 -26.797 1 98.44 25 VAL B O 1
ATOM 2817 N N . GLU B 1 26 ? 13.086 -31.484 -28.734 1 98.06 26 GLU B N 1
ATOM 2818 C CA . GLU B 1 26 ? 13.469 -32.781 -28.219 1 98.06 26 GLU B CA 1
ATOM 2819 C C . GLU B 1 26 ? 14.922 -32.812 -27.766 1 98.06 26 GLU B C 1
ATOM 2821 O O . GLU B 1 26 ? 15.766 -32.125 -28.344 1 98.06 26 GLU B O 1
ATOM 2826 N N . GLU B 1 27 ? 15.102 -33.5 -26.734 1 96.5 27 GLU B N 1
ATOM 2827 C CA . GLU B 1 27 ? 16.469 -33.625 -26.234 1 96.5 27 GLU B CA 1
ATOM 2828 C C . GLU B 1 27 ? 16.703 -35.031 -25.656 1 96.5 27 GLU B C 1
ATOM 2830 O O . GLU B 1 27 ? 15.844 -35.594 -24.984 1 96.5 27 GLU B O 1
ATOM 2835 N N . ASP B 1 28 ? 17.891 -35.625 -25.969 1 97.25 28 ASP B N 1
ATOM 2836 C CA . ASP B 1 28 ? 18.312 -36.875 -25.344 1 97.25 28 ASP B CA 1
ATOM 2837 C C . ASP B 1 28 ? 18.922 -36.625 -23.969 1 97.25 28 ASP B C 1
ATOM 2839 O O . ASP B 1 28 ? 19.906 -35.875 -23.859 1 97.25 28 ASP B O 1
ATOM 2843 N N . LEU B 1 29 ? 18.328 -37.281 -23 1 97.94 29 LEU B N 1
ATOM 2844 C CA . LEU B 1 29 ? 18.891 -37.125 -21.656 1 97.94 29 LEU B CA 1
ATOM 2845 C C . LEU B 1 29 ? 20 -38.125 -21.406 1 97.94 29 LEU B C 1
ATOM 2847 O O . LEU B 1 29 ? 19.906 -39.281 -21.844 1 97.94 29 LEU B O 1
ATOM 2851 N N . PRO B 1 30 ? 21.016 -37.688 -20.703 1 96.75 30 PRO B N 1
ATOM 2852 C CA . PRO B 1 30 ? 22.109 -38.594 -20.391 1 96.75 30 PRO B CA 1
ATOM 2853 C C . PRO B 1 30 ? 21.719 -39.656 -19.375 1 96.75 30 PRO B C 1
ATOM 2855 O O . PRO B 1 30 ? 20.562 -39.719 -18.938 1 96.75 30 PRO B O 1
ATOM 2858 N N . ALA B 1 31 ? 22.703 -40.562 -19.125 1 97.19 31 ALA B N 1
ATOM 2859 C CA . ALA B 1 31 ? 22.484 -41.531 -18.078 1 97.19 31 ALA B CA 1
ATOM 2860 C C . ALA B 1 31 ? 22.406 -40.875 -16.703 1 97.19 31 ALA B C 1
ATOM 2862 O O . ALA B 1 31 ? 23.094 -39.906 -16.438 1 97.19 31 ALA B O 1
ATOM 2863 N N . VAL B 1 32 ? 21.5 -41.5 -15.875 1 98.06 32 VAL B N 1
ATOM 2864 C CA . VAL B 1 32 ? 21.359 -41 -14.508 1 98.06 32 VAL B CA 1
ATOM 2865 C C . VAL B 1 32 ? 22.672 -41.219 -13.75 1 98.06 32 VAL B C 1
ATOM 2867 O O . VAL B 1 32 ? 23.219 -42.312 -13.758 1 98.06 32 VAL B O 1
ATOM 2870 N N . GLU B 1 33 ? 23.156 -40.156 -13.109 1 97.5 33 GLU B N 1
ATOM 2871 C CA . GLU B 1 33 ? 24.406 -40.25 -12.352 1 97.5 33 GLU B CA 1
ATOM 2872 C C . GLU B 1 33 ? 24.125 -40.375 -10.852 1 97.5 33 GLU B C 1
ATOM 2874 O O . GLU B 1 33 ? 22.969 -40.469 -10.43 1 97.5 33 GLU B O 1
ATOM 2879 N N . GLU B 1 34 ? 25.25 -40.5 -10.117 1 96.94 34 GLU B N 1
ATOM 2880 C CA . GLU B 1 34 ? 25.141 -40.625 -8.664 1 96.94 34 GLU B CA 1
ATOM 2881 C C . GLU B 1 34 ? 24.375 -39.438 -8.07 1 96.94 34 GLU B C 1
ATOM 2883 O O . GLU B 1 34 ? 24.609 -38.281 -8.438 1 96.94 34 GLU B O 1
ATOM 2888 N N . ASN B 1 35 ? 23.438 -39.75 -7.145 1 97.19 35 ASN B N 1
ATOM 2889 C CA . ASN B 1 35 ? 22.641 -38.781 -6.406 1 97.19 35 ASN B CA 1
ATOM 2890 C C . ASN B 1 35 ? 21.562 -38.156 -7.293 1 97.19 35 ASN B C 1
ATOM 2892 O O . ASN B 1 35 ? 20.875 -37.219 -6.871 1 97.19 35 ASN B O 1
ATOM 2896 N N . GLU B 1 36 ? 21.453 -38.625 -8.492 1 98.25 36 GLU B N 1
ATOM 2897 C CA . GLU B 1 36 ? 20.438 -38.125 -9.406 1 98.25 36 GLU B CA 1
ATOM 2898 C C . GLU B 1 36 ? 19.281 -39.094 -9.523 1 98.25 36 GLU B C 1
ATOM 2900 O O . GLU B 1 36 ? 19.391 -40.25 -9.094 1 98.25 36 GLU B O 1
ATOM 2905 N N . PHE B 1 37 ? 18.203 -38.625 -10.031 1 98.38 37 PHE B N 1
ATOM 2906 C CA . PHE B 1 37 ? 17.094 -39.469 -10.453 1 98.38 37 PHE B CA 1
ATOM 2907 C C . PHE B 1 37 ? 16.438 -38.906 -11.711 1 98.38 37 PHE B C 1
ATOM 2909 O O . PHE B 1 37 ? 16.594 -37.75 -12.031 1 98.38 37 PHE B O 1
ATOM 2916 N N . LEU B 1 38 ? 15.844 -39.781 -12.453 1 98.69 38 LEU B N 1
ATOM 2917 C CA . LEU B 1 38 ? 15.023 -39.438 -13.609 1 98.69 38 LEU B CA 1
ATOM 2918 C C . LEU B 1 38 ? 13.547 -39.469 -13.25 1 98.69 38 LEU B C 1
ATOM 2920 O O . LEU B 1 38 ? 13.047 -40.438 -12.664 1 98.69 38 LEU B O 1
ATOM 2924 N N . ALA B 1 39 ? 12.922 -38.375 -13.508 1 98.5 39 ALA B N 1
ATOM 2925 C CA . ALA B 1 39 ? 11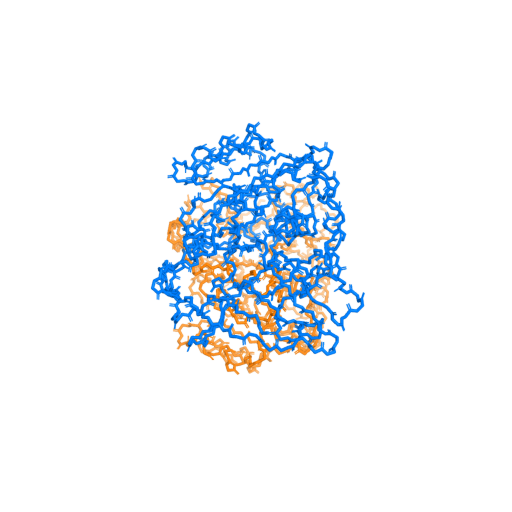.492 -38.281 -13.234 1 98.5 39 ALA B CA 1
ATOM 2926 C C . ALA B 1 39 ? 10.703 -38.031 -14.516 1 98.5 39 ALA B C 1
ATOM 2928 O O . ALA B 1 39 ? 11.18 -37.344 -15.422 1 98.5 39 ALA B O 1
ATOM 2929 N N . GLU B 1 40 ? 9.531 -38.594 -14.57 1 98.75 40 GLU B N 1
ATOM 2930 C CA . GLU B 1 40 ? 8.602 -38.406 -15.68 1 98.75 40 GLU B CA 1
ATOM 2931 C C . GLU B 1 40 ? 7.406 -37.562 -15.266 1 98.75 40 GLU B C 1
ATOM 2933 O O . GLU B 1 40 ? 6.699 -37.875 -14.312 1 98.75 40 GLU B O 1
ATOM 2938 N N . ALA B 1 41 ? 7.172 -36.5 -16.016 1 98.75 41 ALA B N 1
ATOM 2939 C CA . ALA B 1 41 ? 6.109 -35.562 -15.68 1 98.75 41 ALA B CA 1
ATOM 2940 C C . ALA B 1 41 ? 4.734 -36.188 -15.82 1 98.75 41 ALA B C 1
ATOM 2942 O O . ALA B 1 41 ? 4.449 -36.844 -16.828 1 98.75 41 ALA B O 1
ATOM 2943 N N . ALA B 1 42 ? 3.959 -36.031 -14.812 1 98.75 42 ALA B N 1
ATOM 2944 C CA . ALA B 1 42 ? 2.555 -36.406 -14.891 1 98.75 42 ALA B CA 1
ATOM 2945 C C . ALA B 1 42 ? 1.662 -35.219 -15.172 1 98.75 42 ALA B C 1
ATOM 2947 O O . ALA B 1 42 ? 0.81 -35.25 -16.062 1 98.75 42 ALA B O 1
ATOM 2948 N N . PHE B 1 43 ? 1.824 -34.125 -14.43 1 98.81 43 PHE B N 1
ATOM 2949 C CA . PHE B 1 43 ? 1.096 -32.875 -14.586 1 98.81 43 PHE B CA 1
ATOM 2950 C C . PHE B 1 43 ? 2.051 -31.688 -14.578 1 98.81 43 PHE B C 1
ATOM 2952 O O . PHE B 1 43 ? 3.055 -31.703 -13.859 1 98.81 43 PHE B O 1
ATOM 2959 N N . ILE B 1 44 ? 1.724 -30.688 -15.359 1 98.56 44 ILE B N 1
ATOM 2960 C CA . ILE B 1 44 ? 2.473 -29.438 -15.422 1 98.56 44 ILE B CA 1
ATOM 2961 C C . ILE B 1 44 ? 1.58 -28.281 -14.992 1 98.56 44 ILE B C 1
ATOM 2963 O O . ILE B 1 44 ? 0.412 -28.203 -15.375 1 98.56 44 ILE B O 1
ATOM 2967 N N . SER B 1 45 ? 2.15 -27.516 -14.125 1 98.19 45 SER B N 1
ATOM 2968 C CA . SER B 1 45 ? 1.423 -26.328 -13.672 1 98.19 45 SER B CA 1
ATOM 2969 C C . SER B 1 45 ? 1.522 -25.203 -14.68 1 98.19 45 SER B C 1
ATOM 2971 O O . SER B 1 45 ? 2.582 -24.984 -15.273 1 98.19 45 SER B O 1
ATOM 2973 N N . VAL B 1 46 ? 0.477 -24.531 -14.898 1 97.25 46 VAL B N 1
ATOM 2974 C CA . VAL B 1 46 ? 0.425 -23.328 -15.695 1 97.25 46 VAL B CA 1
ATOM 2975 C C . VAL B 1 46 ? 0.01 -22.141 -14.82 1 97.25 46 VAL B C 1
ATOM 2977 O O . VAL B 1 46 ? -1.09 -22.125 -14.266 1 97.25 46 VAL B O 1
ATOM 2980 N N . ASP B 1 47 ? 0.9 -21.141 -14.695 1 96.5 47 ASP B N 1
ATOM 2981 C CA . ASP B 1 47 ? 0.703 -20.047 -13.75 1 96.5 47 ASP B CA 1
ATOM 2982 C C . ASP B 1 47 ? 1.055 -18.703 -14.391 1 96.5 47 ASP B C 1
ATOM 2984 O O . ASP B 1 47 ? 2.016 -18.609 -15.156 1 96.5 47 ASP B O 1
ATOM 2988 N N . PRO B 1 48 ? 0.369 -17.656 -13.992 1 95.38 48 PRO B N 1
ATOM 2989 C CA . PRO B 1 48 ? 0.634 -16.328 -14.562 1 95.38 48 PRO B CA 1
ATOM 2990 C C . PRO B 1 48 ? 2.047 -15.836 -14.266 1 95.38 48 PRO B C 1
ATOM 2992 O O . PRO B 1 48 ? 2.65 -15.148 -15.094 1 95.38 48 PRO B O 1
ATOM 2995 N N . TYR B 1 49 ? 2.635 -16.172 -13.148 1 92.94 49 TYR B N 1
ATOM 2996 C CA . TYR B 1 49 ? 3.939 -15.656 -12.75 1 92.94 49 TYR B CA 1
ATOM 2997 C C . TYR B 1 49 ? 5.016 -16.078 -13.742 1 92.94 49 TYR B C 1
ATOM 2999 O O . TYR B 1 49 ? 6.066 -15.438 -13.836 1 92.94 49 TYR B O 1
ATOM 3007 N N . GLN B 1 50 ? 4.781 -17.141 -14.445 1 95.5 50 GLN B N 1
ATOM 3008 C CA . GLN B 1 50 ? 5.762 -17.656 -15.398 1 95.5 50 GLN B CA 1
ATOM 3009 C C . GLN B 1 50 ? 6.066 -16.609 -16.469 1 95.5 50 GLN B C 1
ATOM 3011 O O . GLN B 1 50 ? 7.18 -16.562 -17 1 95.5 50 GLN B O 1
ATOM 3016 N N . ARG B 1 51 ? 5.043 -15.844 -16.781 1 94.25 51 ARG B N 1
ATOM 3017 C CA . ARG B 1 51 ? 5.23 -14.75 -17.719 1 94.25 51 ARG B CA 1
ATOM 3018 C C . ARG B 1 51 ? 6.234 -13.734 -17.188 1 94.25 51 ARG B C 1
ATOM 3020 O O . ARG B 1 51 ? 7.047 -13.195 -17.953 1 94.25 51 ARG B O 1
ATOM 3027 N N . MET B 1 52 ? 6.223 -13.562 -15.891 1 88.88 52 MET B N 1
ATOM 3028 C CA . MET B 1 52 ? 6.945 -12.461 -15.258 1 88.88 52 MET B CA 1
ATOM 3029 C C . MET B 1 52 ? 8.352 -12.898 -14.859 1 88.88 52 MET B C 1
ATOM 3031 O O . MET B 1 52 ? 9.242 -12.055 -14.695 1 88.88 52 MET B O 1
ATOM 3035 N N . LYS B 1 53 ? 8.625 -14.188 -14.797 1 91.31 53 LYS B N 1
ATOM 3036 C CA . LYS B 1 53 ? 9.859 -14.656 -14.164 1 91.31 53 LYS B CA 1
ATOM 3037 C C . LYS B 1 53 ? 10.797 -15.281 -15.188 1 91.31 53 LYS B C 1
ATOM 3039 O O . LYS B 1 53 ? 11.828 -15.852 -14.828 1 91.31 53 LYS B O 1
ATOM 3044 N N . LEU B 1 54 ? 10.5 -15.367 -16.469 1 91.12 54 LEU B N 1
ATOM 3045 C CA . LEU B 1 54 ? 11.32 -15.992 -17.5 1 91.12 54 LEU B CA 1
ATOM 3046 C C . LEU B 1 54 ? 12.625 -15.219 -17.703 1 91.12 54 LEU B C 1
ATOM 3048 O O . LEU B 1 54 ? 13.617 -15.781 -18.172 1 91.12 54 LEU B O 1
ATOM 3052 N N . GLY B 1 55 ? 12.906 -14.023 -17.25 1 85.75 55 GLY B N 1
ATOM 3053 C CA . GLY B 1 55 ? 14.109 -13.242 -17.469 1 85.75 55 GLY B CA 1
ATOM 3054 C C . GLY B 1 55 ? 14.125 -12.516 -18.797 1 85.75 55 GLY B C 1
ATOM 3055 O O . GLY B 1 55 ? 13.078 -12.367 -19.438 1 85.75 55 GLY B O 1
ATOM 3056 N N . ALA B 1 56 ? 15.344 -12.148 -19.25 1 89.44 56 ALA B N 1
ATOM 3057 C CA . ALA B 1 56 ? 15.414 -11.266 -20.406 1 89.44 56 ALA B CA 1
ATOM 3058 C C . ALA B 1 56 ? 16.172 -11.93 -21.562 1 89.44 56 ALA B C 1
ATOM 3060 O O . ALA B 1 56 ? 16.312 -11.344 -22.641 1 89.44 56 ALA B O 1
ATOM 3061 N N . THR B 1 57 ? 16.594 -13.156 -21.344 1 94.81 57 THR B N 1
ATOM 3062 C CA . THR B 1 57 ? 17.406 -13.828 -22.359 1 94.81 57 THR B CA 1
ATOM 3063 C C . THR B 1 57 ? 16.578 -14.875 -23.094 1 94.81 57 THR B C 1
ATOM 3065 O O . THR B 1 57 ? 16 -15.773 -22.469 1 94.81 57 THR B O 1
ATOM 3068 N N . PHE B 1 58 ? 16.594 -14.766 -24.375 1 96.19 58 PHE B N 1
ATOM 3069 C CA . PHE B 1 58 ? 15.859 -15.688 -25.234 1 96.19 58 PHE B CA 1
ATOM 3070 C C . PHE B 1 58 ? 16.734 -16.188 -26.375 1 96.19 58 PHE B C 1
ATOM 3072 O O . PHE B 1 58 ? 17.656 -15.5 -26.812 1 96.19 58 PHE B O 1
ATOM 3079 N N . PRO B 1 59 ? 16.469 -17.453 -26.922 1 97.56 59 PRO B N 1
ATOM 3080 C CA . PRO B 1 59 ? 15.453 -18.375 -26.406 1 97.56 59 PRO B CA 1
ATOM 3081 C C . PRO B 1 59 ? 15.836 -18.969 -25.047 1 97.56 59 PRO B C 1
ATOM 3083 O O . PRO B 1 59 ? 17.016 -18.984 -24.688 1 97.56 59 PRO B O 1
ATOM 3086 N N . CYS B 1 60 ? 14.891 -19.344 -24.281 1 97.56 60 CYS B N 1
ATOM 3087 C CA . CYS B 1 60 ? 15.125 -19.984 -22.984 1 97.56 60 CYS B CA 1
ATOM 3088 C C . CYS B 1 60 ? 14.078 -21.062 -22.703 1 97.56 60 CYS B C 1
ATOM 3090 O O . CYS B 1 60 ? 13.023 -21.078 -23.344 1 97.56 60 CYS B O 1
ATOM 3092 N N . ASP B 1 61 ? 14.375 -21.984 -21.828 1 97.06 61 ASP B N 1
ATOM 3093 C CA . ASP B 1 61 ? 13.414 -23 -21.422 1 97.06 61 ASP B CA 1
ATOM 3094 C C . ASP B 1 61 ? 12.25 -22.391 -20.641 1 97.06 61 ASP B C 1
ATOM 3096 O O . ASP B 1 61 ? 12.453 -21.484 -19.828 1 97.06 61 ASP B O 1
ATOM 3100 N N . MET B 1 62 ? 11.047 -22.859 -20.922 1 97.88 62 MET B N 1
ATOM 3101 C CA . MET B 1 62 ? 9.906 -22.438 -20.109 1 97.88 62 MET B CA 1
ATOM 3102 C C . MET B 1 62 ? 10.047 -22.953 -18.672 1 97.88 62 MET B C 1
ATOM 3104 O O . MET B 1 62 ? 10.539 -24.062 -18.453 1 97.88 62 MET B O 1
ATOM 3108 N N . ILE B 1 63 ? 9.633 -22.156 -17.734 1 96.94 63 ILE B N 1
ATOM 3109 C CA . ILE B 1 63 ? 9.75 -22.5 -16.312 1 96.94 63 ILE B CA 1
ATOM 3110 C C . ILE B 1 63 ? 8.406 -23 -15.789 1 96.94 63 ILE B C 1
ATOM 3112 O O . ILE B 1 63 ? 7.383 -22.875 -16.453 1 96.94 63 ILE B O 1
ATOM 3116 N N . GLY B 1 64 ? 8.43 -23.609 -14.555 1 96.75 64 GLY B N 1
ATOM 3117 C CA . GLY B 1 64 ? 7.199 -24.031 -13.906 1 96.75 64 GLY B CA 1
ATOM 3118 C C . GLY B 1 64 ? 7.359 -25.297 -13.086 1 96.75 64 GLY B C 1
ATOM 3119 O O . GLY B 1 64 ? 8.312 -26.047 -13.289 1 96.75 64 GLY B O 1
ATOM 3120 N N . GLY B 1 65 ? 6.395 -25.422 -12.211 1 97.38 65 GLY B N 1
ATOM 3121 C CA . GLY B 1 65 ? 6.363 -26.641 -11.414 1 97.38 65 GLY B CA 1
ATOM 3122 C C . GLY B 1 65 ? 5.664 -27.797 -12.109 1 97.38 65 GLY B C 1
ATOM 3123 O O . GLY B 1 65 ? 4.832 -27.578 -12.992 1 97.38 65 GLY B O 1
ATOM 3124 N N . GLN B 1 66 ? 6.016 -28.969 -11.711 1 98.06 66 GLN B N 1
ATOM 3125 C CA . GLN B 1 66 ? 5.309 -30.156 -12.18 1 98.06 66 GLN B CA 1
ATOM 3126 C C . GLN B 1 66 ? 5.305 -31.25 -11.125 1 98.06 66 GLN B C 1
ATOM 3128 O O . GLN B 1 66 ? 6.098 -31.219 -10.18 1 98.06 66 GLN B O 1
ATOM 3133 N N . VAL B 1 67 ? 4.324 -32.031 -11.164 1 98.56 67 VAL B N 1
ATOM 3134 C CA . VAL B 1 67 ? 4.305 -33.312 -10.453 1 98.56 67 VAL B CA 1
ATOM 3135 C C . VAL B 1 67 ? 4.797 -34.438 -11.367 1 98.56 67 VAL B C 1
ATOM 3137 O O . VAL B 1 67 ? 4.34 -34.562 -12.508 1 98.56 67 VAL B O 1
ATOM 3140 N N . ALA B 1 68 ? 5.734 -35.188 -10.828 1 98.69 68 ALA B N 1
ATOM 3141 C CA . ALA B 1 68 ? 6.375 -36.219 -11.641 1 98.69 68 ALA B CA 1
ATOM 3142 C C . ALA B 1 68 ? 6.609 -37.5 -10.828 1 98.69 68 ALA B C 1
ATOM 3144 O O . ALA B 1 68 ? 6.625 -37.438 -9.594 1 98.69 68 ALA B O 1
ATOM 3145 N N . LYS B 1 69 ? 6.711 -38.531 -11.562 1 98.56 69 LYS B N 1
ATOM 3146 C CA . LYS B 1 69 ? 7.027 -39.844 -10.953 1 98.56 69 LYS B CA 1
ATOM 3147 C C . LYS B 1 69 ? 8.477 -40.219 -11.219 1 98.56 69 LYS B C 1
ATOM 3149 O O . LYS B 1 69 ? 8.945 -40.156 -12.359 1 98.56 69 LYS B O 1
ATOM 3154 N N . VAL B 1 70 ? 9.156 -40.625 -10.156 1 98.62 70 VAL B N 1
ATOM 3155 C CA . VAL B 1 70 ? 10.523 -41.094 -10.312 1 98.62 70 VAL B CA 1
ATOM 3156 C C . VAL B 1 70 ? 10.523 -42.438 -11.023 1 98.62 70 VAL B C 1
ATOM 3158 O O . VAL B 1 70 ? 9.891 -43.406 -10.555 1 98.62 70 VAL B O 1
ATOM 3161 N N . ILE B 1 71 ? 11.32 -42.594 -12.117 1 98.5 71 ILE B N 1
ATOM 3162 C CA . ILE B 1 71 ? 11.258 -43.812 -12.883 1 98.5 71 ILE B CA 1
ATOM 3163 C C . ILE B 1 71 ? 12.641 -44.469 -12.93 1 98.5 71 ILE B C 1
ATOM 3165 O O . ILE B 1 71 ? 12.773 -45.625 -13.297 1 98.5 71 ILE B O 1
ATOM 3169 N N . GLU B 1 72 ? 13.633 -43.812 -12.633 1 98.62 72 GLU B N 1
ATOM 3170 C CA . GLU B 1 72 ? 15 -44.25 -12.398 1 98.62 72 GLU B CA 1
ATOM 3171 C C . GLU B 1 72 ? 15.68 -43.438 -11.305 1 98.62 72 GLU B C 1
ATOM 3173 O O . GLU B 1 72 ? 15.461 -42.25 -11.195 1 98.62 72 GLU B O 1
ATOM 3178 N N . SER B 1 73 ? 16.5 -44.156 -10.414 1 98.38 73 SER B N 1
ATOM 3179 C CA . SER B 1 73 ? 17.062 -43.375 -9.328 1 98.38 73 SER B CA 1
ATOM 3180 C C . SER B 1 73 ? 18.406 -43.938 -8.883 1 98.38 73 SER B C 1
ATOM 3182 O O . SER B 1 73 ? 18.578 -45.156 -8.805 1 98.38 73 SER B O 1
ATOM 3184 N N . ARG B 1 74 ? 19.328 -43.094 -8.734 1 98.31 74 ARG B N 1
ATOM 3185 C CA . ARG B 1 74 ? 20.562 -43.344 -7.996 1 98.31 74 ARG B CA 1
ATOM 3186 C C . ARG B 1 74 ? 20.656 -42.469 -6.754 1 98.31 74 ARG B C 1
ATOM 3188 O O . ARG B 1 74 ? 21.734 -42.031 -6.379 1 98.31 74 ARG B O 1
ATOM 3195 N N . ASN B 1 75 ? 19.562 -42.125 -6.27 1 97.81 75 ASN B N 1
ATOM 3196 C CA . ASN B 1 75 ? 19.359 -41.375 -5.047 1 97.81 75 ASN B CA 1
ATOM 3197 C C . ASN B 1 75 ? 18.422 -42.062 -4.078 1 97.81 75 ASN B C 1
ATOM 3199 O O . ASN B 1 75 ? 17.234 -42.219 -4.359 1 97.81 75 ASN B O 1
ATOM 3203 N N . SER B 1 76 ? 18.844 -42.406 -2.936 1 97.19 76 SER B N 1
ATOM 3204 C CA . SER B 1 76 ? 18.062 -43.219 -1.994 1 97.19 76 SER B CA 1
ATOM 3205 C C . SER B 1 76 ? 16.906 -42.438 -1.407 1 97.19 76 SER B C 1
ATOM 3207 O O . SER B 1 76 ? 15.922 -43 -0.951 1 97.19 76 SER B O 1
ATOM 3209 N N . GLU B 1 77 ? 17.016 -41.125 -1.396 1 97 77 GLU B N 1
ATOM 3210 C CA . GLU B 1 77 ? 15.945 -40.281 -0.863 1 97 77 GLU B CA 1
ATOM 3211 C C . GLU B 1 77 ? 14.781 -40.188 -1.841 1 97 77 GLU B C 1
ATOM 3213 O O . GLU B 1 77 ? 13.672 -39.812 -1.454 1 97 77 GLU B O 1
ATOM 3218 N N . TYR B 1 78 ? 15 -40.5 -3.045 1 98.12 78 TYR B N 1
ATOM 3219 C CA . TYR B 1 78 ? 13.977 -40.438 -4.082 1 98.12 78 TYR B CA 1
ATOM 3220 C C . TYR B 1 78 ? 13.922 -41.75 -4.871 1 98.12 78 TYR B C 1
ATOM 3222 O O . TYR B 1 78 ? 14.289 -41.781 -6.047 1 98.12 78 TYR B O 1
ATOM 3230 N N . PRO B 1 79 ? 13.414 -42.719 -4.266 1 97.88 79 PRO B N 1
ATOM 3231 C CA . PRO B 1 79 ? 13.383 -44.031 -4.918 1 97.88 79 PRO B CA 1
ATOM 3232 C C . PRO B 1 79 ? 12.375 -44.094 -6.062 1 97.88 79 PRO B C 1
ATOM 3234 O O . PRO B 1 79 ? 11.43 -43.312 -6.102 1 97.88 79 PRO B O 1
ATOM 3237 N N . VAL B 1 80 ? 12.594 -45.062 -6.926 1 98.44 80 VAL B N 1
ATOM 3238 C CA . VAL B 1 80 ? 11.688 -45.312 -8.039 1 98.44 80 VAL B CA 1
ATOM 3239 C C . VAL B 1 80 ? 10.266 -45.5 -7.523 1 98.44 80 VAL B C 1
ATOM 3241 O O . VAL B 1 80 ? 10.047 -46.156 -6.508 1 98.44 80 VAL B O 1
ATOM 3244 N N . GLY B 1 81 ? 9.305 -44.844 -8.172 1 97.69 81 GLY B N 1
ATOM 3245 C CA . GLY B 1 81 ? 7.91 -44.938 -7.793 1 97.69 81 GLY B CA 1
ATOM 3246 C C . GLY B 1 81 ? 7.43 -43.75 -6.957 1 97.69 81 GLY B C 1
ATOM 3247 O O . GLY B 1 81 ? 6.227 -43.531 -6.816 1 97.69 81 GLY B O 1
ATOM 3248 N N . SER B 1 82 ? 8.32 -42.969 -6.445 1 96.94 82 SER B N 1
ATOM 3249 C CA . SER B 1 82 ? 7.961 -41.812 -5.621 1 96.94 82 SER B CA 1
ATOM 3250 C C . SER B 1 82 ? 7.398 -40.688 -6.473 1 96.94 82 SER B C 1
ATOM 3252 O O . SER B 1 82 ? 7.852 -40.469 -7.594 1 96.94 82 SER B O 1
ATOM 3254 N N . TRP B 1 83 ? 6.352 -40.062 -5.887 1 98.12 83 TRP B N 1
ATOM 3255 C CA . TRP B 1 83 ? 5.844 -38.844 -6.48 1 98.12 83 TRP B CA 1
ATOM 3256 C C . TRP B 1 83 ? 6.574 -37.625 -5.922 1 98.12 83 TRP B C 1
ATOM 3258 O O . TRP B 1 83 ? 6.793 -37.531 -4.711 1 98.12 83 TRP B O 1
ATOM 3268 N N . VAL B 1 84 ? 6.93 -36.688 -6.844 1 98.25 84 VAL B N 1
ATOM 3269 C CA . VAL B 1 84 ? 7.629 -35.469 -6.41 1 98.25 84 VAL B CA 1
ATOM 3270 C C . VAL B 1 84 ? 6.992 -34.25 -7.059 1 98.25 84 VAL B C 1
ATOM 3272 O O . VAL B 1 84 ? 6.41 -34.344 -8.141 1 98.25 84 VAL B O 1
ATOM 3275 N N . MET B 1 85 ? 6.941 -33.188 -6.348 1 98.19 85 MET B N 1
ATOM 3276 C CA . MET B 1 85 ? 6.77 -31.875 -6.938 1 98.19 85 MET B CA 1
ATOM 3277 C C . MET B 1 85 ? 8.117 -31.203 -7.172 1 98.19 85 MET B C 1
ATOM 3279 O O . MET B 1 85 ? 8.984 -31.203 -6.293 1 98.19 85 MET B O 1
ATOM 3283 N N . GLY B 1 86 ? 8.367 -30.703 -8.328 1 97.81 86 GLY B N 1
ATOM 3284 C CA . GLY B 1 86 ? 9.609 -30.016 -8.617 1 97.81 86 GLY B CA 1
ATOM 3285 C C . GLY B 1 86 ? 9.453 -28.891 -9.609 1 97.81 86 GLY B C 1
ATOM 3286 O O . GLY B 1 86 ? 8.508 -28.875 -10.406 1 97.81 86 GLY B O 1
ATOM 3287 N N . HIS B 1 87 ? 10.289 -27.906 -9.508 1 97.56 87 HIS B N 1
ATOM 3288 C CA . HIS B 1 87 ? 10.359 -26.828 -10.492 1 97.56 87 HIS B CA 1
ATOM 3289 C C . HIS B 1 87 ? 11.273 -27.203 -11.648 1 97.56 87 HIS B C 1
ATOM 3291 O O . HIS B 1 87 ? 12.352 -26.625 -11.812 1 97.56 87 HIS B O 1
ATOM 3297 N N . PHE B 1 88 ? 10.797 -28.125 -12.492 1 97.44 88 PHE B N 1
ATOM 3298 C CA . PHE B 1 88 ? 11.586 -28.719 -13.562 1 97.44 88 PHE B CA 1
ATOM 3299 C C . PHE B 1 88 ? 11.297 -28.016 -14.891 1 97.44 88 PHE B C 1
ATOM 3301 O O . PHE B 1 88 ? 11.977 -28.281 -15.891 1 97.44 88 PHE B O 1
ATOM 3308 N N . GLY B 1 89 ? 10.344 -27.078 -14.906 1 96.88 89 GLY B N 1
ATOM 3309 C CA . GLY B 1 89 ? 9.914 -26.469 -16.141 1 96.88 89 GLY B CA 1
ATOM 3310 C C . GLY B 1 89 ? 8.945 -27.328 -16.938 1 96.88 89 GLY B C 1
ATOM 3311 O O . GLY B 1 89 ? 8.453 -28.344 -16.438 1 96.88 89 GLY B O 1
ATOM 3312 N N . TRP B 1 90 ? 8.617 -26.797 -18.078 1 98.5 90 TRP B N 1
ATOM 3313 C CA . TRP B 1 90 ? 7.715 -27.531 -18.969 1 98.5 90 TRP B CA 1
ATOM 3314 C C . TRP B 1 90 ? 8.477 -28.547 -19.797 1 98.5 90 TRP B C 1
ATOM 3316 O O . TRP B 1 90 ? 8.75 -28.297 -20.984 1 98.5 90 TRP B O 1
ATOM 3326 N N . ARG B 1 91 ? 8.719 -29.688 -19.266 1 98.44 91 ARG B N 1
ATOM 3327 C CA . ARG B 1 91 ? 9.414 -30.781 -19.938 1 98.44 91 ARG B CA 1
ATOM 3328 C C . ARG B 1 91 ? 8.867 -32.125 -19.516 1 98.44 91 ARG B C 1
ATOM 3330 O O . ARG B 1 91 ? 8.352 -32.281 -18.406 1 98.44 91 ARG B O 1
ATOM 3337 N N . THR B 1 92 ? 8.992 -33.188 -20.312 1 98.75 92 THR B N 1
ATOM 3338 C CA . THR B 1 92 ? 8.352 -34.469 -20.094 1 98.75 92 THR B CA 1
ATOM 3339 C C . THR B 1 92 ? 9.188 -35.344 -19.156 1 98.75 92 THR B C 1
ATOM 3341 O O . THR B 1 92 ? 8.656 -36.188 -18.453 1 98.75 92 THR B O 1
ATOM 3344 N N . HIS B 1 93 ? 10.492 -35.188 -19.266 1 98.62 93 HIS B N 1
ATOM 3345 C CA . HIS B 1 93 ? 11.43 -35.938 -18.438 1 98.62 93 HIS B CA 1
ATOM 3346 C C . HIS B 1 93 ? 12.531 -35.031 -17.891 1 98.62 93 HIS B C 1
ATOM 3348 O O . HIS B 1 93 ? 13.008 -34.125 -18.594 1 98.62 93 HIS B O 1
ATOM 3354 N N . THR B 1 94 ? 12.961 -35.25 -16.688 1 97.94 94 THR B N 1
ATOM 3355 C CA . THR B 1 94 ? 13.992 -34.438 -16.062 1 97.94 94 THR B CA 1
ATOM 3356 C C . THR B 1 94 ? 14.969 -35.312 -15.273 1 97.94 94 THR B C 1
ATOM 3358 O O . THR B 1 94 ? 14.547 -36.219 -14.531 1 97.94 94 THR B O 1
ATOM 3361 N N . ILE B 1 95 ? 16.219 -35.188 -15.5 1 98.31 95 ILE B N 1
ATOM 3362 C CA . ILE B 1 95 ? 17.234 -35.688 -14.594 1 98.31 95 ILE B CA 1
ATOM 3363 C C . ILE B 1 95 ? 17.688 -34.594 -13.641 1 98.31 95 ILE B C 1
ATOM 3365 O O . ILE B 1 95 ? 18.078 -33.5 -14.086 1 98.31 95 ILE B O 1
ATOM 3369 N N . THR B 1 96 ? 17.562 -34.844 -12.383 1 97.44 96 THR B N 1
ATOM 3370 C CA . THR B 1 96 ? 17.859 -33.781 -11.43 1 97.44 96 THR B CA 1
ATOM 3371 C C . THR B 1 96 ? 18.375 -34.375 -10.117 1 97.44 96 THR B C 1
ATOM 3373 O O . THR B 1 96 ? 18.5 -35.594 -9.977 1 97.44 96 THR B O 1
ATOM 3376 N N . LYS B 1 97 ? 18.828 -33.531 -9.273 1 95.81 97 LYS B N 1
ATOM 3377 C CA . LYS B 1 97 ? 19.219 -33.812 -7.891 1 95.81 97 LYS B CA 1
ATOM 3378 C C . LYS B 1 97 ? 18.922 -32.594 -6.992 1 95.81 97 LYS B C 1
ATOM 3380 O O . LYS B 1 97 ? 18.719 -31.484 -7.484 1 95.81 97 LYS B O 1
ATOM 3385 N N . PRO B 1 98 ? 18.734 -32.812 -5.641 1 91.88 98 PRO B N 1
ATOM 3386 C CA . PRO B 1 98 ? 18.375 -31.703 -4.73 1 91.88 98 PRO B CA 1
ATOM 3387 C C . PRO B 1 98 ? 19.297 -30.5 -4.859 1 91.88 98 PRO B C 1
ATOM 3389 O O . PRO B 1 98 ? 18.859 -29.359 -4.727 1 91.88 98 PRO B O 1
ATOM 3392 N N . GLU B 1 99 ? 20.516 -30.672 -5.242 1 91.88 99 GLU B N 1
ATOM 3393 C CA . GLU B 1 99 ? 21.531 -29.625 -5.289 1 91.88 99 GLU B CA 1
ATOM 3394 C C . GLU B 1 99 ? 21.266 -28.656 -6.438 1 91.88 99 GLU B C 1
ATOM 3396 O O . GLU B 1 99 ? 21.828 -27.562 -6.477 1 91.88 99 GLU B O 1
ATOM 3401 N N . ASN B 1 100 ? 20.391 -29.078 -7.316 1 92.62 100 ASN B N 1
ATOM 3402 C CA . ASN B 1 100 ? 20.094 -28.219 -8.453 1 92.62 100 ASN B CA 1
ATOM 3403 C C . ASN B 1 100 ? 19.25 -27.016 -8.031 1 92.62 100 ASN B C 1
ATOM 3405 O O . ASN B 1 100 ? 19.016 -26.109 -8.828 1 92.62 100 ASN B O 1
ATOM 3409 N N . GLU B 1 101 ? 18.703 -27.031 -6.801 1 87.81 101 GLU B N 1
ATOM 3410 C CA . GLU B 1 101 ? 17.891 -25.938 -6.27 1 87.81 101 GLU B CA 1
ATOM 3411 C C . GLU B 1 101 ? 18.594 -24.594 -6.441 1 87.81 101 GLU B C 1
ATOM 3413 O O . GLU B 1 101 ? 17.938 -23.562 -6.613 1 87.81 101 GLU B O 1
ATOM 3418 N N . LYS B 1 102 ? 19.844 -24.594 -6.508 1 82.69 102 LYS B N 1
ATOM 3419 C CA . LYS B 1 102 ? 20.641 -23.391 -6.543 1 82.69 102 LYS B CA 1
ATOM 3420 C C . LYS B 1 102 ? 20.484 -22.656 -7.875 1 82.69 102 LYS B C 1
ATOM 3422 O O . LYS B 1 102 ? 20.828 -21.484 -7.988 1 82.69 102 LYS B O 1
ATOM 3427 N N . PHE B 1 103 ? 19.859 -23.375 -8.797 1 77.62 103 PHE B N 1
ATOM 3428 C CA . PHE B 1 103 ? 19.797 -22.828 -10.148 1 77.62 103 PHE B CA 1
ATOM 3429 C C . PHE B 1 103 ? 18.438 -22.234 -10.43 1 77.62 103 PHE B C 1
ATOM 3431 O O . PHE B 1 103 ? 18.219 -21.641 -11.5 1 77.62 103 PHE B O 1
ATOM 3438 N N . CYS B 1 104 ? 17.656 -22.406 -9.445 1 83.31 104 CYS B N 1
ATOM 3439 C CA . CYS B 1 104 ? 16.312 -21.891 -9.656 1 83.31 104 CYS B CA 1
ATOM 3440 C C . CYS B 1 104 ? 15.945 -20.859 -8.594 1 83.31 104 CYS B C 1
ATOM 3442 O O . CYS B 1 104 ? 16.516 -20.859 -7.504 1 83.31 104 CYS B O 1
ATOM 3444 N N . GLY B 1 105 ? 15.242 -19.891 -8.797 1 86.31 105 GLY B N 1
ATOM 3445 C CA . GLY B 1 105 ? 14.789 -18.859 -7.875 1 86.31 105 GLY B CA 1
ATOM 3446 C C . GLY B 1 105 ? 13.516 -19.25 -7.133 1 86.31 105 GLY B C 1
ATOM 3447 O O . GLY B 1 105 ? 12.867 -18.406 -6.52 1 86.31 105 GLY B O 1
ATOM 3448 N N . GLN B 1 106 ? 13.148 -20.609 -7.18 1 92.75 106 GLN B N 1
ATOM 3449 C CA . GLN B 1 106 ? 11.938 -21.125 -6.543 1 92.75 106 GLN B CA 1
ATOM 3450 C C . GLN B 1 106 ? 12.266 -22.031 -5.367 1 92.75 106 GLN B C 1
ATOM 3452 O O . GLN B 1 106 ? 13.141 -22.891 -5.473 1 92.75 106 GLN B O 1
ATOM 3457 N N . LYS B 1 107 ? 11.547 -21.844 -4.199 1 94.31 107 LYS B N 1
ATOM 3458 C CA . LYS B 1 107 ? 11.766 -22.641 -2.994 1 94.31 107 LYS B CA 1
ATOM 3459 C C . LYS B 1 107 ? 10.445 -23.172 -2.447 1 94.31 107 LYS B C 1
ATOM 3461 O O . LYS B 1 107 ? 9.461 -22.438 -2.352 1 94.31 107 LYS B O 1
ATOM 3466 N N . PRO B 1 108 ? 10.492 -24.5 -2.041 1 95.62 108 PRO B N 1
ATOM 3467 C CA . PRO B 1 108 ? 11.523 -25.5 -2.34 1 95.62 108 PRO B CA 1
ATOM 3468 C C . PRO B 1 108 ? 11.594 -25.844 -3.824 1 95.62 108 PRO B C 1
ATOM 3470 O O . PRO B 1 108 ? 10.578 -25.797 -4.523 1 95.62 108 PRO B O 1
ATOM 3473 N N . TYR B 1 109 ? 12.711 -26.172 -4.238 1 96.31 109 TYR B N 1
ATOM 3474 C CA . TYR B 1 109 ? 12.938 -26.609 -5.609 1 96.31 109 TYR B CA 1
ATOM 3475 C C . TYR B 1 109 ? 12.242 -27.938 -5.875 1 96.31 109 TYR B C 1
ATOM 3477 O O . TYR B 1 109 ? 11.625 -28.125 -6.926 1 96.31 109 TYR B O 1
ATOM 3485 N N . LEU B 1 110 ? 12.328 -28.781 -4.949 1 96.06 110 LEU B N 1
ATOM 3486 C CA . LEU B 1 110 ? 11.883 -30.172 -5.07 1 96.06 110 LEU B CA 1
ATOM 3487 C C . LEU B 1 110 ? 11.516 -30.75 -3.705 1 96.06 110 LEU B C 1
ATOM 3489 O O . LEU B 1 110 ? 12.18 -30.469 -2.709 1 96.06 110 LEU B O 1
ATOM 3493 N N . TYR B 1 111 ? 10.422 -31.469 -3.635 1 96.5 111 TYR B N 1
ATOM 3494 C CA . TYR B 1 111 ? 10.086 -32.25 -2.443 1 96.5 111 TYR B CA 1
ATOM 3495 C C . TYR B 1 111 ? 9.219 -33.438 -2.799 1 96.5 111 TYR B C 1
ATOM 3497 O O . TYR B 1 111 ? 8.523 -33.438 -3.816 1 96.5 111 TYR B O 1
ATOM 3505 N N . LYS B 1 112 ? 9.281 -34.469 -1.956 1 96.88 112 LYS B N 1
ATOM 3506 C CA . LYS B 1 112 ? 8.406 -35.625 -2.092 1 96.88 112 LYS B CA 1
ATOM 3507 C C . LYS B 1 112 ? 6.977 -35.281 -1.688 1 96.88 112 LYS B C 1
ATOM 3509 O O . LYS B 1 112 ? 6.758 -34.562 -0.719 1 96.88 112 LYS B O 1
ATOM 3514 N N . LEU B 1 113 ? 6.031 -35.75 -2.465 1 97.06 113 LEU B N 1
ATOM 3515 C CA . LEU B 1 113 ? 4.637 -35.5 -2.123 1 97.06 113 LEU B CA 1
ATOM 3516 C C . LEU B 1 113 ? 4.23 -36.281 -0.875 1 97.06 113 LEU B C 1
ATOM 3518 O O . LEU B 1 113 ? 4.625 -37.438 -0.699 1 97.06 113 LEU B O 1
ATOM 3522 N N . PRO B 1 114 ? 3.443 -35.594 -0.018 1 93.94 114 PRO B N 1
ATOM 3523 C CA . PRO B 1 114 ? 2.797 -36.375 1.035 1 93.94 114 PRO B CA 1
ATOM 3524 C C . PRO B 1 114 ? 1.798 -37.406 0.484 1 93.94 114 PRO B C 1
ATOM 3526 O O . PRO B 1 114 ? 1.545 -37.438 -0.724 1 93.94 114 PRO B O 1
ATOM 3529 N N . ASP B 1 115 ? 1.352 -38.219 1.39 1 92 115 ASP B N 1
ATOM 3530 C CA . ASP B 1 115 ? 0.374 -39.219 0.982 1 92 115 ASP B CA 1
ATOM 3531 C C . ASP B 1 115 ? -0.983 -38.594 0.698 1 92 115 ASP B C 1
ATOM 3533 O O . ASP B 1 115 ? -1.674 -38.156 1.62 1 92 115 ASP B O 1
ATOM 3537 N N . PHE B 1 116 ? -1.34 -38.562 -0.525 1 94.62 116 PHE B N 1
ATOM 3538 C CA . PHE B 1 116 ? -2.611 -38 -0.933 1 94.62 116 PHE B CA 1
ATOM 3539 C C . PHE B 1 116 ? -3.729 -39.031 -0.876 1 94.62 116 PHE B C 1
ATOM 3541 O O . PHE B 1 116 ? -4.906 -38.688 -1.006 1 94.62 116 PHE B O 1
ATOM 3548 N N . GLY B 1 117 ? -3.334 -40.25 -0.539 1 93.62 117 GLY B N 1
ATOM 3549 C CA . GLY B 1 117 ? -4.328 -41.312 -0.515 1 93.62 117 GLY B CA 1
ATOM 3550 C C . GLY B 1 117 ? -5.094 -41.438 -1.818 1 93.62 117 GLY B C 1
ATOM 3551 O O . GLY B 1 117 ? -4.492 -41.594 -2.885 1 93.62 117 GLY B O 1
ATOM 3552 N N . ASP B 1 118 ? -6.402 -41.25 -1.766 1 95.06 118 ASP B N 1
ATOM 3553 C CA . ASP B 1 118 ? -7.254 -41.438 -2.938 1 95.06 118 ASP B CA 1
ATOM 3554 C C . ASP B 1 118 ? -7.391 -40.156 -3.73 1 95.06 118 ASP B C 1
ATOM 3556 O O . ASP B 1 118 ? -8.031 -40.125 -4.781 1 95.06 118 ASP B O 1
ATOM 3560 N N . LEU B 1 119 ? -6.816 -39.156 -3.262 1 97.06 119 LEU B N 1
ATOM 3561 C CA . LEU B 1 119 ? -6.902 -37.875 -3.957 1 97.06 119 LEU B CA 1
ATOM 3562 C C . LEU B 1 119 ? -5.918 -37.812 -5.121 1 97.06 119 LEU B C 1
ATOM 3564 O O . LEU B 1 119 ? -4.852 -38.438 -5.066 1 97.06 119 LEU B O 1
ATOM 3568 N N . PRO B 1 120 ? -6.281 -37.125 -6.137 1 97.12 120 PRO B N 1
ATOM 3569 C CA . PRO B 1 120 ? -5.375 -37.031 -7.285 1 97.12 120 PRO B CA 1
ATOM 3570 C C . PRO B 1 120 ? -4.062 -36.344 -6.949 1 97.12 120 PRO B C 1
ATOM 3572 O O . PRO B 1 120 ? -4.062 -35.344 -6.199 1 97.12 120 PRO B O 1
ATOM 3575 N N . VAL B 1 121 ? -2.947 -36.75 -7.551 1 97.31 121 VAL B N 1
ATOM 3576 C CA . VAL B 1 121 ? -1.632 -36.188 -7.281 1 97.31 121 VAL B CA 1
ATOM 3577 C C . VAL B 1 121 ? -1.545 -34.781 -7.879 1 97.31 121 VAL B C 1
ATOM 3579 O O . VAL B 1 121 ? -0.673 -34 -7.5 1 97.31 121 VAL B O 1
ATOM 3582 N N . SER B 1 122 ? -2.492 -34.438 -8.859 1 97.94 122 SER B N 1
ATOM 3583 C CA . SER B 1 122 ? -2.512 -33.125 -9.484 1 97.94 122 SER B CA 1
ATOM 3584 C C . SER B 1 122 ? -2.758 -32.031 -8.453 1 97.94 122 SER B C 1
ATOM 3586 O O . SER B 1 122 ? -2.395 -30.875 -8.672 1 97.94 122 SER B O 1
ATOM 3588 N N . LEU B 1 123 ? -3.352 -32.344 -7.293 1 98.06 123 LEU B N 1
ATOM 3589 C CA . LEU B 1 123 ? -3.65 -31.375 -6.258 1 98.06 123 LEU B CA 1
ATOM 3590 C C . LEU B 1 123 ? -2.371 -30.75 -5.719 1 98.06 123 LEU B C 1
ATOM 3592 O O . LEU B 1 123 ? -2.406 -29.656 -5.141 1 98.06 123 LEU B O 1
ATOM 3596 N N . ALA B 1 124 ? -1.244 -31.453 -5.961 1 98.19 124 ALA B N 1
ATOM 3597 C CA . ALA B 1 124 ? 0.055 -30.969 -5.504 1 98.19 124 ALA B CA 1
ATOM 3598 C C . ALA B 1 124 ? 0.454 -29.703 -6.25 1 98.19 124 ALA B C 1
ATOM 3600 O O . ALA B 1 124 ? 1.352 -28.969 -5.82 1 98.19 124 ALA B O 1
ATOM 3601 N N . LEU B 1 125 ? -0.204 -29.391 -7.355 1 98.25 125 LEU B N 1
ATOM 3602 C CA . LEU B 1 125 ? 0.079 -28.203 -8.133 1 98.25 125 LEU B CA 1
ATOM 3603 C C . LEU B 1 125 ? -0.975 -27.125 -7.879 1 98.25 125 LEU B C 1
ATOM 3605 O O . LEU B 1 125 ? -0.878 -26.016 -8.406 1 98.25 125 LEU B O 1
ATOM 3609 N N . GLY B 1 126 ? -1.969 -27.453 -7.117 1 97.56 126 GLY B N 1
ATOM 3610 C CA . GLY B 1 126 ? -3.084 -26.562 -6.828 1 97.56 126 GLY B CA 1
ATOM 3611 C C . GLY B 1 126 ? -3.32 -26.375 -5.344 1 97.56 126 GLY B C 1
ATOM 3612 O O . GLY B 1 126 ? -2.436 -25.906 -4.621 1 97.56 126 GLY B O 1
ATOM 3613 N N . VAL B 1 127 ? -4.438 -26.906 -4.828 1 97.75 127 VAL B N 1
ATOM 3614 C CA . VAL B 1 127 ? -4.953 -26.656 -3.486 1 97.75 127 VAL B CA 1
ATOM 3615 C C . VAL B 1 127 ? -3.992 -27.234 -2.449 1 97.75 127 VAL B C 1
ATOM 3617 O O . VAL B 1 127 ? -3.857 -26.688 -1.35 1 97.75 127 VAL B O 1
ATOM 3620 N N . CYS B 1 128 ? -3.273 -28.281 -2.801 1 97.94 128 CYS B N 1
ATOM 3621 C CA . CYS B 1 128 ? -2.322 -28.906 -1.89 1 97.94 128 CYS B CA 1
ATOM 3622 C C . CYS B 1 128 ? -0.891 -28.703 -2.375 1 97.94 128 CYS B C 1
ATOM 3624 O O . CYS B 1 128 ? -0.071 -29.625 -2.301 1 97.94 128 CYS B O 1
ATOM 3626 N N . GLY B 1 129 ? -0.596 -27.609 -2.912 1 97.56 129 GLY B N 1
ATOM 3627 C CA . GLY B 1 129 ? 0.713 -27.188 -3.383 1 97.56 129 GLY B CA 1
ATOM 3628 C C . GLY B 1 129 ? 0.986 -25.703 -3.143 1 97.56 129 GLY B C 1
ATOM 3629 O O . GLY B 1 129 ? 0.601 -25.156 -2.109 1 97.56 129 GLY B O 1
ATOM 3630 N N . ARG B 1 130 ? 1.714 -25.125 -4.082 1 96.81 130 ARG B N 1
ATOM 3631 C CA . ARG B 1 130 ? 2.127 -23.719 -3.977 1 96.81 130 ARG B CA 1
ATOM 3632 C C . ARG B 1 130 ? 0.919 -22.797 -4.008 1 96.81 130 ARG B C 1
ATOM 3634 O O . ARG B 1 130 ? 0.887 -21.781 -3.297 1 96.81 130 ARG B O 1
ATOM 3641 N N . VAL B 1 131 ? -0.034 -23.125 -4.812 1 97.88 131 VAL B N 1
ATOM 3642 C CA . VAL B 1 131 ? -1.243 -22.328 -4.949 1 97.88 131 VAL B CA 1
ATOM 3643 C C . VAL B 1 131 ? -1.984 -22.266 -3.617 1 97.88 131 VAL B C 1
ATOM 3645 O O . VAL B 1 131 ? -2.336 -21.188 -3.137 1 97.88 131 VAL B O 1
ATOM 3648 N N . GLY B 1 132 ? -2.189 -23.484 -3.033 1 98.56 132 GLY B N 1
ATOM 3649 C CA . GLY B 1 132 ? -2.83 -23.531 -1.729 1 98.56 132 GLY B CA 1
ATOM 3650 C C . GLY B 1 132 ? -2.061 -22.781 -0.657 1 98.56 132 GLY B C 1
ATOM 3651 O O . GLY B 1 132 ? -2.654 -22.094 0.174 1 98.56 132 GLY B O 1
ATOM 3652 N N . ASN B 1 133 ? -0.769 -22.938 -0.662 1 98.69 133 ASN B N 1
ATOM 3653 C CA . ASN B 1 133 ? 0.077 -22.234 0.304 1 98.69 133 ASN B CA 1
ATOM 3654 C C . ASN B 1 133 ? 0.013 -20.719 0.119 1 98.69 133 ASN B C 1
ATOM 3656 O O . ASN B 1 133 ? 0.033 -19.969 1.097 1 98.69 133 ASN B O 1
ATOM 3660 N N . THR B 1 134 ? -0.022 -20.297 -1.148 1 98.69 134 THR B N 1
ATOM 3661 C CA . THR B 1 134 ? -0.186 -18.875 -1.438 1 98.69 134 THR B CA 1
ATOM 3662 C C . THR B 1 134 ? -1.466 -18.344 -0.802 1 98.69 134 THR B C 1
ATOM 3664 O O . THR B 1 134 ? -1.444 -17.312 -0.127 1 98.69 134 THR B O 1
ATOM 3667 N N . ALA B 1 135 ? -2.537 -19.047 -0.994 1 98.88 135 ALA B N 1
ATOM 3668 C CA . ALA B 1 135 ? -3.826 -18.641 -0.443 1 98.88 135 ALA B CA 1
ATOM 3669 C C . ALA B 1 135 ? -3.803 -18.656 1.083 1 98.88 135 ALA B C 1
ATOM 3671 O O . ALA B 1 135 ? -4.191 -17.688 1.729 1 98.88 135 ALA B O 1
ATOM 3672 N N . TYR B 1 136 ? -3.297 -19.781 1.649 1 98.88 136 TYR B N 1
ATOM 3673 C CA . TYR B 1 136 ? -3.334 -20 3.09 1 98.88 136 TYR B CA 1
ATOM 3674 C C . TYR B 1 136 ? -2.471 -18.984 3.824 1 98.88 136 TYR B C 1
ATOM 3676 O O . TYR B 1 136 ? -2.961 -18.25 4.688 1 98.88 136 TYR B O 1
ATOM 3684 N N . PHE B 1 137 ? -1.23 -18.859 3.469 1 98.81 137 PHE B N 1
ATOM 3685 C CA . PHE B 1 137 ? -0.316 -17.984 4.199 1 98.81 137 PHE B CA 1
ATOM 3686 C C . PHE B 1 137 ? -0.577 -16.531 3.863 1 98.81 137 PHE B C 1
ATOM 3688 O O . PHE B 1 137 ? -0.53 -15.664 4.742 1 98.81 137 PHE B O 1
ATOM 3695 N N . GLY B 1 138 ? -0.828 -16.219 2.551 1 98.75 138 GLY B N 1
ATOM 3696 C CA . GLY B 1 138 ? -1.15 -14.852 2.201 1 98.75 138 GLY B CA 1
ATOM 3697 C C . GLY B 1 138 ? -2.334 -14.297 2.975 1 98.75 138 GLY B C 1
ATOM 3698 O O . GLY B 1 138 ? -2.293 -13.164 3.461 1 98.75 138 GLY B O 1
ATOM 3699 N N . PHE B 1 139 ? -3.346 -15.125 3.109 1 98.88 139 PHE B N 1
ATOM 3700 C CA . PHE B 1 139 ? -4.566 -14.672 3.762 1 98.88 139 PHE B CA 1
ATOM 3701 C C . PHE B 1 139 ? -4.391 -14.633 5.277 1 98.88 139 PHE B C 1
ATOM 3703 O O . PHE B 1 139 ? -4.75 -13.648 5.922 1 98.88 139 PHE B O 1
ATOM 3710 N N . THR B 1 140 ? -3.789 -15.656 5.883 1 98.75 140 THR B N 1
ATOM 3711 C CA . THR B 1 140 ? -3.764 -15.773 7.336 1 98.75 140 THR B CA 1
ATOM 3712 C C . THR B 1 140 ? -2.637 -14.93 7.926 1 98.75 140 THR B C 1
ATOM 3714 O O . THR B 1 140 ? -2.779 -14.367 9.008 1 98.75 140 THR B O 1
ATOM 3717 N N . GLU B 1 141 ? -1.52 -14.82 7.242 1 98.31 141 GLU B N 1
ATOM 3718 C CA . GLU B 1 141 ? -0.369 -14.141 7.828 1 98.31 141 GLU B CA 1
ATOM 3719 C C . GLU B 1 141 ? -0.343 -12.664 7.441 1 98.31 141 GLU B C 1
ATOM 3721 O O . GLU B 1 141 ? 0.146 -11.828 8.203 1 98.31 141 GLU B O 1
ATOM 3726 N N . ILE B 1 142 ? -0.848 -12.336 6.266 1 98.5 142 ILE B N 1
ATOM 3727 C CA . ILE B 1 142 ? -0.759 -10.953 5.805 1 98.5 142 ILE B CA 1
ATOM 3728 C C . ILE B 1 142 ? -2.061 -10.219 6.121 1 98.5 142 ILE B C 1
ATOM 3730 O O . ILE B 1 142 ? -2.049 -9.18 6.789 1 98.5 142 ILE B O 1
ATOM 3734 N N . CYS B 1 143 ? -3.209 -10.789 5.723 1 98.62 143 CYS B N 1
ATOM 3735 C CA . CYS B 1 143 ? -4.477 -10.125 6 1 98.62 143 CYS B CA 1
ATOM 3736 C C . CYS B 1 143 ? -4.859 -10.266 7.469 1 98.62 143 CYS B C 1
ATOM 3738 O O . CYS B 1 143 ? -5.551 -9.414 8.023 1 98.62 143 CYS B O 1
ATOM 3740 N N . GLN B 1 144 ? -4.5 -11.461 8.125 1 98.69 144 GLN B N 1
ATOM 3741 C CA . GLN B 1 144 ? -4.836 -11.734 9.516 1 98.69 144 GLN B CA 1
ATOM 3742 C C . GLN B 1 144 ? -6.316 -11.492 9.781 1 98.69 144 GLN B C 1
ATOM 3744 O O . GLN B 1 144 ? -6.672 -10.719 10.68 1 98.69 144 GLN B O 1
ATOM 3749 N N . PRO B 1 145 ? -7.164 -12.219 9.062 1 98.69 145 PRO B N 1
ATOM 3750 C CA . PRO B 1 145 ? -8.602 -11.961 9.172 1 98.69 145 PRO B CA 1
ATOM 3751 C C . PRO B 1 145 ? -9.172 -12.344 10.539 1 98.69 145 PRO B C 1
ATOM 3753 O O . PRO B 1 145 ? -8.602 -13.188 11.227 1 98.69 145 PRO B O 1
ATOM 3756 N N . LYS B 1 146 ? -10.227 -11.688 10.969 1 98.56 146 LYS B N 1
ATOM 3757 C CA . LYS B 1 146 ? -11.016 -12.031 12.148 1 98.56 146 LYS B CA 1
ATOM 3758 C C . LYS B 1 146 ? -12.438 -12.43 11.758 1 98.56 146 LYS B C 1
ATOM 3760 O O . LYS B 1 146 ? -12.992 -11.906 10.789 1 98.56 146 LYS B O 1
ATOM 3765 N N . ALA B 1 147 ? -12.953 -13.422 12.578 1 98.69 147 ALA B N 1
ATOM 3766 C CA . ALA B 1 147 ? -14.344 -13.82 12.352 1 98.69 147 ALA B CA 1
ATOM 3767 C C . ALA B 1 147 ? -15.266 -12.602 12.352 1 98.69 147 ALA B C 1
ATOM 3769 O O . ALA B 1 147 ? -15.117 -11.695 13.172 1 98.69 147 ALA B O 1
ATOM 3770 N N . GLY B 1 148 ? -16.172 -12.586 11.422 1 98.56 148 GLY B N 1
ATOM 3771 C CA . GLY B 1 148 ? -17.141 -11.508 11.336 1 98.56 148 GLY B CA 1
ATOM 3772 C C . GLY B 1 148 ? -16.734 -10.406 10.375 1 98.56 148 GLY B C 1
ATOM 3773 O O . GLY B 1 148 ? -17.562 -9.602 9.945 1 98.56 148 GLY B O 1
ATOM 3774 N N . GLU B 1 149 ? -15.461 -10.344 9.953 1 98.88 149 GLU B N 1
ATOM 3775 C CA . GLU B 1 149 ? -14.969 -9.32 9.031 1 98.88 149 GLU B CA 1
ATOM 3776 C C . GLU B 1 149 ? -15.391 -9.633 7.598 1 98.88 149 GLU B C 1
ATOM 3778 O O . GLU B 1 149 ? -15.758 -10.773 7.285 1 98.88 149 GLU B O 1
ATOM 3783 N N . THR B 1 150 ? -15.398 -8.625 6.797 1 98.94 150 THR B N 1
ATOM 3784 C CA . THR B 1 150 ? -15.727 -8.75 5.383 1 98.94 150 THR B CA 1
ATOM 3785 C C . THR B 1 150 ? -14.453 -8.797 4.535 1 98.94 150 THR B C 1
ATOM 3787 O O . THR B 1 150 ? -13.578 -7.941 4.672 1 98.94 150 THR B O 1
ATOM 3790 N N . VAL B 1 151 ? -14.414 -9.797 3.652 1 98.88 151 VAL B N 1
ATOM 3791 C CA . VAL B 1 151 ? -13.25 -10.031 2.801 1 98.88 151 VAL B CA 1
ATOM 3792 C C . VAL B 1 151 ? -13.656 -9.945 1.333 1 98.88 151 VAL B C 1
ATOM 3794 O O . VAL B 1 151 ? -14.664 -10.523 0.925 1 98.88 151 VAL B O 1
ATOM 3797 N N . VAL B 1 152 ? -12.914 -9.188 0.551 1 99 152 VAL B N 1
ATOM 3798 C CA . VAL B 1 152 ? -13.086 -9.164 -0.898 1 99 152 VAL B CA 1
ATOM 3799 C C . VAL B 1 152 ? -11.906 -9.875 -1.566 1 99 152 VAL B C 1
ATOM 3801 O O . VAL B 1 152 ? -10.758 -9.703 -1.153 1 99 152 VAL B O 1
ATOM 3804 N N . VAL B 1 153 ? -12.195 -10.672 -2.549 1 98.94 153 VAL B N 1
ATOM 3805 C CA . VAL B 1 153 ? -11.188 -11.398 -3.32 1 98.94 153 VAL B CA 1
ATOM 3806 C C . VAL B 1 153 ? -11.344 -11.07 -4.805 1 98.94 153 VAL B C 1
ATOM 3808 O O . VAL B 1 153 ? -12.398 -11.328 -5.395 1 98.94 153 VAL B O 1
ATOM 3811 N N . SER B 1 154 ? -10.352 -10.469 -5.406 1 98.81 154 SER B N 1
ATOM 3812 C CA . SER B 1 154 ? -10.352 -10.336 -6.859 1 98.81 154 SER B CA 1
ATOM 3813 C C . SER B 1 154 ? -9.773 -11.578 -7.527 1 98.81 154 SER B C 1
ATOM 3815 O O . SER B 1 154 ? -9 -12.312 -6.914 1 98.81 154 SER B O 1
ATOM 3817 N N . GLY B 1 155 ? -10.164 -11.773 -8.852 1 98.25 155 GLY B N 1
ATOM 3818 C CA . GLY B 1 155 ? -9.781 -13.047 -9.445 1 98.25 155 GLY B CA 1
ATOM 3819 C C . GLY B 1 155 ? -10.25 -14.242 -8.648 1 98.25 155 GLY B C 1
ATOM 3820 O O . GLY B 1 155 ? -9.523 -15.227 -8.5 1 98.25 155 GLY B O 1
ATOM 3821 N N . ALA B 1 156 ? -11.484 -14.172 -8.18 1 98.75 156 ALA B N 1
ATOM 3822 C CA . ALA B 1 156 ? -11.977 -15.078 -7.145 1 98.75 156 ALA B CA 1
ATOM 3823 C C . ALA B 1 156 ? -12.203 -16.484 -7.703 1 98.75 156 ALA B C 1
ATOM 3825 O O . ALA B 1 156 ? -12.234 -17.453 -6.953 1 98.75 156 ALA B O 1
ATOM 3826 N N . ALA B 1 157 ? -12.391 -16.594 -8.977 1 98.56 157 ALA B N 1
ATOM 3827 C CA . ALA B 1 157 ? -12.672 -17.906 -9.555 1 98.56 157 ALA B CA 1
ATOM 3828 C C . ALA B 1 157 ? -11.391 -18.562 -10.055 1 98.56 157 ALA B C 1
ATOM 3830 O O . ALA B 1 157 ? -11.438 -19.656 -10.625 1 98.56 157 ALA B O 1
ATOM 3831 N N . GLY B 1 158 ? -10.273 -17.906 -9.883 1 97.88 158 GLY B N 1
ATOM 3832 C CA . GLY B 1 158 ? -8.992 -18.484 -10.266 1 97.88 158 GLY B CA 1
ATOM 3833 C C . GLY B 1 158 ? -8.453 -19.469 -9.25 1 97.88 158 GLY B C 1
ATOM 3834 O O . GLY B 1 158 ? -9.156 -19.844 -8.312 1 97.88 158 GLY B O 1
ATOM 3835 N N . ALA B 1 159 ? -7.188 -19.875 -9.492 1 97.56 159 ALA B N 1
ATOM 3836 C CA . ALA B 1 159 ? -6.551 -20.906 -8.672 1 97.56 159 ALA B CA 1
ATOM 3837 C C . ALA B 1 159 ? -6.406 -20.438 -7.227 1 97.56 159 ALA B C 1
ATOM 3839 O O . ALA B 1 159 ? -6.91 -21.078 -6.301 1 97.56 159 ALA B O 1
ATOM 3840 N N . VAL B 1 160 ? -5.824 -19.266 -7.039 1 98.62 160 VAL B N 1
ATOM 3841 C CA . VAL B 1 160 ? -5.551 -18.766 -5.695 1 98.62 160 VAL B CA 1
ATOM 3842 C C . VAL B 1 160 ? -6.828 -18.188 -5.09 1 98.62 160 VAL B C 1
ATOM 3844 O O . VAL B 1 160 ? -7.188 -18.5 -3.955 1 98.62 160 VAL B O 1
ATOM 3847 N N . GLY B 1 161 ? -7.547 -17.406 -5.84 1 98.75 161 GLY B N 1
ATOM 3848 C CA . GLY B 1 161 ? -8.711 -16.688 -5.348 1 98.75 161 GLY B CA 1
ATOM 3849 C C . GLY B 1 161 ? -9.797 -17.609 -4.809 1 98.75 161 GLY B C 1
ATOM 3850 O O . GLY B 1 161 ? -10.383 -17.328 -3.762 1 98.75 161 GLY B O 1
ATOM 3851 N N . SER B 1 162 ? -10.062 -18.688 -5.52 1 98.75 162 SER B N 1
ATOM 3852 C CA . SER B 1 162 ? -11.125 -19.594 -5.105 1 98.75 162 SER B CA 1
ATOM 3853 C C . SER B 1 162 ? -10.789 -20.25 -3.773 1 98.75 162 SER B C 1
ATOM 3855 O O . SER B 1 162 ? -11.688 -20.578 -2.994 1 98.75 162 SER B O 1
ATOM 3857 N N . HIS B 1 163 ? -9.539 -20.406 -3.477 1 98.69 163 HIS B N 1
ATOM 3858 C CA . HIS B 1 163 ? -9.117 -21 -2.213 1 98.69 163 HIS B CA 1
ATOM 3859 C C . HIS B 1 163 ? -9.172 -19.984 -1.079 1 98.69 163 HIS B C 1
ATOM 3861 O O . HIS B 1 163 ? -9.641 -20.297 0.019 1 98.69 163 HIS B O 1
ATOM 3867 N N . VAL B 1 164 ? -8.719 -18.766 -1.348 1 98.94 164 VAL B N 1
ATOM 3868 C CA . VAL B 1 164 ? -8.742 -17.688 -0.352 1 98.94 164 VAL B CA 1
ATOM 3869 C C . VAL B 1 164 ? -10.164 -17.516 0.177 1 98.94 164 VAL B C 1
ATOM 3871 O O . VAL B 1 164 ? -10.383 -17.438 1.39 1 98.94 164 VAL B O 1
ATOM 3874 N N . GLY B 1 165 ? -11.117 -17.422 -0.752 1 98.88 165 GLY B N 1
ATOM 3875 C CA . GLY B 1 165 ? -12.5 -17.219 -0.336 1 98.88 165 GLY B CA 1
ATOM 3876 C C . GLY B 1 165 ? -13.023 -18.328 0.553 1 98.88 165 GLY B C 1
ATOM 3877 O O . GLY B 1 165 ? -13.727 -18.078 1.53 1 98.88 165 GLY B O 1
ATOM 3878 N N . GLN B 1 166 ? -12.703 -19.531 0.23 1 98.94 166 GLN B N 1
ATOM 3879 C CA . GLN B 1 166 ? -13.148 -20.672 1.041 1 98.94 166 GLN B CA 1
ATOM 3880 C C . GLN B 1 166 ? -12.484 -20.656 2.414 1 98.94 166 GLN B C 1
ATOM 3882 O O . GLN B 1 166 ? -13.125 -20.938 3.426 1 98.94 166 GLN B O 1
ATOM 3887 N N . ILE B 1 167 ? -11.18 -20.359 2.465 1 98.88 167 ILE B N 1
ATOM 3888 C CA . ILE B 1 167 ? -10.492 -20.25 3.746 1 98.88 167 ILE B CA 1
ATOM 3889 C C . ILE B 1 167 ? -11.148 -19.156 4.586 1 98.88 167 ILE B C 1
ATOM 3891 O O . ILE B 1 167 ? -11.352 -19.328 5.789 1 98.88 167 ILE B O 1
ATOM 3895 N N . ALA B 1 168 ? -11.453 -18.016 3.957 1 98.94 168 ALA B N 1
ATOM 3896 C CA . ALA B 1 168 ? -12.133 -16.922 4.652 1 98.94 168 ALA B CA 1
ATOM 3897 C C . ALA B 1 168 ? -13.453 -17.391 5.254 1 98.94 168 ALA B C 1
ATOM 3899 O O . ALA B 1 168 ? -13.773 -17.062 6.395 1 98.94 168 ALA B O 1
ATOM 3900 N N . LYS B 1 169 ? -14.203 -18.203 4.473 1 98.88 169 LYS B N 1
ATOM 3901 C CA . LYS B 1 169 ? -15.461 -18.75 4.984 1 98.88 169 LYS B CA 1
ATOM 3902 C C . LYS B 1 169 ? -15.211 -19.656 6.184 1 98.88 169 LYS B C 1
ATOM 3904 O O . LYS B 1 169 ? -15.93 -19.578 7.184 1 98.88 169 LYS B O 1
ATOM 3909 N N . ILE B 1 170 ? -14.234 -20.516 6.062 1 98.75 170 ILE B N 1
ATOM 3910 C CA . ILE B 1 170 ? -13.883 -21.422 7.148 1 98.75 170 ILE B CA 1
ATOM 3911 C C . ILE B 1 170 ? -13.57 -20.625 8.414 1 98.75 170 ILE B C 1
ATOM 3913 O O . ILE B 1 170 ? -13.891 -21.062 9.523 1 98.75 170 ILE B O 1
ATOM 3917 N N . LEU B 1 171 ? -12.984 -19.453 8.242 1 98.56 171 LEU B N 1
ATOM 3918 C CA . LEU B 1 171 ? -12.547 -18.641 9.367 1 98.56 171 LEU B CA 1
ATOM 3919 C C . LEU B 1 171 ? -13.664 -17.703 9.828 1 98.56 171 LEU B C 1
ATOM 3921 O O . LEU B 1 171 ? -13.453 -16.875 10.703 1 98.56 171 LEU B O 1
ATOM 3925 N N . GLY B 1 172 ? -14.797 -17.75 9.242 1 98.69 172 GLY B N 1
ATOM 3926 C CA . GLY B 1 172 ? -15.977 -17.078 9.766 1 98.69 172 GLY B CA 1
ATOM 3927 C C . GLY B 1 172 ? -16.172 -15.695 9.18 1 98.69 172 GLY B C 1
ATOM 3928 O O . GLY B 1 172 ? -16.844 -14.852 9.781 1 98.69 172 GLY B O 1
ATOM 3929 N N . CYS B 1 173 ? -15.641 -15.43 8.023 1 98.81 173 CYS B N 1
ATOM 3930 C CA . CYS B 1 173 ? -15.75 -14.117 7.402 1 98.81 173 CYS B CA 1
ATOM 3931 C C . CYS B 1 173 ? -16.922 -14.062 6.426 1 98.81 173 CYS B C 1
ATOM 3933 O O . CYS B 1 173 ? -17.406 -15.102 5.988 1 98.81 173 CYS B O 1
ATOM 3935 N N . ARG B 1 174 ? -17.453 -12.852 6.203 1 98.75 174 ARG B N 1
ATOM 3936 C CA . ARG B 1 174 ? -18.266 -12.562 5.031 1 98.75 174 ARG B CA 1
ATOM 3937 C C . ARG B 1 174 ? -17.406 -12.398 3.785 1 98.75 174 ARG B C 1
ATOM 3939 O O . ARG B 1 174 ? -16.453 -11.617 3.783 1 98.75 174 ARG B O 1
ATOM 3946 N N . VAL B 1 175 ? -17.703 -13.125 2.691 1 98.94 175 VAL B N 1
ATOM 3947 C CA . VAL B 1 175 ? -16.781 -13.188 1.572 1 98.94 175 VAL B CA 1
ATOM 3948 C C . VAL B 1 175 ? -17.469 -12.719 0.295 1 98.94 175 VAL B C 1
ATOM 3950 O O . VAL B 1 175 ? -18.547 -13.203 -0.053 1 98.94 175 VAL B O 1
ATOM 3953 N N . ILE B 1 176 ? -16.875 -11.789 -0.414 1 98.94 176 ILE B N 1
ATOM 3954 C CA . ILE B 1 176 ? -17.312 -11.258 -1.702 1 98.94 176 ILE B CA 1
ATOM 3955 C C . ILE B 1 176 ? -16.25 -11.516 -2.756 1 98.94 176 ILE B C 1
ATOM 3957 O O . ILE B 1 176 ? -15.07 -11.195 -2.547 1 98.94 176 ILE B O 1
ATOM 3961 N N . GLY B 1 177 ? -16.641 -12.125 -3.865 1 98.88 177 GLY B N 1
ATOM 3962 C CA . GLY B 1 177 ? -15.695 -12.406 -4.93 1 98.88 177 GLY B CA 1
ATOM 3963 C C . GLY B 1 177 ? -16.031 -11.703 -6.234 1 98.88 177 GLY B C 1
ATOM 3964 O O . GLY B 1 177 ? -17.203 -11.508 -6.555 1 98.88 177 GLY B O 1
ATOM 3965 N N . PHE B 1 178 ? -15.008 -11.32 -6.953 1 98.75 178 PHE B N 1
ATOM 3966 C CA . PHE B 1 178 ? -15.18 -10.836 -8.312 1 98.75 178 PHE B CA 1
ATOM 3967 C C . PHE B 1 178 ? -14.562 -11.797 -9.32 1 98.75 178 PHE B C 1
ATOM 3969 O O . PHE B 1 178 ? -13.453 -12.289 -9.117 1 98.75 178 PHE B O 1
ATOM 3976 N N . ALA B 1 179 ? -15.289 -12.125 -10.352 1 98.31 179 ALA B N 1
ATOM 3977 C CA . ALA B 1 179 ? -14.844 -13.016 -11.422 1 98.31 179 ALA B CA 1
ATOM 3978 C C . ALA B 1 179 ? -15.305 -12.5 -12.781 1 98.31 179 ALA B C 1
ATOM 3980 O O . ALA B 1 179 ? -16.016 -11.492 -12.867 1 98.31 179 ALA B O 1
ATOM 3981 N N . GLY B 1 180 ? -14.898 -13.188 -13.875 1 97.12 180 GLY B N 1
ATOM 3982 C CA . GLY B 1 180 ? -15.031 -12.609 -15.203 1 97.12 180 GLY B CA 1
ATOM 3983 C C . GLY B 1 180 ? -16.219 -13.164 -15.969 1 97.12 180 GLY B C 1
ATOM 3984 O O . GLY B 1 180 ? -16.375 -12.891 -17.172 1 97.12 180 GLY B O 1
ATOM 3985 N N . SER B 1 181 ? -17.047 -14.016 -15.359 1 97.69 181 SER B N 1
ATOM 3986 C CA . SER B 1 181 ? -18.266 -14.516 -16.016 1 97.69 181 SER B CA 1
ATOM 3987 C C . SER B 1 181 ? -19.344 -14.859 -14.984 1 97.69 181 SER B C 1
ATOM 3989 O O . SER B 1 181 ? -19.031 -15.07 -13.805 1 97.69 181 SER B O 1
ATOM 3991 N N . ASP B 1 182 ? -20.578 -14.914 -15.469 1 98.06 182 ASP B N 1
ATOM 3992 C CA . ASP B 1 182 ? -21.688 -15.242 -14.586 1 98.06 182 ASP B CA 1
ATOM 3993 C C . ASP B 1 182 ? -21.578 -16.672 -14.062 1 98.06 182 ASP B C 1
ATOM 3995 O O . ASP B 1 182 ? -21.891 -16.938 -12.898 1 98.06 182 ASP B O 1
ATOM 3999 N N . ASP B 1 183 ? -21.156 -17.547 -14.922 1 98 183 ASP B N 1
ATOM 4000 C CA . ASP B 1 183 ? -20.984 -18.938 -14.523 1 98 183 ASP B CA 1
ATOM 4001 C C . ASP B 1 183 ? -19.969 -19.062 -13.383 1 98 183 ASP B C 1
ATOM 4003 O O . ASP B 1 183 ? -20.172 -19.844 -12.445 1 98 183 ASP B O 1
ATOM 4007 N N . LYS B 1 184 ? -18.953 -18.344 -13.484 1 98.31 184 LYS B N 1
ATOM 4008 C CA . LYS B 1 184 ? -17.938 -18.344 -12.438 1 98.31 184 LYS B CA 1
ATOM 4009 C C . LYS B 1 184 ? -18.5 -17.766 -11.133 1 98.31 184 LYS B C 1
ATOM 4011 O O . LYS B 1 184 ? -18.234 -18.312 -10.055 1 98.31 184 LYS B O 1
ATOM 4016 N N . CYS B 1 185 ? -19.203 -16.719 -11.25 1 98.69 185 CYS B N 1
ATOM 4017 C CA . CYS B 1 185 ? -19.812 -16.125 -10.062 1 98.69 185 CYS B CA 1
ATOM 4018 C C . CYS B 1 185 ? -20.797 -17.094 -9.406 1 98.69 185 CYS B C 1
ATOM 4020 O O . CYS B 1 185 ? -20.828 -17.219 -8.18 1 98.69 185 CYS B O 1
ATOM 4022 N N . GLU B 1 186 ? -21.562 -17.734 -10.211 1 98.62 186 GLU B N 1
ATOM 4023 C CA . GLU B 1 186 ? -22.484 -18.75 -9.695 1 98.62 186 GLU B CA 1
ATOM 4024 C C . GLU B 1 186 ? -21.734 -19.859 -8.977 1 98.62 186 GLU B C 1
ATOM 4026 O O . GLU B 1 186 ? -22.141 -20.297 -7.898 1 98.62 186 GLU B O 1
ATOM 4031 N N . TRP B 1 187 ? -20.641 -20.312 -9.555 1 98.62 187 TRP B N 1
ATOM 4032 C CA . TRP B 1 187 ? -19.812 -21.344 -8.945 1 98.62 187 TRP B CA 1
ATOM 4033 C C . TRP B 1 187 ? -19.297 -20.906 -7.578 1 98.62 187 TRP B C 1
ATOM 4035 O O . TRP B 1 187 ? -19.328 -21.672 -6.617 1 98.62 187 TRP B O 1
ATOM 4045 N N . LEU B 1 188 ? -18.891 -19.672 -7.473 1 98.88 188 LEU B N 1
ATOM 4046 C CA . LEU B 1 188 ? -18.359 -19.125 -6.23 1 98.88 188 LEU B CA 1
ATOM 4047 C C . LEU B 1 188 ? -19.406 -19.156 -5.129 1 98.88 188 LEU B C 1
ATOM 4049 O O . LEU B 1 188 ? -19.125 -19.578 -4.004 1 98.88 188 LEU B O 1
ATOM 4053 N N . VAL B 1 189 ? -20.578 -18.75 -5.469 1 98.88 189 VAL B N 1
ATOM 4054 C CA . VAL B 1 189 ? -21.625 -18.594 -4.453 1 98.88 189 VAL B CA 1
ATOM 4055 C C . VAL B 1 189 ? -22.25 -19.953 -4.152 1 98.88 189 VAL B C 1
ATOM 4057 O O . VAL B 1 189 ? -22.344 -20.359 -2.992 1 98.88 189 VAL B O 1
ATOM 4060 N N . LYS B 1 190 ? -22.609 -20.688 -5.102 1 98.62 190 LYS B N 1
ATOM 4061 C CA . LYS B 1 190 ? -23.406 -21.906 -4.918 1 98.62 190 LYS B CA 1
ATOM 4062 C C . LYS B 1 190 ? -22.547 -23.062 -4.457 1 98.62 190 LYS B C 1
ATOM 4064 O O . LYS B 1 190 ? -23 -23.922 -3.693 1 98.62 190 LYS B O 1
ATOM 4069 N N . GLU B 1 191 ? -21.328 -23.094 -4.922 1 98.38 191 GLU B N 1
ATOM 4070 C CA . GLU B 1 191 ? -20.516 -24.281 -4.648 1 98.38 191 GLU B CA 1
ATOM 4071 C C . GLU B 1 191 ? -19.438 -23.984 -3.604 1 98.38 191 GLU B C 1
ATOM 4073 O O . GLU B 1 191 ? -19.125 -24.844 -2.77 1 98.38 191 GLU B O 1
ATOM 4078 N N . LEU B 1 192 ? -18.891 -22.797 -3.656 1 98.75 192 LEU B N 1
ATOM 4079 C CA . LEU B 1 192 ? -17.734 -22.562 -2.801 1 98.75 192 LEU B CA 1
ATOM 4080 C C . LEU B 1 192 ? -18.141 -21.797 -1.542 1 98.75 192 LEU B C 1
ATOM 4082 O O . LEU B 1 192 ? -17.328 -21.609 -0.637 1 98.75 192 LEU B O 1
ATOM 4086 N N . GLY B 1 193 ? -19.328 -21.266 -1.465 1 98.5 193 GLY B N 1
ATOM 4087 C CA . GLY B 1 193 ? -19.859 -20.703 -0.23 1 98.5 193 GLY B CA 1
ATOM 4088 C C . GLY B 1 193 ? -19.625 -19.219 -0.112 1 98.5 193 GLY B C 1
ATOM 4089 O O . GLY B 1 193 ? -19.891 -18.625 0.94 1 98.5 193 GLY B O 1
ATOM 4090 N N . PHE B 1 194 ? -19.156 -18.562 -1.156 1 98.88 194 PHE B N 1
ATOM 4091 C CA . PHE B 1 194 ? -19.078 -17.109 -1.119 1 98.88 194 PHE B CA 1
ATOM 4092 C C . PHE B 1 194 ? -20.453 -16.5 -0.808 1 98.88 194 PHE B C 1
ATOM 4094 O O . PHE B 1 194 ? -21.484 -17.031 -1.237 1 98.88 194 PHE B O 1
ATOM 4101 N N . ASP B 1 195 ? -20.438 -15.398 -0.06 1 98.94 195 ASP B N 1
ATOM 4102 C CA . ASP B 1 195 ? -21.703 -14.734 0.232 1 98.94 195 ASP B CA 1
ATOM 4103 C C . ASP B 1 195 ? -22.234 -13.984 -0.994 1 98.94 195 ASP B C 1
ATOM 4105 O O . ASP B 1 195 ? -23.438 -13.961 -1.238 1 98.94 195 ASP B O 1
ATOM 4109 N N . TYR B 1 196 ? -21.344 -13.359 -1.703 1 98.88 196 TYR B N 1
ATOM 4110 C CA . TYR B 1 196 ? -21.672 -12.648 -2.934 1 98.88 196 TYR B CA 1
ATOM 4111 C C . TYR B 1 196 ? -20.547 -12.789 -3.959 1 98.88 196 TYR B C 1
ATOM 4113 O O . TYR B 1 196 ? -19.391 -13.016 -3.598 1 98.88 196 TYR B O 1
ATOM 4121 N N . ALA B 1 197 ? -20.922 -12.727 -5.215 1 98.88 197 ALA B N 1
ATOM 4122 C CA . ALA B 1 197 ? -19.938 -12.672 -6.301 1 98.88 197 ALA B CA 1
ATOM 4123 C C . ALA B 1 197 ? -20.453 -11.82 -7.457 1 98.88 197 ALA B C 1
ATOM 4125 O O . ALA B 1 197 ? -21.625 -11.898 -7.82 1 98.88 197 ALA B O 1
ATOM 4126 N N . GLY B 1 198 ? -19.594 -10.977 -7.957 1 98.62 198 GLY B N 1
ATOM 4127 C CA . GLY B 1 198 ? -19.953 -10.117 -9.07 1 98.62 198 GLY B CA 1
ATOM 4128 C C . GLY B 1 198 ? -19.094 -10.336 -10.297 1 98.62 198 GLY B C 1
ATOM 4129 O O . GLY B 1 198 ? -17.875 -10.516 -10.188 1 98.62 198 GLY B O 1
ATOM 4130 N N . ASN B 1 199 ? -19.766 -10.336 -11.492 1 98.44 199 ASN B N 1
ATOM 4131 C CA . ASN B 1 199 ? -19.062 -10.305 -12.773 1 98.44 199 ASN B CA 1
ATOM 4132 C C . ASN B 1 199 ? -18.516 -8.922 -13.078 1 98.44 199 ASN B C 1
ATOM 4134 O O . ASN B 1 199 ? -19.266 -8.008 -13.414 1 98.44 199 ASN B O 1
ATOM 4138 N N . TYR B 1 200 ? -17.188 -8.781 -12.969 1 96.94 200 TYR B N 1
ATOM 4139 C CA . TYR B 1 200 ? -16.578 -7.453 -13.031 1 96.94 200 TYR B CA 1
ATOM 4140 C C . TYR B 1 200 ? -16.75 -6.848 -14.422 1 96.94 200 TYR B C 1
ATOM 4142 O O . TYR B 1 200 ? -16.562 -5.641 -14.609 1 96.94 200 TYR B O 1
ATOM 4150 N N . LYS B 1 201 ? -17.062 -7.68 -15.438 1 96.06 201 LYS B N 1
ATOM 4151 C CA . LYS B 1 201 ? -17.219 -7.207 -16.812 1 96.06 201 LYS B CA 1
ATOM 4152 C C . LYS B 1 201 ? -18.594 -6.566 -17.016 1 96.06 201 LYS B C 1
ATOM 4154 O O . LYS B 1 201 ? -18.781 -5.785 -17.953 1 96.06 201 LYS B O 1
ATOM 4159 N N . THR B 1 202 ? -19.547 -6.926 -16.156 1 97.06 202 THR B N 1
ATOM 4160 C CA . THR B 1 202 ? -20.906 -6.52 -16.469 1 97.06 202 THR B CA 1
ATOM 4161 C C . THR B 1 202 ? -21.516 -5.75 -15.297 1 97.06 202 THR B C 1
ATOM 4163 O O . THR B 1 202 ? -22.594 -5.18 -15.422 1 97.06 202 THR B O 1
ATOM 4166 N N . THR B 1 203 ? -20.891 -5.781 -14.211 1 95.94 203 THR B N 1
ATOM 4167 C CA . THR B 1 203 ? -21.453 -5.121 -13.039 1 95.94 203 THR B CA 1
ATOM 4168 C C . THR B 1 203 ? -20.672 -3.846 -12.711 1 95.94 203 THR B C 1
ATOM 4170 O O . THR B 1 203 ? -19.484 -3.754 -12.984 1 95.94 203 THR B O 1
ATOM 4173 N N . ASN B 1 204 ? -21.438 -2.82 -12.227 1 97.25 204 ASN B N 1
ATOM 4174 C CA . ASN B 1 204 ? -20.766 -1.693 -11.57 1 97.25 204 ASN B CA 1
ATOM 4175 C C . ASN B 1 204 ? -20.156 -2.104 -10.242 1 97.25 204 ASN B C 1
ATOM 4177 O O . ASN B 1 204 ? -20.859 -2.301 -9.25 1 97.25 204 ASN B O 1
ATOM 4181 N N . LEU B 1 205 ? -18.891 -2.15 -10.172 1 97.38 205 LEU B N 1
ATOM 4182 C CA . LEU B 1 205 ? -18.156 -2.729 -9.047 1 97.38 205 LEU B CA 1
ATOM 4183 C C . LEU B 1 205 ? -18.438 -1.945 -7.766 1 97.38 205 LEU B C 1
ATOM 4185 O O . LEU B 1 205 ? -18.641 -2.535 -6.703 1 97.38 205 LEU B O 1
ATOM 4189 N N . ALA B 1 206 ? -18.375 -0.659 -7.859 1 97 206 ALA B N 1
ATOM 4190 C CA . ALA B 1 206 ? -18.578 0.187 -6.684 1 97 206 ALA B CA 1
ATOM 4191 C C . ALA B 1 206 ? -19.953 -0.014 -6.086 1 97 206 ALA B C 1
ATOM 4193 O O . ALA B 1 206 ? -20.094 -0.193 -4.875 1 97 206 ALA B O 1
ATOM 4194 N N . GLU B 1 207 ? -20.969 0.016 -6.891 1 97.94 207 GLU B N 1
ATOM 4195 C CA . GLU B 1 207 ? -22.344 -0.185 -6.43 1 97.94 207 GLU B CA 1
ATOM 4196 C C . GLU B 1 207 ? -22.531 -1.59 -5.867 1 97.94 207 GLU B C 1
ATOM 4198 O O . GLU B 1 207 ? -23.188 -1.766 -4.832 1 97.94 207 GLU B O 1
ATOM 4203 N N . PHE B 1 208 ? -22.031 -2.574 -6.598 1 98.5 208 PHE B N 1
ATOM 4204 C CA . PHE B 1 208 ? -22.125 -3.957 -6.145 1 98.5 208 PHE B CA 1
ATOM 4205 C C . PHE B 1 208 ? -21.516 -4.109 -4.75 1 98.5 208 PHE B C 1
ATOM 4207 O O . PHE B 1 208 ? -22.109 -4.742 -3.877 1 98.5 208 PHE B O 1
ATOM 4214 N N . LEU B 1 209 ? -20.344 -3.543 -4.543 1 98.12 209 LEU B N 1
ATOM 4215 C CA . LEU B 1 209 ? -19.641 -3.666 -3.271 1 98.12 209 LEU B CA 1
ATOM 4216 C C . LEU B 1 209 ? -20.391 -2.957 -2.156 1 98.12 209 LEU B C 1
ATOM 4218 O O . LEU B 1 209 ? -20.453 -3.453 -1.029 1 98.12 209 LEU B O 1
ATOM 4222 N N . LYS B 1 210 ? -20.906 -1.747 -2.432 1 97.5 210 LYS B N 1
ATOM 4223 C CA . LYS B 1 210 ? -21.703 -1.019 -1.442 1 97.5 210 LYS B CA 1
ATOM 4224 C C . LYS B 1 210 ? -22.875 -1.856 -0.949 1 97.5 210 LYS B C 1
ATOM 4226 O O . LYS B 1 210 ? -23.203 -1.831 0.238 1 97.5 210 LYS B O 1
ATOM 4231 N N . GLU B 1 211 ? -23.5 -2.568 -1.848 1 98 211 GLU B N 1
ATOM 4232 C CA . GLU B 1 211 ? -24.641 -3.406 -1.506 1 98 211 GLU B CA 1
ATOM 4233 C C . GLU B 1 211 ? -24.203 -4.668 -0.766 1 98 211 GLU B C 1
ATOM 4235 O O . GLU B 1 211 ? -24.828 -5.059 0.226 1 98 211 GLU B O 1
ATOM 4240 N N . ALA B 1 212 ? -23.172 -5.289 -1.237 1 98.31 212 ALA B N 1
ATOM 4241 C CA . ALA B 1 212 ? -22.719 -6.574 -0.71 1 98.31 212 ALA B CA 1
ATOM 4242 C C . ALA B 1 212 ? -22 -6.395 0.62 1 98.31 212 ALA B C 1
ATOM 4244 O O . ALA B 1 212 ? -21.953 -7.316 1.438 1 98.31 212 ALA B O 1
ATOM 4245 N N . ALA B 1 213 ? -21.375 -5.258 0.826 1 98 213 ALA B N 1
ATOM 4246 C CA . ALA B 1 213 ? -20.625 -4.949 2.035 1 98 213 ALA B CA 1
ATOM 4247 C C . ALA B 1 213 ? -21.062 -3.617 2.635 1 98 213 ALA B C 1
ATOM 4249 O O . ALA B 1 213 ? -20.266 -2.678 2.723 1 98 213 ALA B O 1
ATOM 4250 N N . PRO B 1 214 ? -22.219 -3.545 3.117 1 96.75 214 PRO B N 1
ATOM 4251 C CA . PRO B 1 214 ? -22.75 -2.275 3.621 1 96.75 214 PRO B CA 1
ATOM 4252 C C . PRO B 1 214 ? -21.938 -1.72 4.789 1 96.75 214 PRO B C 1
ATOM 4254 O O . PRO B 1 214 ? -21.953 -0.511 5.035 1 96.75 214 PRO B O 1
ATOM 4257 N N . LYS B 1 215 ? -21.219 -2.607 5.523 1 97.12 215 LYS B N 1
ATOM 4258 C CA . LYS B 1 215 ? -20.422 -2.145 6.656 1 97.12 215 LYS B CA 1
ATOM 4259 C C . LYS B 1 215 ? -18.969 -1.903 6.242 1 97.12 215 LYS B C 1
ATOM 4261 O O . LYS B 1 215 ? -18.109 -1.686 7.098 1 97.12 215 LYS B O 1
ATOM 4266 N N . GLY B 1 216 ? -18.656 -2.047 4.957 1 98.31 216 GLY B N 1
ATOM 4267 C CA . GLY B 1 216 ? -17.312 -1.841 4.449 1 98.31 216 GLY B CA 1
ATOM 4268 C C . GLY B 1 216 ? -16.5 -3.123 4.352 1 98.31 216 GLY B C 1
ATOM 4269 O O . GLY B 1 216 ? -17 -4.203 4.68 1 98.31 216 GLY B O 1
ATOM 4270 N N . VAL B 1 217 ? -15.352 -3 3.82 1 98.88 217 VAL B N 1
ATOM 4271 C CA . VAL B 1 217 ? -14.453 -4.125 3.58 1 98.88 217 VAL B CA 1
ATOM 4272 C C . VAL B 1 217 ? -13.289 -4.074 4.566 1 98.88 217 VAL B C 1
ATOM 4274 O O . VAL B 1 217 ? -12.664 -3.027 4.746 1 98.88 217 VAL B O 1
ATOM 4277 N N . ASP B 1 218 ? -12.938 -5.176 5.207 1 98.94 218 ASP B N 1
ATOM 4278 C CA . ASP B 1 218 ? -11.875 -5.219 6.207 1 98.94 218 ASP B CA 1
ATOM 4279 C C . ASP B 1 218 ? -10.594 -5.805 5.625 1 98.94 218 ASP B C 1
ATOM 4281 O O . ASP B 1 218 ? -9.492 -5.371 5.969 1 98.94 218 ASP B O 1
ATOM 4285 N N . CYS B 1 219 ? -10.75 -6.805 4.781 1 98.94 219 CYS B N 1
ATOM 4286 C CA . CYS B 1 219 ? -9.617 -7.469 4.148 1 98.94 219 CYS B CA 1
ATOM 4287 C C . CYS B 1 219 ? -9.805 -7.543 2.637 1 98.94 219 CYS B C 1
ATOM 4289 O O . CYS B 1 219 ? -10.914 -7.746 2.152 1 98.94 219 CYS B O 1
ATOM 4291 N N . TYR B 1 220 ? -8.797 -7.383 1.925 1 99 220 TYR B N 1
ATOM 4292 C CA . TYR B 1 220 ? -8.789 -7.523 0.473 1 99 220 TYR B CA 1
ATOM 4293 C C . TYR B 1 220 ? -7.617 -8.383 0.01 1 99 220 TYR B C 1
ATOM 4295 O O . TYR B 1 220 ? -6.465 -8.109 0.358 1 99 220 TYR B O 1
ATOM 4303 N N . PHE B 1 221 ? -7.887 -9.445 -0.63 1 99 221 PHE B N 1
ATOM 4304 C CA . PHE B 1 221 ? -6.883 -10.273 -1.286 1 99 221 PHE B CA 1
ATOM 4305 C C . PHE B 1 221 ? -6.832 -9.984 -2.781 1 99 221 PHE B C 1
ATOM 4307 O O . PHE B 1 221 ? -7.695 -10.43 -3.537 1 99 221 PHE B O 1
ATOM 4314 N N . ASP B 1 222 ? -5.836 -9.297 -3.189 1 98.94 222 ASP B N 1
ATOM 4315 C CA . ASP B 1 222 ? -5.762 -8.695 -4.52 1 98.94 222 ASP B CA 1
ATOM 4316 C C . ASP B 1 222 ? -4.945 -9.57 -5.469 1 98.94 222 ASP B C 1
ATOM 4318 O O . ASP B 1 222 ? -3.727 -9.68 -5.328 1 98.94 222 ASP B O 1
ATOM 4322 N N . ASN B 1 223 ? -5.602 -10.148 -6.434 1 98.62 223 ASN B N 1
ATOM 4323 C CA . ASN B 1 223 ? -4.938 -10.945 -7.465 1 98.62 223 ASN B CA 1
ATOM 4324 C C . ASN B 1 223 ? -4.848 -10.188 -8.789 1 98.62 223 ASN B C 1
ATOM 4326 O O . ASN B 1 223 ? -4.184 -10.633 -9.719 1 98.62 223 ASN B O 1
ATOM 4330 N N . VAL B 1 224 ? -5.453 -9.062 -8.875 1 97.88 224 VAL B N 1
ATOM 4331 C CA . VAL B 1 224 ? -5.766 -8.516 -10.195 1 97.88 224 VAL B CA 1
ATOM 4332 C C . VAL B 1 224 ? -5.117 -7.137 -10.344 1 97.88 224 VAL B C 1
ATOM 4334 O O . VAL B 1 224 ? -4.582 -6.812 -11.406 1 97.88 224 VAL B O 1
ATOM 4337 N N . GLY B 1 225 ? -5.09 -6.312 -9.336 1 97.88 225 GLY B N 1
ATOM 4338 C CA . GLY B 1 225 ? -4.629 -4.938 -9.43 1 97.88 225 GLY B CA 1
ATOM 4339 C C . GLY B 1 225 ? -5.547 -4.051 -10.25 1 97.88 225 GLY B C 1
ATOM 4340 O O . GLY B 1 225 ? -6.746 -4.312 -10.344 1 97.88 225 GLY B O 1
ATOM 4341 N N . GLY B 1 226 ? -5.012 -2.893 -10.664 1 96.62 226 GLY B N 1
ATOM 4342 C CA . GLY B 1 226 ? -5.723 -1.999 -11.562 1 96.62 226 GLY B CA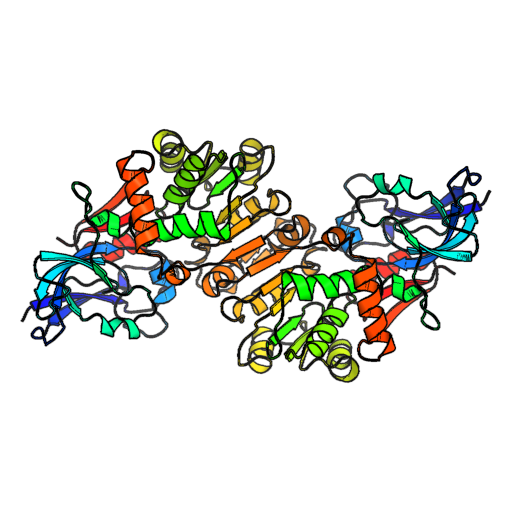 1
ATOM 4343 C C . GLY B 1 226 ? -6.957 -1.376 -10.938 1 96.62 226 GLY B C 1
ATOM 4344 O O . GLY B 1 226 ? -7.004 -1.165 -9.727 1 96.62 226 GLY B O 1
ATOM 4345 N N . GLU B 1 227 ? -7.949 -1.087 -11.773 1 96.88 227 GLU B N 1
ATOM 4346 C CA . GLU B 1 227 ? -9.133 -0.33 -11.367 1 96.88 227 GLU B CA 1
ATOM 4347 C C . GLU B 1 227 ? -9.961 -1.103 -10.344 1 96.88 227 GLU B C 1
ATOM 4349 O O . GLU B 1 227 ? -10.57 -0.506 -9.453 1 96.88 227 GLU B O 1
ATOM 4354 N N . ILE B 1 228 ? -9.961 -2.402 -10.453 1 97.56 228 ILE B N 1
ATOM 4355 C CA . ILE B 1 228 ? -10.688 -3.205 -9.477 1 97.56 228 ILE B CA 1
ATOM 4356 C C . ILE B 1 228 ? -10.109 -2.967 -8.078 1 97.56 228 ILE B C 1
ATOM 4358 O O . ILE B 1 228 ? -10.852 -2.738 -7.121 1 97.56 228 ILE B O 1
ATOM 4362 N N . SER B 1 229 ? -8.82 -3.004 -8 1 98.25 229 SER B N 1
ATOM 4363 C CA . SER B 1 229 ? -8.133 -2.775 -6.73 1 98.25 229 SER B CA 1
ATOM 4364 C C . SER B 1 229 ? -8.461 -1.396 -6.168 1 98.25 229 SER B C 1
ATOM 4366 O O . SER B 1 229 ? -8.766 -1.259 -4.98 1 98.25 229 SER B O 1
ATOM 4368 N N . SER B 1 230 ? -8.398 -0.374 -7.016 1 98 230 SER B N 1
ATOM 4369 C CA . SER B 1 230 ? -8.719 0.982 -6.582 1 98 230 SER B CA 1
ATOM 4370 C C . SER B 1 230 ? -10.141 1.071 -6.047 1 98 230 SER B C 1
ATOM 4372 O O . SER B 1 230 ? -10.391 1.723 -5.027 1 98 230 SER B O 1
ATOM 4374 N N . THR B 1 231 ? -11.055 0.473 -6.738 1 98 231 THR B N 1
ATOM 4375 C CA . THR B 1 231 ? -12.453 0.502 -6.328 1 98 231 THR B CA 1
ATOM 4376 C C . THR B 1 231 ? -12.633 -0.166 -4.969 1 98 231 THR B C 1
ATOM 4378 O O . THR B 1 231 ? -13.312 0.373 -4.09 1 98 231 THR B O 1
ATOM 4381 N N . VAL B 1 232 ? -12.039 -1.318 -4.773 1 98.75 232 VAL B N 1
ATOM 4382 C CA . VAL B 1 232 ? -12.156 -2.025 -3.502 1 98.75 232 VAL B CA 1
ATOM 4383 C C . VAL B 1 232 ? -11.547 -1.185 -2.381 1 98.75 232 VAL B C 1
ATOM 4385 O O . VAL B 1 232 ? -12.172 -0.991 -1.334 1 98.75 232 VAL B O 1
ATOM 4388 N N . MET B 1 233 ? -10.352 -0.636 -2.602 1 98.69 233 MET B N 1
ATOM 4389 C CA . MET B 1 233 ? -9.664 0.157 -1.589 1 98.69 233 MET B CA 1
ATOM 4390 C C . MET B 1 233 ? -10.5 1.366 -1.183 1 98.69 233 MET B C 1
ATOM 4392 O O . MET B 1 233 ? -10.5 1.763 -0.015 1 98.69 233 MET B O 1
ATOM 4396 N N . SER B 1 234 ? -11.18 1.948 -2.129 1 97.69 234 SER B N 1
ATOM 4397 C CA . SER B 1 234 ? -11.984 3.139 -1.864 1 97.69 234 SER B CA 1
ATOM 4398 C C . SER B 1 234 ? -13.117 2.834 -0.893 1 97.69 234 SER B C 1
ATOM 4400 O O . SER B 1 234 ? -13.688 3.746 -0.288 1 97.69 234 SER B O 1
ATOM 4402 N N . GLN B 1 235 ? -13.453 1.575 -0.697 1 98.38 235 GLN B N 1
ATOM 4403 C CA . GLN B 1 235 ? -14.602 1.212 0.136 1 98.38 235 GLN B CA 1
ATOM 4404 C C . GLN B 1 235 ? -14.164 0.376 1.335 1 98.38 235 GLN B C 1
ATOM 4406 O O . GLN B 1 235 ? -14.977 -0.315 1.948 1 98.38 235 GLN B O 1
ATOM 4411 N N . MET B 1 236 ? -12.906 0.336 1.604 1 98.81 236 MET B N 1
ATOM 4412 C CA . MET B 1 236 ? -12.391 -0.398 2.756 1 98.81 236 MET B CA 1
ATOM 4413 C C . MET B 1 236 ? -12.578 0.403 4.039 1 98.81 236 MET B C 1
ATOM 4415 O O . MET B 1 236 ? -12.711 1.628 3.998 1 98.81 236 MET B O 1
ATOM 4419 N N . ASN B 1 237 ? -12.617 -0.32 5.133 1 98.75 237 ASN B N 1
ATOM 4420 C CA . ASN B 1 237 ? -12.688 0.275 6.461 1 98.75 237 ASN B CA 1
ATOM 4421 C C . ASN B 1 237 ? -11.312 0.764 6.926 1 98.75 237 ASN B C 1
ATOM 4423 O O . ASN B 1 237 ? -10.289 0.369 6.371 1 98.75 237 ASN B O 1
ATOM 4427 N N . ASN B 1 238 ? -11.328 1.685 7.922 1 98.44 238 ASN B N 1
ATOM 4428 C CA . ASN B 1 238 ? -10.078 2.096 8.555 1 98.44 238 ASN B CA 1
ATOM 4429 C C . ASN B 1 238 ? -9.25 0.891 9 1 98.44 238 ASN B C 1
ATOM 4431 O O . ASN B 1 238 ? -9.797 -0.074 9.539 1 98.44 238 ASN B O 1
ATOM 4435 N N . TYR B 1 239 ? -7.969 0.926 8.711 1 98.62 239 TYR B N 1
ATOM 4436 C CA . TYR B 1 239 ? -6.988 -0.075 9.117 1 98.62 239 TYR B CA 1
ATOM 4437 C C . TYR B 1 239 ? -7.203 -1.383 8.359 1 98.62 239 TYR B C 1
ATOM 4439 O O . TYR B 1 239 ? -6.859 -2.457 8.859 1 98.62 239 TYR B O 1
ATOM 4447 N N . GLY B 1 240 ? -7.941 -1.305 7.215 1 98.88 240 GLY B N 1
ATOM 4448 C CA . GLY B 1 240 ? -8.047 -2.48 6.367 1 98.88 240 GLY B CA 1
ATOM 4449 C C . GLY B 1 240 ? -6.703 -3.078 6 1 98.88 240 GLY B C 1
ATOM 4450 O O . GLY B 1 240 ? -5.695 -2.371 5.957 1 98.88 240 GLY B O 1
ATOM 4451 N N . ARG B 1 241 ? -6.688 -4.375 5.766 1 98.94 241 ARG B N 1
ATOM 4452 C CA . ARG B 1 241 ? -5.473 -5.102 5.41 1 98.94 241 ARG B CA 1
ATOM 4453 C C . ARG B 1 241 ? -5.586 -5.715 4.02 1 98.94 241 ARG B C 1
ATOM 4455 O O . ARG B 1 241 ? -6.613 -6.309 3.684 1 98.94 241 ARG B O 1
ATOM 4462 N N . ILE B 1 242 ? -4.555 -5.531 3.23 1 98.94 242 ILE B N 1
ATOM 4463 C CA . ILE B 1 242 ? -4.566 -6.008 1.852 1 98.94 242 ILE B CA 1
ATOM 4464 C C . ILE B 1 242 ? -3.348 -6.891 1.598 1 98.94 242 ILE B C 1
ATOM 4466 O O . ILE B 1 242 ? -2.213 -6.48 1.846 1 98.94 242 ILE B O 1
ATOM 4470 N N . ALA B 1 243 ? -3.539 -8.078 1.193 1 98.94 243 ALA B N 1
ATOM 4471 C CA . ALA B 1 243 ? -2.492 -8.93 0.622 1 98.94 243 ALA B CA 1
ATOM 4472 C C . ALA B 1 243 ? -2.465 -8.812 -0.899 1 98.94 243 ALA B C 1
ATOM 4474 O O . ALA B 1 243 ? -3.43 -9.18 -1.573 1 98.94 243 ALA B O 1
ATOM 4475 N N . VAL B 1 244 ? -1.417 -8.266 -1.405 1 98.94 244 VAL B N 1
ATOM 4476 C CA . VAL B 1 244 ? -1.268 -8.188 -2.854 1 98.94 244 VAL B CA 1
ATOM 4477 C C . VAL B 1 244 ? -0.532 -9.422 -3.369 1 98.94 244 VAL B C 1
ATOM 4479 O O . VAL B 1 244 ? 0.675 -9.562 -3.16 1 98.94 244 VAL B O 1
ATOM 4482 N N . CYS B 1 245 ? -1.234 -10.211 -4.062 1 98.62 245 CYS B N 1
ATOM 4483 C CA . CYS B 1 245 ? -0.735 -11.5 -4.531 1 98.62 245 CYS B CA 1
ATOM 4484 C C . CYS B 1 245 ? -0.359 -11.43 -6.008 1 98.62 245 CYS B C 1
ATOM 4486 O O . CYS B 1 245 ? 0.523 -12.164 -6.461 1 98.62 245 CYS B O 1
ATOM 4488 N N . GLY B 1 246 ? -1.062 -10.594 -6.676 1 97.69 246 GLY B N 1
ATOM 4489 C CA . GLY B 1 246 ? -0.802 -10.445 -8.102 1 97.69 246 GLY B CA 1
ATOM 4490 C C . GLY B 1 246 ? -1.382 -9.164 -8.68 1 97.69 246 GLY B C 1
ATOM 4491 O O . GLY B 1 246 ? -1.969 -8.359 -7.961 1 97.69 246 GLY B O 1
ATOM 4492 N N . ALA B 1 247 ? -1.171 -9 -9.992 1 97.19 247 ALA B N 1
ATOM 4493 C CA . ALA B 1 247 ? -1.626 -7.852 -10.773 1 97.19 247 ALA B CA 1
ATOM 4494 C C . ALA B 1 247 ? -1.876 -8.234 -12.227 1 97.19 247 ALA B C 1
ATOM 4496 O O . ALA B 1 247 ? -1.399 -7.566 -13.148 1 97.19 247 ALA B O 1
ATOM 4497 N N . ILE B 1 248 ? -2.598 -9.273 -12.367 1 95.69 248 ILE B N 1
ATOM 4498 C CA . ILE B 1 248 ? -2.701 -9.93 -13.664 1 95.69 248 ILE B CA 1
ATOM 4499 C C . ILE B 1 248 ? -3.357 -8.984 -14.672 1 95.69 248 ILE B C 1
ATOM 4501 O O . ILE B 1 248 ? -3.193 -9.148 -15.883 1 95.69 248 ILE B O 1
ATOM 4505 N N . SER B 1 249 ? -4.094 -7.98 -14.25 1 93.75 249 SER B N 1
ATOM 4506 C CA . SER B 1 249 ? -4.75 -7.039 -15.148 1 93.75 249 SER B CA 1
ATOM 4507 C C . SER B 1 249 ? -3.73 -6.238 -15.953 1 93.75 249 SER B C 1
ATOM 4509 O O . SER B 1 249 ? -4.051 -5.703 -17.016 1 93.75 249 SER B O 1
ATOM 4511 N N . GLY B 1 250 ? -2.547 -6.203 -15.398 1 93.88 250 GLY B N 1
ATOM 4512 C CA . GLY B 1 250 ? -1.54 -5.398 -16.062 1 93.88 250 GLY B CA 1
ATOM 4513 C C . GLY B 1 250 ? -0.528 -6.227 -16.828 1 93.88 250 GLY B C 1
ATOM 4514 O O . GLY B 1 250 ? 0.363 -5.68 -17.484 1 93.88 250 GLY B O 1
ATOM 4515 N N . TYR B 1 251 ? -0.631 -7.516 -16.844 1 94 251 TYR B N 1
ATOM 4516 C CA . TYR B 1 251 ? 0.431 -8.383 -17.328 1 94 251 TYR B CA 1
ATOM 4517 C C . TYR B 1 251 ? 0.575 -8.258 -18.844 1 94 251 TYR B C 1
ATOM 4519 O O . TYR B 1 251 ? 1.688 -8.297 -19.375 1 94 251 TYR B O 1
ATOM 4527 N N . ASN B 1 252 ? -0.533 -8.125 -19.547 1 95.06 252 ASN B N 1
ATOM 4528 C CA . ASN B 1 252 ? -0.48 -8.109 -21 1 95.06 252 ASN B CA 1
ATOM 4529 C C . ASN B 1 252 ? -0.205 -6.711 -21.547 1 95.06 252 ASN B C 1
ATOM 4531 O O . ASN B 1 252 ? 0.008 -6.535 -22.75 1 95.06 252 ASN B O 1
ATOM 4535 N N . GLU B 1 253 ? -0.299 -5.723 -20.703 1 93.94 253 GLU B N 1
ATOM 4536 C CA . GLU B 1 253 ? 0.071 -4.379 -21.141 1 93.94 253 GLU B CA 1
ATOM 4537 C C . GLU B 1 253 ? 1.581 -4.172 -21.062 1 93.94 253 GLU B C 1
ATOM 4539 O O . GLU B 1 253 ? 2.119 -3.846 -20 1 93.94 253 GLU B O 1
ATOM 4544 N N . THR B 1 254 ? 2.23 -4.293 -22.219 1 91.25 254 THR B N 1
ATOM 4545 C CA . THR B 1 254 ? 3.689 -4.297 -22.219 1 91.25 254 THR B CA 1
ATOM 4546 C C . THR B 1 254 ? 4.234 -2.879 -22.359 1 91.25 254 THR B C 1
ATOM 4548 O O . THR B 1 254 ? 5.434 -2.648 -22.203 1 91.25 254 THR B O 1
ATOM 4551 N N . ASP B 1 255 ? 3.375 -1.938 -22.625 1 91.62 255 ASP B N 1
ATOM 4552 C CA . ASP B 1 255 ? 3.744 -0.526 -22.562 1 91.62 255 ASP B CA 1
ATOM 4553 C C . ASP B 1 255 ? 3.584 0.027 -21.141 1 91.62 255 ASP B C 1
ATOM 4555 O O . ASP B 1 255 ? 2.465 0.253 -20.688 1 91.62 255 ASP B O 1
ATOM 4559 N N . PRO B 1 256 ? 4.676 0.267 -20.547 1 86.12 256 PRO B N 1
ATOM 4560 C CA . PRO B 1 256 ? 4.594 0.726 -19.172 1 86.12 256 PRO B CA 1
ATOM 4561 C C . PRO B 1 256 ? 3.77 2.004 -19.016 1 86.12 256 PRO B C 1
ATOM 4563 O O . PRO B 1 256 ? 3.141 2.217 -17.969 1 86.12 256 PRO B O 1
ATOM 4566 N N . GLU B 1 257 ? 3.693 2.85 -20 1 89.12 257 GLU B N 1
ATOM 4567 C CA . GLU B 1 257 ? 2.977 4.121 -19.938 1 89.12 257 GLU B CA 1
ATOM 4568 C C . GLU B 1 257 ? 1.467 3.902 -19.953 1 89.12 257 GLU B C 1
ATOM 4570 O O . GLU B 1 257 ? 0.7 4.809 -19.625 1 89.12 257 GLU B O 1
ATOM 4575 N N . LYS B 1 258 ? 1.104 2.74 -20.344 1 92.81 258 LYS B N 1
ATOM 4576 C CA . LYS B 1 258 ? -0.324 2.455 -20.453 1 92.81 258 LYS B CA 1
ATOM 4577 C C . LYS B 1 258 ? -0.824 1.68 -19.234 1 92.81 258 LYS B C 1
ATOM 4579 O O . LYS B 1 258 ? -2.029 1.478 -19.062 1 92.81 258 LYS B O 1
ATOM 4584 N N . ARG B 1 259 ? 0.053 1.26 -18.438 1 94.94 259 ARG B N 1
ATOM 4585 C CA . ARG B 1 259 ? -0.319 0.542 -17.219 1 94.94 259 ARG B CA 1
ATOM 4586 C C . ARG B 1 259 ? -0.764 1.51 -16.125 1 94.94 259 ARG B C 1
ATOM 4588 O O . ARG B 1 259 ? -0.097 1.643 -15.102 1 94.94 259 ARG B O 1
ATOM 4595 N N . LYS B 1 260 ? -1.871 2.164 -16.391 1 96.31 260 LYS B N 1
ATOM 4596 C CA . LYS B 1 260 ? -2.369 3.201 -15.484 1 96.31 260 LYS B CA 1
ATOM 4597 C C . LYS B 1 260 ? -3.666 2.764 -14.812 1 96.31 260 LYS B C 1
ATOM 4599 O O . LYS B 1 260 ? -4.43 1.977 -15.367 1 96.31 260 LYS B O 1
ATOM 4604 N N . ALA B 1 261 ? -3.885 3.152 -13.641 1 96.81 261 ALA B N 1
ATOM 4605 C CA . ALA B 1 261 ? -5.125 2.99 -12.891 1 96.81 261 ALA B CA 1
ATOM 4606 C C . ALA B 1 261 ? -5.34 4.156 -11.93 1 96.81 261 ALA B C 1
ATOM 4608 O O . ALA B 1 261 ? -4.477 5.027 -11.797 1 96.81 261 ALA B O 1
ATOM 4609 N N . THR B 1 262 ? -6.535 4.266 -11.367 1 97.31 262 THR B N 1
ATOM 4610 C CA . THR B 1 262 ? -6.824 5.273 -10.352 1 97.31 262 THR B CA 1
ATOM 4611 C C . THR B 1 262 ? -5.824 5.195 -9.211 1 97.31 262 THR B C 1
ATOM 4613 O O . THR B 1 262 ? -5.543 4.109 -8.695 1 97.31 262 THR B O 1
ATOM 4616 N N . MET B 1 263 ? -5.266 6.391 -8.805 1 97.5 263 MET B N 1
ATOM 4617 C CA . MET B 1 263 ? -4.285 6.453 -7.727 1 97.5 263 MET B CA 1
ATOM 4618 C C . MET B 1 263 ? -4.863 5.879 -6.438 1 97.5 263 MET B C 1
ATOM 4620 O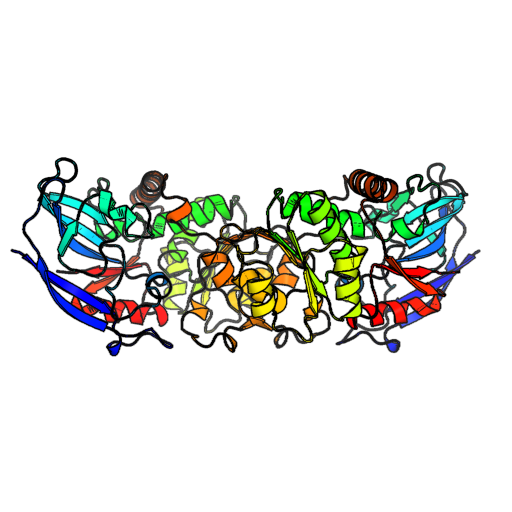 O . MET B 1 263 ? -6.016 6.145 -6.094 1 97.5 263 MET B O 1
ATOM 4624 N N . VAL B 1 264 ? -3.975 5.125 -5.719 1 98 264 VAL B N 1
ATOM 4625 C CA . VAL B 1 264 ? -4.512 4.43 -4.559 1 98 264 VAL B CA 1
ATOM 4626 C C . VAL B 1 264 ? -4.059 5.129 -3.279 1 98 264 VAL B C 1
ATOM 4628 O O . VAL B 1 264 ? -4.609 4.891 -2.201 1 98 264 VAL B O 1
ATOM 4631 N N . GLN B 1 265 ? -3.09 6.086 -3.332 1 98.19 265 GLN B N 1
ATOM 4632 C CA . GLN B 1 265 ? -2.469 6.656 -2.143 1 98.19 265 GLN B CA 1
ATOM 4633 C C . GLN B 1 265 ? -3.49 7.414 -1.301 1 98.19 265 GLN B C 1
ATOM 4635 O O . GLN B 1 265 ? -3.43 7.391 -0.069 1 98.19 265 GLN B O 1
ATOM 4640 N N . GLY B 1 266 ? -4.43 8.133 -1.97 1 97.12 266 GLY B N 1
ATOM 4641 C CA . GLY B 1 266 ? -5.465 8.836 -1.224 1 97.12 266 GLY B CA 1
ATOM 4642 C C . GLY B 1 266 ? -6.277 7.914 -0.332 1 97.12 266 GLY B C 1
ATOM 4643 O O . GLY B 1 266 ? -6.586 8.266 0.81 1 97.12 266 GLY B O 1
ATOM 4644 N N . TYR B 1 267 ? -6.602 6.723 -0.824 1 97.88 267 TYR B N 1
ATOM 4645 C CA . TYR B 1 267 ? -7.352 5.746 -0.041 1 97.88 267 TYR B CA 1
ATOM 4646 C C . TYR B 1 267 ? -6.488 5.164 1.072 1 97.88 267 TYR B C 1
ATOM 4648 O O . TYR B 1 267 ? -6.965 4.945 2.188 1 97.88 267 TYR B O 1
ATOM 4656 N N . ILE B 1 268 ? -5.191 4.891 0.736 1 98.81 268 ILE B N 1
ATOM 4657 C CA . ILE B 1 268 ? -4.258 4.297 1.689 1 98.81 268 ILE B CA 1
ATOM 4658 C C . ILE B 1 268 ? -4.129 5.203 2.912 1 98.81 268 ILE B C 1
ATOM 4660 O O . ILE B 1 268 ? -4.215 4.734 4.051 1 98.81 268 ILE B O 1
ATOM 4664 N N . VAL B 1 269 ? -3.992 6.48 2.697 1 98.06 269 VAL B N 1
ATOM 4665 C CA . VAL B 1 269 ? -3.84 7.414 3.809 1 98.06 269 VAL B CA 1
ATOM 4666 C C . VAL B 1 269 ? -5.18 7.59 4.523 1 98.06 269 VAL B C 1
ATOM 4668 O O . VAL B 1 269 ? -5.246 7.531 5.75 1 98.06 269 VAL B O 1
ATOM 4671 N N . GLY B 1 270 ? -6.238 7.836 3.76 1 97.06 270 GLY B N 1
ATOM 4672 C CA . GLY B 1 270 ? -7.547 8.148 4.312 1 97.06 270 GLY B CA 1
ATOM 4673 C C . GLY B 1 270 ? -8.086 7.055 5.219 1 97.06 270 GLY B C 1
ATOM 4674 O O . GLY B 1 270 ? -8.719 7.344 6.238 1 97.06 270 GLY B O 1
ATOM 4675 N N . LYS B 1 271 ? -7.809 5.801 4.816 1 98.19 271 LYS B N 1
ATOM 4676 C CA . LYS B 1 271 ? -8.305 4.66 5.582 1 98.19 271 LYS B CA 1
ATOM 4677 C C . LYS B 1 271 ? -7.184 4.012 6.387 1 98.19 271 LYS B C 1
ATOM 4679 O O . LYS B 1 271 ? -7.391 2.979 7.027 1 98.19 271 LYS B O 1
ATOM 4684 N N . GLN B 1 272 ? -6.047 4.648 6.344 1 98.69 272 GLN B N 1
ATOM 4685 C CA . GLN B 1 272 ? -4.883 4.121 7.04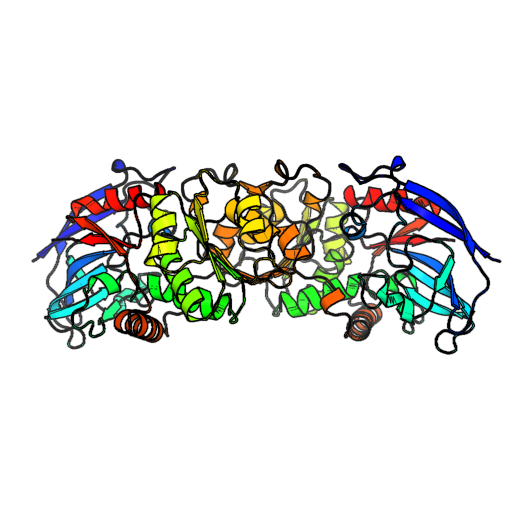7 1 98.69 272 GLN B CA 1
ATOM 4686 C C . GLN B 1 272 ? -4.711 2.629 6.781 1 98.69 272 GLN B C 1
ATOM 4688 O O . GLN B 1 272 ? -4.582 1.837 7.719 1 98.69 272 GLN B O 1
ATOM 4693 N N . LEU B 1 273 ? -4.699 2.25 5.492 1 98.94 273 LEU B N 1
ATOM 4694 C CA . LEU B 1 273 ? -4.617 0.859 5.059 1 98.94 273 LEU B CA 1
ATOM 4695 C C . LEU B 1 273 ? -3.215 0.303 5.273 1 98.94 273 LEU B C 1
ATOM 4697 O O . LEU B 1 273 ? -2.236 1.052 5.25 1 98.94 273 LEU B O 1
ATOM 4701 N N . LYS B 1 274 ? -3.137 -0.996 5.543 1 98.88 274 LYS B N 1
ATOM 4702 C CA . LYS B 1 274 ? -1.892 -1.759 5.496 1 98.88 274 LYS B CA 1
ATOM 4703 C C . LYS B 1 274 ? -1.862 -2.693 4.293 1 98.88 274 LYS B C 1
ATOM 4705 O O . LYS B 1 274 ? -2.715 -3.574 4.164 1 98.88 274 LYS B O 1
ATOM 4710 N N . ILE B 1 275 ? -0.966 -2.465 3.414 1 98.94 275 ILE B N 1
ATOM 4711 C CA . ILE B 1 275 ? -0.829 -3.23 2.18 1 98.94 275 ILE B CA 1
ATOM 4712 C C . ILE B 1 275 ? 0.51 -3.965 2.172 1 98.94 275 ILE B C 1
ATOM 4714 O O . ILE B 1 275 ? 1.549 -3.377 2.484 1 98.94 275 ILE B O 1
ATOM 4718 N N . GLU B 1 276 ? 0.503 -5.207 1.854 1 98.94 276 GLU B N 1
ATOM 4719 C CA . GLU B 1 276 ? 1.743 -5.973 1.786 1 98.94 276 GLU B CA 1
ATOM 4720 C C . GLU B 1 276 ? 1.731 -6.938 0.603 1 98.94 276 GLU B C 1
ATOM 4722 O O . GLU B 1 276 ? 0.773 -7.691 0.418 1 98.94 276 GLU B O 1
ATOM 4727 N N . GLY B 1 277 ? 2.75 -6.781 -0.245 1 98.88 277 GLY B N 1
ATOM 4728 C CA . GLY B 1 277 ? 2.969 -7.777 -1.28 1 98.88 277 GLY B CA 1
ATOM 4729 C C . GLY B 1 277 ? 3.748 -8.984 -0.792 1 98.88 277 GLY B C 1
ATOM 4730 O O . GLY B 1 277 ? 4.523 -8.883 0.163 1 98.88 277 GLY B O 1
ATOM 4731 N N . PHE B 1 278 ? 3.533 -10.094 -1.489 1 98.69 278 PHE B N 1
ATOM 4732 C CA . PHE B 1 278 ? 4.27 -11.273 -1.039 1 98.69 278 PHE B CA 1
ATOM 4733 C C . PHE B 1 278 ? 4.438 -12.273 -2.176 1 98.69 278 PHE B C 1
ATOM 4735 O O . PHE B 1 278 ? 3.697 -12.234 -3.16 1 98.69 278 PHE B O 1
ATOM 4742 N N . GLN B 1 279 ? 5.387 -13.07 -2.076 1 97.62 279 GLN B N 1
ATOM 4743 C CA . GLN B 1 279 ? 5.609 -14.289 -2.852 1 97.62 279 GLN B CA 1
ATOM 4744 C C . GLN B 1 279 ? 5.664 -15.516 -1.947 1 97.62 279 GLN B C 1
ATOM 4746 O O . GLN B 1 279 ? 6.223 -15.461 -0.85 1 97.62 279 GLN B O 1
ATOM 4751 N N . VAL B 1 280 ? 5.141 -16.562 -2.391 1 97.5 280 VAL B N 1
ATOM 4752 C CA . VAL B 1 280 ? 4.965 -17.75 -1.55 1 97.5 280 VAL B CA 1
ATOM 4753 C C . VAL B 1 280 ? 6.328 -18.297 -1.142 1 97.5 280 VAL B C 1
ATOM 4755 O O . VAL B 1 280 ? 6.445 -19 -0.135 1 97.5 280 VAL B O 1
ATOM 4758 N N . ASN B 1 281 ? 7.387 -17.953 -1.873 1 96.94 281 ASN B N 1
ATOM 4759 C CA . ASN B 1 281 ? 8.742 -18.359 -1.512 1 96.94 281 ASN B CA 1
ATOM 4760 C C . ASN B 1 281 ? 9.086 -17.953 -0.083 1 96.94 281 ASN B C 1
ATOM 4762 O O . ASN B 1 281 ? 9.883 -18.609 0.583 1 96.94 281 ASN B O 1
ATOM 4766 N N . ARG B 1 282 ? 8.461 -16.891 0.307 1 96.5 282 ARG B N 1
ATOM 4767 C CA . ARG B 1 282 ? 8.703 -16.359 1.643 1 96.5 282 ARG B CA 1
ATOM 4768 C C . ARG B 1 282 ? 8.312 -17.359 2.717 1 96.5 282 ARG B C 1
ATOM 4770 O O . ARG B 1 282 ? 8.82 -17.312 3.84 1 96.5 282 ARG B O 1
ATOM 4777 N N . PHE B 1 283 ? 7.492 -18.328 2.365 1 97.81 283 PHE B N 1
ATOM 4778 C CA . PHE B 1 283 ? 6.965 -19.297 3.311 1 97.81 283 PHE B CA 1
ATOM 4779 C C . PHE B 1 283 ? 7.48 -20.703 2.988 1 97.81 283 PHE B C 1
ATOM 4781 O O . PHE B 1 283 ? 6.852 -21.703 3.35 1 97.81 283 PHE B O 1
ATOM 4788 N N . ALA B 1 284 ? 8.547 -20.812 2.295 1 96.94 284 ALA B N 1
ATOM 4789 C CA . ALA B 1 284 ? 9.062 -22.078 1.771 1 96.94 284 ALA B CA 1
ATOM 4790 C C . ALA B 1 284 ? 9.336 -23.062 2.9 1 96.94 284 ALA B C 1
ATOM 4792 O O . ALA B 1 284 ? 9.109 -24.266 2.752 1 96.94 284 ALA B O 1
ATOM 4793 N N . GLU B 1 285 ? 9.805 -22.547 4.043 1 97.56 285 GLU B N 1
ATOM 4794 C CA . GLU B 1 285 ? 10.148 -23.406 5.172 1 97.56 285 GLU B CA 1
ATOM 4795 C C . GLU B 1 285 ? 8.906 -24.062 5.77 1 97.56 285 GLU B C 1
ATOM 4797 O O . GLU B 1 285 ? 9.016 -25.031 6.516 1 97.56 285 GLU B O 1
ATOM 4802 N N . ARG B 1 286 ? 7.793 -23.547 5.438 1 98.06 286 ARG B N 1
ATOM 4803 C CA . ARG B 1 286 ? 6.539 -24.047 5.988 1 98.06 286 ARG B CA 1
ATOM 4804 C C . ARG B 1 286 ? 5.68 -24.688 4.898 1 98.06 286 ARG B C 1
ATOM 4806 O O . ARG B 1 286 ? 4.461 -24.797 5.047 1 98.06 286 ARG B O 1
ATOM 4813 N N . THR B 1 287 ? 6.324 -25.031 3.814 1 97.81 287 THR B N 1
ATOM 4814 C CA . THR B 1 287 ? 5.605 -25.562 2.656 1 97.81 287 THR B CA 1
ATOM 4815 C C . THR B 1 287 ? 4.738 -26.75 3.053 1 97.81 287 THR B C 1
ATOM 4817 O O . THR B 1 287 ? 3.543 -26.781 2.748 1 97.81 287 THR B O 1
ATOM 4820 N N . ILE B 1 288 ? 5.285 -27.688 3.773 1 97.44 288 ILE B N 1
ATOM 4821 C CA . ILE B 1 288 ? 4.57 -28.922 4.098 1 97.44 288 ILE B CA 1
ATOM 4822 C C . ILE B 1 288 ? 3.465 -28.625 5.109 1 97.44 288 ILE B C 1
ATOM 4824 O O . ILE B 1 288 ? 2.387 -29.219 5.059 1 97.44 288 ILE B O 1
ATOM 4828 N N . ASP B 1 289 ? 3.68 -27.641 6.016 1 97.62 289 ASP B N 1
ATOM 4829 C CA . ASP B 1 289 ? 2.646 -27.219 6.957 1 97.62 289 ASP B CA 1
ATOM 4830 C C . ASP B 1 289 ? 1.399 -26.734 6.223 1 97.62 289 ASP B C 1
ATOM 4832 O O . ASP B 1 289 ? 0.28 -27.109 6.566 1 97.62 289 ASP B O 1
ATOM 4836 N N . GLY B 1 290 ? 1.646 -25.906 5.254 1 98.25 290 GLY B N 1
ATOM 4837 C CA . GLY B 1 290 ? 0.527 -25.391 4.477 1 98.25 290 GLY B CA 1
ATOM 4838 C C . GLY B 1 290 ? -0.194 -26.469 3.689 1 98.25 290 GLY B C 1
ATOM 4839 O O . GLY B 1 290 ? -1.426 -26.5 3.66 1 98.25 290 GLY B O 1
ATOM 4840 N N . ILE B 1 291 ? 0.577 -27.344 3.088 1 98.19 291 ILE B N 1
ATOM 4841 C CA . ILE B 1 291 ? 0 -28.438 2.314 1 98.19 291 ILE B CA 1
ATOM 4842 C C . ILE B 1 291 ? -0.867 -29.312 3.221 1 98.19 291 ILE B C 1
ATOM 4844 O O . ILE B 1 291 ? -2.002 -29.641 2.871 1 98.19 291 ILE B O 1
ATOM 4848 N N . ASN B 1 292 ? -0.385 -29.641 4.391 1 97.81 292 ASN B N 1
ATOM 4849 C CA . ASN B 1 292 ? -1.118 -30.484 5.32 1 97.81 292 ASN B CA 1
ATOM 4850 C C . ASN B 1 292 ? -2.414 -29.828 5.785 1 97.81 292 ASN B C 1
ATOM 4852 O O . ASN B 1 292 ? -3.445 -30.5 5.898 1 97.81 292 ASN B O 1
ATOM 4856 N N . GLN B 1 293 ? -2.361 -28.578 6.07 1 98.31 293 GLN B N 1
ATOM 4857 C CA . GLN B 1 293 ? -3.559 -27.859 6.496 1 98.31 293 GLN B CA 1
ATOM 4858 C C . GLN B 1 293 ? -4.621 -27.859 5.398 1 98.31 293 GLN B C 1
ATOM 4860 O O . GLN B 1 293 ? -5.789 -28.141 5.66 1 98.31 293 GLN B O 1
ATOM 4865 N N . ASN B 1 294 ? -4.234 -27.531 4.188 1 98.44 294 ASN B N 1
ATOM 4866 C CA . ASN B 1 294 ? -5.176 -27.547 3.074 1 98.44 294 ASN B CA 1
ATOM 4867 C C . ASN B 1 294 ? -5.707 -28.953 2.799 1 98.44 294 ASN B C 1
ATOM 4869 O O . ASN B 1 294 ? -6.895 -29.125 2.531 1 98.44 294 ASN B O 1
ATOM 4873 N N . LEU B 1 295 ? -4.797 -29.906 2.857 1 97.88 295 LEU B N 1
ATOM 4874 C CA . LEU B 1 295 ? -5.191 -31.297 2.658 1 97.88 295 LEU B CA 1
ATOM 4875 C C . LEU B 1 295 ? -6.23 -31.719 3.689 1 97.88 295 LEU B C 1
ATOM 4877 O O . LEU B 1 295 ? -7.203 -32.406 3.354 1 97.88 295 LEU B O 1
ATOM 4881 N N . LYS B 1 296 ? -6.023 -31.359 4.941 1 97.88 296 LYS B N 1
ATOM 4882 C CA . LYS B 1 296 ? -6.988 -31.641 6 1 97.88 296 LYS B CA 1
ATOM 4883 C C . LYS B 1 296 ? -8.359 -31.062 5.66 1 97.88 296 LYS B C 1
ATOM 4885 O O . LYS B 1 296 ? -9.375 -31.766 5.773 1 97.88 296 LYS B O 1
ATOM 4890 N N . TRP B 1 297 ? -8.43 -29.828 5.207 1 98.44 297 TRP B N 1
ATOM 4891 C CA . TRP B 1 297 ? -9.695 -29.188 4.871 1 98.44 297 TRP B CA 1
ATOM 4892 C C . TRP B 1 297 ? -10.352 -29.875 3.672 1 98.44 297 TRP B C 1
ATOM 4894 O O . TRP B 1 297 ? -11.578 -29.984 3.604 1 98.44 297 TRP B O 1
ATOM 4904 N N . VAL B 1 298 ? -9.547 -30.297 2.715 1 98.06 298 VAL B N 1
ATOM 4905 C CA . VAL B 1 298 ? -10.078 -31.016 1.561 1 98.06 298 VAL B CA 1
ATOM 4906 C C . VAL B 1 298 ? -10.703 -32.344 2.016 1 98.06 298 VAL B C 1
ATOM 4908 O O . VAL B 1 298 ? -11.836 -32.656 1.633 1 98.06 298 VAL B O 1
ATOM 4911 N N . ARG B 1 299 ? -10.031 -33.031 2.861 1 97.12 299 ARG B N 1
ATOM 4912 C CA . ARG B 1 299 ? -10.508 -34.312 3.344 1 97.12 299 ARG B CA 1
ATOM 4913 C C . ARG B 1 299 ? -11.773 -34.156 4.18 1 97.12 299 ARG B C 1
ATOM 4915 O O . ARG B 1 299 ? -12.648 -35.031 4.152 1 97.12 299 ARG B O 1
ATOM 4922 N N . GLU B 1 300 ? -11.867 -33.094 4.863 1 97.44 300 GLU B N 1
ATOM 4923 C CA . GLU B 1 300 ? -13.031 -32.812 5.699 1 97.44 300 GLU B CA 1
ATOM 4924 C C . GLU B 1 300 ? -14.195 -32.281 4.871 1 97.44 300 GLU B C 1
ATOM 4926 O O . GLU B 1 300 ? -15.289 -32.062 5.395 1 97.44 300 GLU B O 1
ATOM 4931 N N . GLY B 1 301 ? -13.93 -31.969 3.631 1 96.81 301 GLY B N 1
ATOM 4932 C CA . GLY B 1 301 ? -14.969 -31.453 2.748 1 96.81 301 GLY B CA 1
ATOM 4933 C C . GLY B 1 301 ? -15.188 -29.969 2.904 1 96.81 301 GLY B C 1
ATOM 4934 O O . GLY B 1 301 ? -16.125 -29.406 2.328 1 96.81 301 GLY B O 1
ATOM 4935 N N . LYS B 1 302 ? -14.344 -29.312 3.615 1 98 302 LYS B N 1
ATOM 4936 C CA . LYS B 1 302 ? -14.484 -27.891 3.889 1 98 302 LYS B CA 1
ATOM 4937 C C . LYS B 1 302 ? -13.875 -27.047 2.77 1 98 302 LYS B C 1
ATOM 4939 O O . LYS B 1 302 ? -14.18 -25.875 2.631 1 98 302 LYS B O 1
ATOM 4944 N N . LEU B 1 303 ? -12.992 -27.625 2.08 1 98.31 303 LEU B N 1
ATOM 4945 C CA . LEU B 1 303 ? -12.312 -26.984 0.958 1 98.31 303 LEU B CA 1
ATOM 4946 C C . LEU B 1 303 ? -12.484 -27.812 -0.319 1 98.31 303 LEU B C 1
ATOM 4948 O O . LEU B 1 303 ? -12.102 -28.969 -0.369 1 98.31 303 LEU B O 1
ATOM 4952 N N . LYS B 1 304 ? -13.086 -27.156 -1.236 1 98.31 304 LYS B N 1
ATOM 4953 C CA . LYS B 1 304 ? -13.297 -27.781 -2.543 1 98.31 304 LYS B CA 1
ATOM 4954 C C . LYS B 1 304 ? -12.281 -27.266 -3.562 1 98.31 304 LYS B C 1
ATOM 4956 O O . LYS B 1 304 ? -11.641 -26.234 -3.348 1 98.31 304 LYS B O 1
ATOM 4961 N N . TYR B 1 305 ? -12.055 -28.109 -4.562 1 97.06 305 TYR B N 1
ATOM 4962 C CA . TYR B 1 305 ? -11.133 -27.719 -5.625 1 97.06 305 TYR B CA 1
ATOM 4963 C C . TYR B 1 305 ? -11.734 -27.984 -6.996 1 97.06 305 TYR B C 1
ATOM 4965 O O . TYR B 1 305 ? -12.641 -28.812 -7.137 1 97.06 305 TYR B O 1
ATOM 4973 N N . LYS B 1 306 ? -11.32 -27.172 -7.914 1 97.69 306 LYS B N 1
ATOM 4974 C CA . LYS B 1 306 ? -11.625 -27.359 -9.328 1 97.69 306 LYS B CA 1
ATOM 4975 C C . LYS B 1 306 ? -10.375 -27.188 -10.188 1 97.69 306 LYS B C 1
ATOM 4977 O O . LYS B 1 306 ? -9.594 -26.266 -9.977 1 97.69 306 LYS B O 1
ATOM 4982 N N . GLU B 1 307 ? -10.156 -28.109 -11.055 1 97.75 307 GLU B N 1
ATOM 4983 C CA . GLU B 1 307 ? -9 -28.109 -11.953 1 97.75 307 GLU B CA 1
ATOM 4984 C C . GLU B 1 307 ? -9.438 -28.031 -13.414 1 97.75 307 GLU B C 1
ATOM 4986 O O . GLU B 1 307 ? -10.391 -28.688 -13.82 1 97.75 307 GLU B O 1
ATOM 4991 N N . HIS B 1 308 ? -8.898 -27.109 -14.086 1 97.31 308 HIS B N 1
ATOM 4992 C CA . HIS B 1 308 ? -9.047 -27.016 -15.531 1 97.31 308 HIS B CA 1
ATOM 4993 C C . HIS B 1 308 ? -7.906 -27.703 -16.25 1 97.31 308 HIS B C 1
ATOM 4995 O O . HIS B 1 308 ? -6.852 -27.109 -16.484 1 97.31 308 HIS B O 1
ATOM 5001 N N . ILE B 1 309 ? -8.141 -28.953 -16.75 1 97.88 309 ILE B N 1
ATOM 5002 C CA . ILE B 1 309 ? -7.055 -29.812 -17.219 1 97.88 309 ILE B CA 1
ATOM 5003 C C . ILE B 1 309 ? -7.023 -29.812 -18.75 1 97.88 309 ILE B C 1
ATOM 5005 O O . ILE B 1 309 ? -8.031 -30.094 -19.391 1 97.88 309 ILE B O 1
ATOM 5009 N N . TYR B 1 310 ? -5.938 -29.391 -19.312 1 98.25 310 TYR B N 1
ATOM 5010 C CA . TYR B 1 310 ? -5.633 -29.594 -20.734 1 98.25 310 TYR B CA 1
ATOM 5011 C C . TYR B 1 310 ? -4.941 -30.922 -20.953 1 98.25 310 TYR B C 1
ATOM 5013 O O . TYR B 1 310 ? -4.066 -31.328 -20.188 1 98.25 310 TYR B O 1
ATOM 5021 N N . GLU B 1 311 ? -5.305 -31.609 -22.016 1 98.31 311 GLU B N 1
ATOM 5022 C CA . GLU B 1 311 ? -4.773 -32.938 -22.281 1 98.31 311 GLU B CA 1
ATOM 5023 C C . GLU B 1 311 ? -3.592 -32.906 -23.234 1 98.31 311 GLU B C 1
ATOM 5025 O O . GLU B 1 311 ? -3.68 -32.281 -24.297 1 98.31 311 GLU B O 1
ATOM 5030 N N . GLY B 1 312 ? -2.512 -33.531 -22.812 1 98.62 312 GLY B N 1
ATOM 5031 C CA . GLY B 1 312 ? -1.361 -33.656 -23.688 1 98.62 312 GLY B CA 1
ATOM 5032 C C . GLY B 1 312 ? -0.329 -32.562 -23.5 1 98.62 312 GLY B C 1
ATOM 5033 O O . GLY B 1 312 ? -0.679 -31.391 -23.375 1 98.62 312 GLY B O 1
ATOM 5034 N N . PHE B 1 313 ? 0.89 -32.969 -23.547 1 98.5 313 PHE B N 1
ATOM 5035 C CA . PHE B 1 313 ? 2.02 -32.062 -23.344 1 98.5 313 PHE B CA 1
ATOM 5036 C C . PHE B 1 313 ? 1.957 -30.891 -24.297 1 98.5 313 PHE B C 1
ATOM 5038 O O . PHE B 1 313 ? 2.27 -29.766 -23.922 1 98.5 313 PHE B O 1
ATOM 5045 N N . GLU B 1 314 ? 1.477 -31.125 -25.469 1 98.25 314 GLU B N 1
ATOM 5046 C CA . GLU B 1 314 ? 1.483 -30.141 -26.547 1 98.25 314 GLU B CA 1
ATOM 5047 C C . GLU B 1 314 ? 0.437 -29.047 -26.297 1 98.25 314 GLU B C 1
ATOM 5049 O O . GLU B 1 314 ? 0.423 -28.031 -26.984 1 98.25 314 GLU B O 1
ATOM 5054 N N . SER B 1 315 ? -0.366 -29.203 -25.281 1 98.19 315 SER B N 1
ATOM 5055 C CA . SER B 1 315 ? -1.434 -28.234 -25.031 1 98.19 315 SER B CA 1
ATOM 5056 C C . SER B 1 315 ? -0.991 -27.172 -24.031 1 98.19 315 SER B C 1
ATOM 5058 O O . SER B 1 315 ? -1.764 -26.266 -23.703 1 98.19 315 SER B O 1
ATOM 5060 N N . ALA B 1 316 ? 0.271 -27.219 -23.609 1 98.44 316 ALA B N 1
ATOM 5061 C CA . ALA B 1 316 ? 0.728 -26.344 -22.516 1 98.44 316 ALA B CA 1
ATOM 5062 C C . ALA B 1 316 ? 0.694 -24.875 -22.953 1 98.44 316 ALA B C 1
ATOM 5064 O O . ALA B 1 316 ? 0.342 -24 -22.156 1 98.44 316 ALA B O 1
ATOM 5065 N N . ASP B 1 317 ? 1.096 -24.578 -24.188 1 98.25 317 ASP B N 1
ATOM 5066 C CA . ASP B 1 317 ? 1.076 -23.188 -24.641 1 98.25 317 ASP B CA 1
ATOM 5067 C C . ASP B 1 317 ? -0.352 -22.656 -24.703 1 98.25 317 ASP B C 1
ATOM 5069 O O . ASP B 1 317 ? -0.609 -21.516 -24.328 1 98.25 317 ASP B O 1
ATOM 5073 N N . GLU B 1 318 ? -1.31 -23.5 -25.141 1 97.94 318 GLU B N 1
ATOM 5074 C CA . GLU B 1 318 ? -2.717 -23.109 -25.156 1 97.94 318 GLU B CA 1
ATOM 5075 C C . GLU B 1 318 ? -3.221 -22.812 -23.734 1 97.94 318 GLU B C 1
ATOM 5077 O O . GLU B 1 318 ? -3.941 -21.828 -23.531 1 97.94 318 GLU B O 1
ATOM 5082 N N . ALA B 1 319 ? -2.906 -23.688 -22.859 1 98 319 ALA B N 1
ATOM 5083 C CA . ALA B 1 319 ? -3.295 -23.484 -21.469 1 98 319 ALA B CA 1
ATOM 5084 C C . ALA B 1 319 ? -2.756 -22.172 -20.938 1 98 319 ALA B C 1
ATOM 5086 O O . ALA B 1 319 ? -3.477 -21.422 -20.266 1 98 319 ALA B O 1
ATOM 5087 N N . PHE B 1 320 ? -1.502 -21.859 -21.234 1 98.12 320 PHE B N 1
ATOM 5088 C CA . PHE B 1 320 ? -0.841 -20.641 -20.766 1 98.12 320 PHE B CA 1
ATOM 5089 C C . PHE B 1 320 ? -1.519 -19.406 -21.328 1 98.12 320 PHE B C 1
ATOM 5091 O O . PHE B 1 320 ? -1.841 -18.469 -20.594 1 98.12 320 PHE B O 1
ATOM 5098 N N . ILE B 1 321 ? -1.764 -19.391 -22.609 1 97.62 321 ILE B N 1
ATOM 5099 C CA . ILE B 1 321 ? -2.41 -18.266 -23.281 1 97.62 321 ILE B CA 1
ATOM 5100 C C . ILE B 1 321 ? -3.822 -18.078 -22.734 1 97.62 321 ILE B C 1
ATOM 5102 O O . ILE B 1 321 ? -4.258 -16.953 -22.5 1 97.62 321 ILE B O 1
ATOM 5106 N N . GLY B 1 322 ? -4.48 -19.172 -22.453 1 95.69 322 GLY B N 1
ATOM 5107 C CA . GLY B 1 322 ? -5.848 -19.141 -21.969 1 95.69 322 GLY B CA 1
ATOM 5108 C C . GLY B 1 322 ? -5.973 -18.5 -20.594 1 95.69 322 GLY B C 1
ATOM 5109 O O . GLY B 1 322 ? -7.027 -17.969 -20.25 1 95.69 322 GLY B O 1
ATOM 5110 N N . LEU B 1 323 ? -4.93 -18.547 -19.75 1 94.56 323 LEU B N 1
ATOM 5111 C CA . LEU B 1 323 ? -4.938 -17.906 -18.438 1 94.56 323 LEU B CA 1
ATOM 5112 C C . LEU B 1 323 ? -5.273 -16.438 -18.547 1 94.56 323 LEU B C 1
ATOM 5114 O O . LEU B 1 323 ? -6.051 -15.906 -17.75 1 94.56 323 LEU B O 1
ATOM 5118 N N . PHE B 1 324 ? -4.707 -15.781 -19.562 1 94.69 324 PHE B N 1
ATOM 5119 C CA . PHE B 1 324 ? -4.781 -14.328 -19.688 1 94.69 324 PHE B CA 1
ATOM 5120 C C . PHE B 1 324 ? -6.074 -13.906 -20.375 1 94.69 324 PHE B C 1
ATOM 5122 O O . PHE B 1 324 ? -6.383 -12.719 -20.453 1 94.69 324 PHE B O 1
ATOM 5129 N N . ARG B 1 325 ? -6.844 -14.93 -20.766 1 92.06 325 ARG B N 1
ATOM 5130 C CA . ARG B 1 325 ? -8.164 -14.68 -21.344 1 92.06 325 ARG B CA 1
ATOM 5131 C C . ARG B 1 325 ? -9.266 -15.047 -20.359 1 92.06 325 ARG B C 1
ATOM 5133 O O . ARG B 1 325 ? -10.445 -14.812 -20.625 1 92.06 325 ARG B O 1
ATOM 5140 N N . GLY B 1 326 ? -8.875 -15.602 -19.297 1 91 326 GLY B N 1
ATOM 5141 C CA . GLY B 1 326 ? -9.852 -16.016 -18.297 1 91 326 GLY B CA 1
ATOM 5142 C C . GLY B 1 326 ? -10.578 -17.297 -18.672 1 91 326 GLY B C 1
ATOM 5143 O O . GLY B 1 326 ? -11.727 -17.5 -18.281 1 91 326 GLY B O 1
ATOM 5144 N N . ASP B 1 327 ? -9.945 -18.156 -19.344 1 90.44 327 ASP B N 1
ATOM 5145 C CA . ASP B 1 327 ? -10.578 -19.375 -19.844 1 90.44 327 ASP B CA 1
ATOM 5146 C C . ASP B 1 327 ? -10.766 -20.391 -18.719 1 90.44 327 ASP B C 1
ATOM 5148 O O . ASP B 1 327 ? -11.648 -21.234 -18.797 1 90.44 327 ASP B O 1
ATOM 5152 N N . ASN B 1 328 ? -10.016 -20.297 -17.797 1 91.25 328 ASN B N 1
ATOM 5153 C CA . ASN B 1 328 ? -10 -21.359 -16.781 1 91.25 328 ASN B CA 1
ATOM 5154 C C . ASN B 1 328 ? -10.922 -21.016 -15.609 1 91.25 328 ASN B C 1
ATOM 5156 O O . ASN B 1 328 ? -11.141 -19.844 -15.305 1 91.25 328 ASN B O 1
ATOM 5160 N N . ILE B 1 329 ? -11.492 -21.953 -15.039 1 95.44 329 ILE B N 1
ATOM 5161 C CA . ILE B 1 329 ? -12.117 -21.953 -13.719 1 95.44 329 ILE B CA 1
ATOM 5162 C C . ILE B 1 329 ? -11.328 -22.844 -12.766 1 95.44 329 ILE B C 1
ATOM 5164 O O . ILE B 1 329 ? -11.07 -24.016 -13.078 1 95.44 329 ILE B O 1
ATOM 5168 N N . GLY B 1 330 ? -10.844 -22.266 -11.68 1 97.38 330 GLY B N 1
ATOM 5169 C CA . GLY B 1 330 ? -9.938 -23 -10.805 1 97.38 330 GLY B CA 1
ATOM 5170 C C . GLY B 1 330 ? -8.523 -23.094 -11.352 1 97.38 330 GLY B C 1
ATOM 5171 O O . GLY B 1 330 ? -8.039 -22.156 -12 1 97.38 330 GLY B O 1
ATOM 5172 N N . LYS B 1 331 ? -7.805 -24.156 -11.016 1 98.25 331 LYS B N 1
ATOM 5173 C CA . LYS B 1 331 ? -6.387 -24.312 -11.32 1 98.25 331 LYS B CA 1
ATOM 5174 C C . LYS B 1 331 ? -6.188 -24.875 -12.727 1 98.25 331 LYS B C 1
ATOM 5176 O O . LYS B 1 331 ? -6.734 -25.922 -13.062 1 98.25 331 LYS B O 1
ATOM 5181 N N . SER B 1 332 ? -5.41 -24.172 -13.547 1 97.88 332 SER B N 1
ATOM 5182 C CA . SER B 1 332 ? -5.055 -24.641 -14.883 1 97.88 332 SER B CA 1
ATOM 5183 C C . SER B 1 332 ? -3.877 -25.609 -14.836 1 97.88 332 SER B C 1
ATOM 5185 O O . SER B 1 332 ? -2.842 -25.312 -14.242 1 97.88 332 SER B O 1
ATOM 5187 N N . LEU B 1 333 ? -4.035 -26.734 -15.422 1 98.38 333 LEU B N 1
ATOM 5188 C CA . LEU B 1 333 ? -3.018 -27.781 -15.461 1 98.38 333 LEU B CA 1
ATOM 5189 C C . LEU B 1 333 ? -2.939 -28.422 -16.844 1 98.38 333 LEU B C 1
ATOM 5191 O O . LEU B 1 333 ? -3.891 -28.328 -17.625 1 98.38 333 LEU B O 1
ATOM 5195 N N . VAL B 1 334 ? -1.845 -29 -17.109 1 98.75 334 VAL B N 1
ATOM 5196 C CA . VAL B 1 334 ? -1.654 -29.828 -18.297 1 98.75 334 VAL B CA 1
ATOM 5197 C C . VAL B 1 334 ? -1.35 -31.266 -17.875 1 98.75 334 VAL B C 1
ATOM 5199 O O . VAL B 1 334 ? -0.394 -31.516 -17.125 1 98.75 334 VAL B O 1
ATOM 5202 N N . LYS B 1 335 ? -2.199 -32.188 -18.219 1 98.75 335 LYS B N 1
ATOM 5203 C CA . LYS B 1 335 ? -1.887 -33.625 -18.078 1 98.75 335 LYS B CA 1
ATOM 5204 C C . LYS B 1 335 ? -0.989 -34.094 -19.219 1 98.75 335 LYS B C 1
ATOM 5206 O O . LYS B 1 335 ? -1.388 -34.062 -20.391 1 98.75 335 LYS B O 1
ATOM 5211 N N . VAL B 1 336 ? 0.202 -34.5 -18.891 1 98.25 336 VAL B N 1
ATOM 5212 C CA . VAL B 1 336 ? 1.235 -34.719 -19.906 1 98.25 336 VAL B CA 1
ATOM 5213 C C . VAL B 1 336 ? 0.892 -35.969 -20.719 1 98.25 336 VAL B C 1
ATOM 5215 O O . VAL B 1 336 ? 1.015 -35.969 -21.953 1 98.25 336 VAL B O 1
ATOM 5218 N N . LYS B 1 337 ? 0.602 -37.156 -20.141 1 89.25 337 LYS B N 1
ATOM 5219 C CA . LYS B 1 337 ? 0.212 -38.375 -20.828 1 89.25 337 LYS B CA 1
ATOM 5220 C C . LYS B 1 337 ? -1.176 -38.844 -20.406 1 89.25 337 LYS B C 1
ATOM 5222 O O . LYS B 1 337 ? -1.593 -38.594 -19.266 1 89.25 337 LYS B O 1
#

Organism: Spodoptera frugiperda (NCBI:txid7108)

Nearest PDB structures (foldseek):
  4b7c-assembly2_C  TM=9.256E-01  e=2.960E-42  Pseudomonas aeruginosa PAO1
  4b7c-assembly3_E  TM=9.216E-01  e=4.176E-41  Pseudomonas aeruginosa PAO1
  4b7c-assembly5_J  TM=9.308E-01  e=9.160E-40  Pseudomonas aeruginosa PAO1
  4b7c-assembly6_K  TM=9.360E-01  e=3.326E-38  Pseudomonas aeruginosa PAO1
  4b7x-assembly5_I  TM=8.941E-01  e=3.796E-27  Pseudomonas aeruginosa PAO1

Secondary structure (DSSP, 8-state):
-EEEEEEEE-S---SS--GGGEEEEEEEE----TT-EEEEEEEEE--THHHHHS-S-SSEEPP--EEEEEEEES-TTS-TT-EEEE---SBSEEEE-GGGGGGSS-SSSEEEPP--TTS-GGGGGTTTSHHHHHHHHIIIIII---TT-EEEETTTTSHHHHHHHHHHHHTT-EEEEEESSHHHHHHHHHTT--SEEEETTTS-HHHHHHHH-TT-EEEEEESS-HHHHHHHHHTEEEEEEEEE---GGGTT---GGG-EEE--HHHHHHTT-EEEE--GGGGGGGHHHHHHHHHHHHHTTSS---EEEEESGGGHHHHHHHHTTT--SSEEEEE--/-EEEEEEEE-S---SS--GGGEEEEEEEE----TT-EEEEEEEEE--THHHHHS-S-SSEEPP--EEEEEEEES-TTS-TT-EEEE---SBSEEEE-GGGGGG-S-SSSEEEPP--TTS-GGGGGTTTSHHHHHHHHIIIIII---TT-EEEETTTTBHHHHHHHHHHHHTT-EEEEEESSHHHHHIIIIIT--SEEEETTTS-HHHHHHHH-TT-EEEEEESS-HHHHHHHHHTEEEEEEEEE---GGGTT---GGG-EEE--HHHHHHTT-EEEE--GGGGGGGHHHHHHHHHHHHHTTSS---EEEEESGGGHHHHHHHHTTT--SBEEEEE--

Sequence (674 aa):
MVLSRKYVVQTPFVGEPKKSNFKIVEEDLPAVEENEFLAEAAFISVDPYQRMKLGATFPCDMIGGQVAKVIESRNSEYPVGSWVMGHFGWRTHTITKPENEKFCGQKPYLYKLPDFGDLPVSLALGVCGRVGNTAYFGFTEICQPKAGETVVVSGAAGAVGSHVGQIAKILGCRVIGFAGSDDKCEWLVKELGFDYAGNYKTTNLAEFLKEAAPKGVDCYFDNVGGEISSTVMSQMNNYGRIAVCGAISGYNETDPEKRKATMVQGYIVGKQLKIEGFQVNRFAERTIDGINQNLKWVREGKLKYKEHIYEGFESADEAFIGLFRGDNIGKSLVKVKMVLSRKYVVQTPFVGEPKKSNFKIVEEDLPAVEENEFLAEAAFISVDPYQRMKLGATFPCDMIGGQVAKVIESRNSEYPVGSWVMGHFGWRTHTITKPENEKFCGQKPYLYKLPDFGDLPVSLALGVCGRVGNTAYFGFTEICQPKAGETVVVSGAAGAVGSHVGQIAKILGCRVIGFAGSDDKCEWLVKELGFDYAGNYKTTNLAEFLKEAAPKGVDCYFDNVGGEISSTVMSQMNNYGRIAVCGAISGYNETDPEKRKATMVQGYIVGKQLKIEGFQVNRFAERTIDGINQNLKWVREGKLKYKEHIYEGFESADEAFIGLFRGDNIGKSLVKVK

InterPro domains:
  IPR011032 GroES-like superfamily [SSF50129] (1-144)
  IPR011032 GroES-like superfamily [SSF50129] (296-335)
  IPR013149 Alcohol dehydrogenase-like, C-terminal [PF00107] (159-282)
  IPR014190 Leukotriene B4 12-hydroxydehydrogenase/15-oxo-prostaglandin 13-reductase [cd08294] (2-336)
  IPR020843 Enoylreductase domain [SM00829] (19-334)
  IPR036291 NAD(P)-binding domain superfamily [SSF51735] (125-302)
  IPR041694 Oxidoreductase, N-terminal domain [PF16884] (5-99)
  IPR045010 Medium-chain dehydrogenase/reductase [PTHR43205] (5-336)

Solvent-accessible surface area (backbone atoms only — not comparable to full-atom values): 34237 Å² total; per-residue (Å²): 119,49,84,24,44,31,39,30,33,53,50,84,73,68,38,68,62,55,72,84,31,52,43,80,43,77,44,79,40,74,76,79,44,86,55,15,28,32,29,37,42,46,31,37,46,51,60,77,62,52,76,75,67,67,73,89,64,66,65,35,72,39,66,35,41,26,34,25,35,24,73,40,52,52,23,88,92,50,42,62,73,39,49,31,41,30,65,74,19,49,42,46,47,48,76,49,41,82,78,56,33,82,79,43,98,51,52,68,34,60,49,72,58,75,90,56,76,91,50,67,73,67,36,47,62,26,58,37,21,64,37,27,31,35,22,51,48,42,44,54,71,60,31,53,76,52,64,71,36,29,35,38,25,35,47,18,40,31,50,40,25,44,45,35,49,28,52,40,45,75,55,44,29,46,30,35,29,29,22,85,35,66,69,46,20,48,45,39,32,76,72,54,62,34,74,39,51,40,28,64,82,80,44,62,60,62,62,51,44,48,67,76,32,74,89,32,28,40,29,36,43,33,36,26,30,48,55,63,45,33,51,52,50,66,45,38,33,73,61,16,19,28,21,32,65,32,27,59,72,46,65,42,51,70,49,69,89,69,35,53,18,48,53,51,43,58,40,28,22,77,24,26,23,38,37,3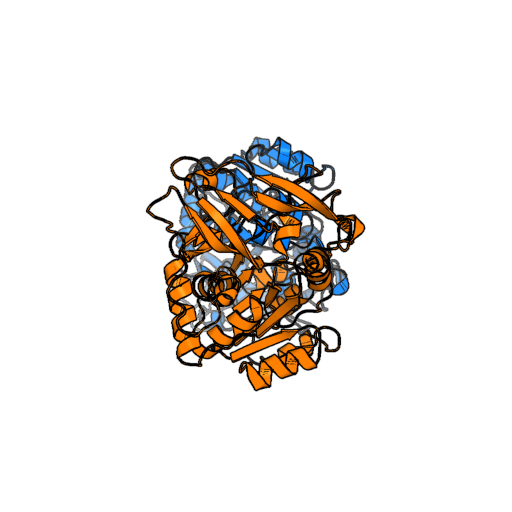4,19,43,56,58,54,82,46,30,93,44,44,66,59,38,22,50,54,39,44,50,34,38,74,70,65,68,38,82,85,52,72,32,72,37,75,32,59,86,34,44,61,58,55,50,42,30,58,84,70,60,69,53,54,25,28,42,33,24,32,38,118,119,48,83,22,44,31,39,30,33,52,50,83,74,68,37,67,62,54,72,82,31,50,42,81,44,80,44,76,40,75,76,80,46,88,55,15,28,32,30,36,42,45,31,37,46,51,62,76,61,51,76,74,65,66,74,90,65,66,65,34,72,39,67,35,40,25,34,24,36,24,72,39,53,51,24,86,90,49,41,62,72,39,49,32,40,31,64,75,18,48,40,46,48,48,77,48,42,82,78,55,37,80,78,45,100,52,52,70,34,61,48,72,57,74,89,56,78,91,48,67,72,66,37,48,64,26,60,37,22,64,37,26,30,36,22,50,47,42,43,54,71,60,31,52,76,52,65,71,38,29,34,39,27,35,46,18,39,29,49,39,26,44,45,36,48,27,52,39,45,74,54,44,29,45,30,36,29,29,22,86,34,66,70,46,20,49,45,38,31,77,72,53,61,33,74,40,50,42,29,62,82,79,44,63,61,62,62,52,45,50,68,75,32,73,87,33,29,41,29,35,40,33,36,26,31,48,56,63,43,33,51,52,52,67,47,37,33,73,61,15,21,30,22,32,64,32,28,60,74,47,65,42,50,69,49,69,89,69,35,55,18,49,54,50,43,58,38,29,22,76,23,26,23,38,36,33,19,44,56,58,55,79,46,32,92,44,45,68,59,38,22,50,53,39,42,50,33,38,74,71,65,68,39,83,86,51,70,32,73,37,75,32,59,86,33,44,62,57,56,50,42,31,58,82,70,61,67,54,54,25,29,44,33,23,32,38,117

Radius of gyration: 29.16 Å; Cα contacts (8 Å, |Δi|>4): 1651; chains: 2; bounding box: 50×86×68 Å

Foldseek 3Di:
DDKKKFKWQAAQAAFFDDPVRIDIDIDDDDDADAQKFKWFFFKWFFDQCQNVPQDHDPRDTRWGKTWTATCGDNRPQRDGGFIKIAGQGLMGMDIDHQVCCVVDPFFPRMDTDDCLDPDDPCCCNACLHLLVLCLVCLCCVFQVDAAAAEEEEECLQERNNVNNQLVCVVRHYQYEYEAQDPVSQCCSCVPSPHPGYYRPVPDDLLVRCCVSCVVFHQEYEAAADAANVQSNLQGHAAQHTYEDEYHLVCSSVPPPVPSDHDDNVVSCVVRVYHYDYDHSSVVSVCRNVSSVVSSVCVVVVSDDFDEDEAEASSCNSVLNSVVSVRNDGHTYMYRHD/DDKKKFKWQAAQAAFFDDPVRIDIDIDDDDDADAQKFKWFFFKWFFDQCQNVPQDHDPRDTRWGKTKTATCGDNRPQRDGGFIKIAGQGLMGMDIDHQVCCVVDPFFPRMDTDDCLDPDDPCCCNACLHLLVLCLVCLCCVFQVDAAAAEEEEECLQERNNVNNQLVCVVRHYQYEYEAQDPVSQCCSCVPSPHPGYDRPVPDDLLVRCCVSPVVFHQEYEAAADAANVQSNLQGHAAQHTYEDEYHLVCSSVPPPVPSDHDDNVVSCVVRVYHYDYDHSSVVSVCRNVSSVVSSVCVVVVSDDFDEDEAEASSCNSVLNSVVSVRNDGHTYMYRHD

pLDDT: mean 97.06, std 2.97, range [74.5, 99.0]